Protein 3D3A (pdb70)

Secondary structure (DSSP, 8-state):
------EEE-SSSEEETTEEE--EEEEE-GGGS-GGGHHHHH--TTT--EEEEE--HHHH-SSTT----SGGG-HHHHHHHHHHT--EEEE--S---TTB-----GGGGGSTT--SSS--S---HHHHHHHHHHHHHGGGBGGGTSSB--B-SS-GGGT---HHHHHHHH--TTTT--SS--EEEE-TTTGGGT--TTSEEEEEEETT--HHHHHHHHHHH-TTS----EEE-S---BTTS------HHHHHH----TT---EEE--B--B--TT-B-EETTTTEEBPSB--TT-SB-TTS---HHHHHHHHHHTTSSPTT--PPPPPPPPPB--EEEE----BGGGG----EEESS----TTS--SSEEEEEEEE--BSS-EEEEEEEEESEEEEEETTEEEEEEETTTT--EEEE--B-TTEEEEEEEE-----GGGG----EEEEEEEEEETTEEEE---EEEEEE---HHHHHSS-------BEEEEEEEESS--BEEE----B--EETTEE----BTT-S---EEE-GGG--SEEEEEEEE----SSS-EEEESS---S---SS-SS-TT----SS--

InterPro domains:
  IPR000421 Coagulation factor 5/8, C-terminal domain [PF00754] (705-774)
  IPR000421 Coagulation factor 5/8, C-terminal domain [PS50022] (677-779)
  IPR001944 Glycoside hydrolase, family 35 [PR00742] (38-55)
  IPR001944 Glycoside hydrolase, family 35 [PR00742] (59-77)
  IPR001944 Glycoside hydrolase, family 35 [PR00742] (114-133)
  IPR001944 Glycoside hydrolase, family 35 [PR00742] (169-184)
  IPR001944 Glycoside hydrolase, family 35 [PR00742] (256-271)
  IPR001944 Glycoside hydrolase, family 35 [PR00742] (292-307)
  IPR001944 Glycoside hydrolase, family 35 [PR00742] (317-333)
  IPR001944 Glycoside hydrolase, family 35 [PR00742] (552-568)
  IPR001944 Glycoside hydrolase, family 35 [PTHR23421] (28-600)
  IPR008979 Galactose-binding-like domain superfamily [SSF49785] (464-601)
  IPR008979 Galactose-binding-like domain superfamily [SSF49785] (704-774)
  IPR017853 Glycoside hydrolase superfamily [SSF51445] (28-351)
  IPR031330 Glycoside hydrolase 35, catalytic domain [PF01301] (34-348)
  IPR048912 Beta-galactosidase 1-like , first all-beta domain [PF21317] (394-506)
  IPR048913 Beta-galactosidase, galactose-binding domain [PF21467] (528-586)

Solvent-accessible surface area: 24231 Å² total

CATH classification: 3.20.20.80 (+2 more: 2.60.120.260, 2.60.120.260)

Radius of gyration: 25.3 Å; Cα contacts (8 Å, |Δi|>4): 1389; chains: 1; bounding box: 61×78×50 Å

Nearest PDB structures (foldseek):
  3d3a-assembly1_A  TM=1.000E+00  e=0.000E+00  Bacteroides thetaiotaomicron VPI-5482
  6eon-assembly1_A  TM=9.841E-01  e=0.000E+00  Bacteroides thetaiotaomicron VPI-5482
  8fa5-assembly2_A  TM=9.475E-01  e=1.589E-64  Xanthomonas campestris pv. campestris
  4mad-assembly2_B  TM=9.339E-01  e=2.396E-62  Niallia circulans
  4e8c-assembly1_B  TM=9.218E-01  e=2.422E-57  Streptococcus pneumoniae TIGR4

Foldseek 3Di:
DDAFWAWAWFFQAIATSHHGDFAAEAEDELLQDQLVCLLQLLVSQLLFAEYEYEQQQCVQPVDQPRGDCPGSNVVLVSQVSNVVVHAYEYEDACACFLQWLSRHHPLQCLPVPQDPLFPRPVVVSLVVSLLVVLVRPLCQDSRNVHHYLYEQHAQCQQADADQVSSVVSVCNVVSRNDRHAYAYEHWLVGQVRRDDPRHAYAYAEEQPDDPCSGCVVVCVVPVGGHYHAEYEAFAFAWFQDFDDTDDLVSVLVVVCVVSSHHYYYVAAQAFQFFLTGAFDPDQTTTTARARLRNHCQGNQRDGDVSSVSSSVSSQVNDPPPDGRDDNDDGWAFDKFPKFFFKFFDVVFFDAWDKFFFDAFVNVVARAWKKKKKDWDAFFDAKKKKFQQDQAAKKWKDKQLATQDIDGSSAPDGMTIGGGGHGGTMIIIMGHHSQHDHPSVSGTHGRHHFMWMQDPVGIDTDTIITMTDDHSAVVSLVPHDMDRSHKDKDKGKDADQDFTKWWKAQFAWWKDKLRTRQYIAHQQFQWGTTIDGSVSPDHTIMMMMTTGNDGNHRIIITHRDTRHRDGDDDRPHDPVVDDDDPDD

B-factor: mean 24.73, std 12.75, range [2.81, 102.38]

Organism: Bacteroides thetaiotaomicron (strain ATCC 29148 / DSM 2079 / JCM 5827 / CCUG 10774 / NCTC 10582 / VPI-5482 / E50) (NCBI:txid226186)

Structure (mmCIF, N/CA/C/O backbone):
data_3D3A
#
_entry.id   3D3A
#
_cell.length_a   117.017
_cell.length_b   117.017
_cell.length_c   59.711
_cell.angle_alpha   90.00
_cell.angle_beta   90.00
_cell.angle_gamma   90.00
#
_symmetry.space_group_name_H-M   'P 43'
#
loop_
_entity.id
_entity.type
_entity.pdbx_description
1 polymer Beta-galactosidase
2 water water
#
loop_
_atom_site.group_PDB
_atom_site.id
_atom_site.type_symbol
_atom_site.label_atom_id
_atom_site.label_alt_id
_atom_site.label_comp_id
_atom_site.label_asym_id
_atom_site.label_entity_id
_atom_site.label_seq_id
_atom_site.pdbx_PDB_ins_code
_atom_site.Cartn_x
_atom_site.Cartn_y
_atom_site.Cartn_z
_atom_site.occupancy
_atom_site.B_iso_or_equiv
_atom_site.auth_seq_id
_atom_site.auth_comp_id
_atom_site.auth_asym_id
_atom_site.auth_atom_id
_atom_site.pdbx_PDB_model_num
ATOM 1 N N . SER A 1 2 ? 16.597 44.447 78.131 1.00 24.62 22 SER A N 1
ATOM 2 C CA . SER A 1 2 ? 17.542 43.892 77.121 1.00 26.41 22 SER A CA 1
ATOM 3 C C . SER A 1 2 ? 17.804 44.897 75.994 1.00 25.87 22 SER A C 1
ATOM 4 O O . SER A 1 2 ? 17.107 45.905 75.866 1.00 23.18 22 SER A O 1
ATOM 7 N N . LEU A 1 3 ? 18.820 44.615 75.185 1.00 25.56 23 LEU A N 1
ATOM 8 C CA . LEU A 1 3 ? 19.192 45.481 74.069 1.00 26.66 23 LEU A CA 1
ATOM 9 C C . LEU A 1 3 ? 18.186 45.367 72.940 1.00 26.97 23 LEU A C 1
ATOM 10 O O . LEU A 1 3 ? 17.480 44.373 72.841 1.00 27.88 23 LEU A O 1
ATOM 15 N N . SER A 1 4 ? 18.130 46.377 72.078 1.00 28.40 24 SER A N 1
ATOM 16 C CA . SER A 1 4 ? 17.193 46.351 70.962 1.00 31.02 24 SER A CA 1
ATOM 17 C C . SER A 1 4 ? 17.573 45.306 69.929 1.00 31.65 24 SER A C 1
ATOM 18 O O . SER A 1 4 ? 18.728 44.889 69.843 1.00 30.72 24 SER A O 1
ATOM 21 N N . GLU A 1 5 ? 16.592 44.903 69.133 1.00 31.41 25 GLU A N 1
ATOM 22 C CA . GLU A 1 5 ? 16.798 43.873 68.133 1.00 33.36 25 GLU A CA 1
ATOM 23 C C . GLU A 1 5 ? 17.002 44.373 66.709 1.00 32.88 25 GLU A C 1
ATOM 24 O O . GLU A 1 5 ? 16.091 44.938 66.097 1.00 34.34 25 GLU A O 1
ATOM 30 N N . GLY A 1 6 ? 18.213 44.169 66.197 1.00 29.78 26 GLY A N 1
ATOM 31 C CA . GLY A 1 6 ? 18.528 44.557 64.836 1.00 27.95 26 GLY A CA 1
ATOM 32 C C . GLY A 1 6 ? 18.212 43.358 63.957 1.00 27.61 26 GLY A C 1
ATOM 33 O O . GLY A 1 6 ? 17.892 42.284 64.465 1.00 28.52 26 GLY A O 1
ATOM 34 N N . THR A 1 7 ? 18.300 43.513 62.644 1.00 26.64 27 THR A N 1
ATOM 35 C CA . THR A 1 7 ? 17.989 42.392 61.769 1.00 24.17 27 THR A CA 1
ATOM 36 C C . THR A 1 7 ? 18.871 42.322 60.548 1.00 23.24 27 THR A C 1
ATOM 37 O O . THR A 1 7 ? 19.420 43.324 60.096 1.00 23.38 27 THR A O 1
ATOM 41 N N . PHE A 1 8 ? 18.995 41.111 60.023 1.00 22.64 28 PHE A N 1
ATOM 42 C CA . PHE A 1 8 ? 19.725 40.862 58.795 1.00 22.59 28 PHE A CA 1
ATOM 43 C C . PHE A 1 8 ? 18.816 39.871 58.094 1.00 22.06 28 PHE A C 1
ATOM 44 O O . PHE A 1 8 ? 18.478 38.830 58.657 1.00 22.18 28 PHE A O 1
ATOM 52 N N . GLU A 1 9 ? 18.406 40.195 56.876 1.00 24.17 29 GLU A N 1
ATOM 53 C CA . GLU A 1 9 ? 17.492 39.329 56.155 1.00 25.78 29 GLU A CA 1
ATOM 54 C C . GLU A 1 9 ? 17.907 39.034 54.735 1.00 26.11 29 GLU A C 1
ATOM 55 O O . GLU A 1 9 ? 18.630 39.808 54.104 1.00 26.36 29 GLU A O 1
ATOM 61 N N . VAL A 1 10 ? 17.425 37.901 54.241 1.00 26.46 30 VAL A N 1
ATOM 62 C CA . VAL A 1 10 ? 17.666 37.488 52.870 1.00 27.36 30 VAL A CA 1
ATOM 63 C C . VAL A 1 10 ? 16.515 38.108 52.083 1.00 27.38 30 VAL A C 1
ATOM 64 O O . VAL A 1 10 ? 15.384 37.620 52.128 1.00 27.14 30 VAL A O 1
ATOM 68 N N . GLY A 1 11 ? 16.804 39.201 51.385 1.00 28.50 31 GLY A N 1
ATOM 69 C CA . GLY A 1 11 ? 15.775 39.878 50.617 1.00 28.73 31 GLY A CA 1
ATOM 70 C C . GLY A 1 11 ? 15.670 39.401 49.183 1.00 30.97 31 GLY A C 1
ATOM 71 O O . GLY A 1 11 ? 16.139 38.315 48.838 1.00 30.50 31 GLY A O 1
ATOM 72 N N . LYS A 1 12 ? 15.044 40.217 48.345 1.00 32.34 32 LYS A N 1
ATOM 73 C CA . LYS A 1 12 ? 14.872 39.884 46.940 1.00 34.07 32 LYS A CA 1
ATOM 74 C C . LYS A 1 12 ? 16.067 40.410 46.161 1.00 34.22 32 LYS A C 1
ATOM 75 O O . LYS A 1 12 ? 16.172 41.608 45.899 1.00 34.26 32 LYS A O 1
ATOM 81 N N . ASN A 1 13 ? 16.969 39.503 45.800 1.00 33.95 33 ASN A N 1
ATOM 82 C CA . ASN A 1 13 ? 18.168 39.858 45.058 1.00 32.80 33 ASN A CA 1
ATOM 83 C C . ASN A 1 13 ? 19.058 40.817 45.838 1.00 31.17 33 ASN A C 1
ATOM 84 O O . ASN A 1 13 ? 19.833 41.565 45.247 1.00 33.35 33 ASN A O 1
ATOM 89 N N . THR A 1 14 ? 18.949 40.789 47.162 1.00 28.74 34 THR A N 1
ATOM 90 C CA . THR A 1 14 ? 19.758 41.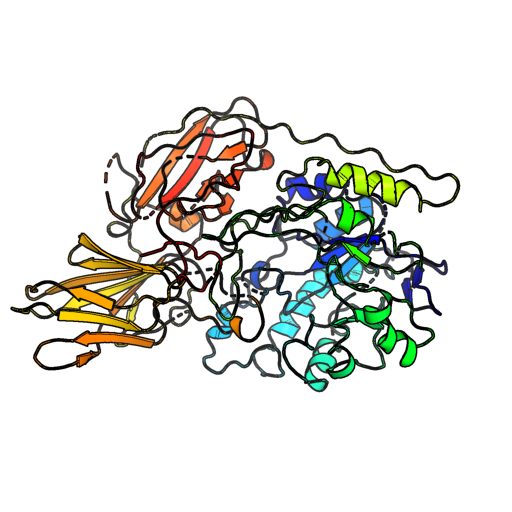656 48.020 1.00 27.35 34 THR A CA 1
ATOM 91 C C . THR A 1 14 ? 19.635 41.279 49.490 1.00 27.13 34 THR A C 1
ATOM 92 O O . THR A 1 14 ? 18.649 40.674 49.907 1.00 27.58 34 THR A O 1
ATOM 96 N N . PHE A 1 15 ? 20.651 41.638 50.267 1.00 26.19 35 PHE A N 1
ATOM 97 C CA . PHE A 1 15 ? 20.637 41.388 51.700 1.00 26.07 35 PHE A CA 1
ATOM 98 C C . PHE A 1 15 ? 20.114 42.667 52.329 1.00 25.55 35 PHE A C 1
ATOM 99 O O . PHE A 1 15 ? 20.303 43.749 51.784 1.00 26.02 35 PHE A O 1
ATOM 107 N N . LEU A 1 16 ? 19.455 42.550 53.472 1.00 26.81 36 LEU A N 1
ATOM 108 C CA . LEU A 1 16 ? 18.940 43.730 54.139 1.00 27.36 36 LEU A CA 1
ATOM 109 C C . LEU A 1 16 ? 19.424 43.810 55.575 1.00 27.11 36 LEU A C 1
ATOM 110 O O . LEU A 1 16 ? 19.138 42.935 56.391 1.00 26.39 36 LEU A O 1
ATOM 115 N N . LEU A 1 17 ? 20.181 44.863 55.862 1.00 26.58 37 LEU A N 1
ATOM 116 C CA . LEU A 1 17 ? 20.697 45.111 57.198 1.00 26.89 37 LEU A CA 1
ATOM 117 C C . LEU A 1 17 ? 19.778 46.165 57.799 1.00 27.33 37 LEU A C 1
ATOM 118 O O . LEU A 1 17 ? 19.801 47.327 57.387 1.00 26.61 37 LEU A O 1
ATOM 123 N N . ASN A 1 18 ? 18.968 45.760 58.769 1.00 27.12 38 ASN A N 1
ATOM 124 C CA . ASN A 1 18 ? 18.028 46.679 59.388 1.00 28.69 38 ASN A CA 1
ATOM 125 C C . ASN A 1 18 ? 17.154 47.302 58.309 1.00 28.88 38 ASN A C 1
ATOM 126 O O . ASN A 1 18 ? 16.953 48.512 58.289 1.00 30.09 38 ASN A O 1
ATOM 131 N N . GLY A 1 19 ? 16.664 46.462 57.401 1.00 29.89 39 GLY A N 1
ATOM 132 C CA . GLY A 1 19 ? 15.793 46.921 56.332 1.00 32.20 39 GLY A CA 1
ATOM 133 C C . GLY A 1 19 ? 16.423 47.577 55.115 1.00 34.11 39 GLY A C 1
ATOM 134 O O . GLY A 1 19 ? 15.727 47.832 54.133 1.00 34.94 39 GLY A O 1
ATOM 135 N N . GLU A 1 20 ? 17.722 47.852 55.156 1.00 35.02 40 GLU A N 1
ATOM 136 C CA . GLU A 1 20 ? 18.381 48.495 54.021 1.00 36.17 40 GLU A CA 1
ATOM 137 C C . GLU A 1 20 ? 19.232 47.526 53.226 1.00 35.84 40 GLU A C 1
ATOM 138 O O . GLU A 1 20 ? 19.833 46.617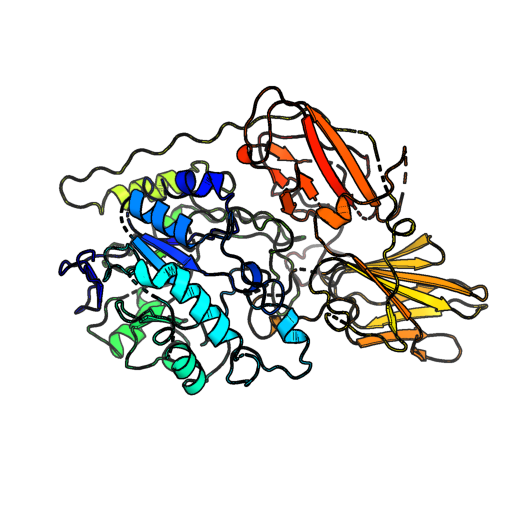 53.789 1.00 37.17 40 GLU A O 1
ATOM 144 N N . PRO A 1 21 ? 19.288 47.701 51.897 1.00 35.67 41 PRO A N 1
ATOM 145 C CA . PRO A 1 21 ? 20.109 46.788 51.101 1.00 34.68 41 PRO A CA 1
ATOM 146 C C . PRO A 1 21 ? 21.547 46.898 51.605 1.00 34.38 41 PRO A C 1
ATOM 147 O O . PRO A 1 21 ? 22.012 47.991 51.946 1.00 34.31 41 PRO A O 1
ATOM 151 N N . PHE A 1 22 ? 22.244 45.767 51.663 1.00 32.14 42 PHE A N 1
ATOM 152 C CA . PHE A 1 22 ? 23.613 45.746 52.163 1.00 28.75 42 PHE A CA 1
ATOM 153 C C . PHE A 1 22 ? 24.435 44.694 51.428 1.00 26.21 42 PHE A C 1
ATOM 154 O O . PHE A 1 22 ? 23.989 43.561 51.265 1.00 24.12 42 PHE A O 1
ATOM 162 N N . VAL A 1 23 ? 25.624 45.069 50.971 1.00 23.57 43 VAL A N 1
ATOM 163 C CA . VAL A 1 23 ? 26.487 44.111 50.292 1.00 22.88 43 VAL A CA 1
ATOM 164 C C . VAL A 1 23 ? 27.557 43.709 51.283 1.00 22.12 43 VAL A C 1
ATOM 165 O O . VAL A 1 23 ? 28.250 44.563 51.830 1.00 22.30 43 VAL A O 1
ATOM 169 N N . VAL A 1 24 ? 27.682 42.412 51.533 1.00 22.40 44 VAL A N 1
ATOM 170 C CA . VAL A 1 24 ? 28.691 41.950 52.471 1.00 21.66 44 VAL A CA 1
ATOM 171 C C . VAL A 1 24 ? 30.069 41.916 51.824 1.00 21.96 44 VAL A C 1
ATOM 172 O O . VAL A 1 24 ? 30.297 41.186 50.861 1.00 22.74 44 VAL A O 1
ATOM 176 N N . LYS A 1 25 ? 30.975 42.730 52.349 1.00 21.53 45 LYS A N 1
ATOM 177 C CA . LYS A 1 25 ? 32.354 42.780 51.868 1.00 22.68 45 LYS A CA 1
ATOM 178 C C . LYS A 1 25 ? 33.138 42.283 53.068 1.00 20.93 45 LYS A C 1
ATOM 179 O O . LYS A 1 25 ? 33.596 43.074 53.896 1.00 19.38 45 LYS A O 1
ATOM 185 N N . ALA A 1 26 ? 33.275 40.962 53.162 1.00 20.49 46 ALA A N 1
ATOM 186 C CA . ALA A 1 26 ? 33.932 40.343 54.312 1.00 19.37 46 ALA A CA 1
ATOM 187 C C . ALA A 1 26 ? 35.391 39.953 54.202 1.00 17.40 46 ALA A C 1
ATOM 188 O O . ALA A 1 26 ? 35.896 39.617 53.134 1.00 16.39 46 ALA A O 1
ATOM 190 N N . ALA A 1 27 ? 36.052 39.990 55.353 1.00 17.08 47 ALA A N 1
ATOM 191 C CA . ALA A 1 27 ? 37.452 39.617 55.474 1.00 16.94 47 ALA A CA 1
ATOM 192 C C . ALA A 1 27 ? 37.483 38.295 56.243 1.00 16.26 47 ALA A C 1
ATOM 193 O O . ALA A 1 27 ? 36.890 38.178 57.315 1.00 16.69 47 ALA A O 1
ATOM 195 N N . GLU A 1 28 ? 38.149 37.291 55.697 1.00 16.16 48 GLU A N 1
ATOM 196 C CA . GLU A 1 28 ? 38.213 36.016 56.391 1.00 16.13 48 GLU A CA 1
ATOM 197 C C . GLU A 1 28 ? 39.347 36.107 57.392 1.00 15.26 48 GLU A C 1
ATOM 198 O O . GLU A 1 28 ? 40.465 36.485 57.048 1.00 15.51 48 GLU A O 1
ATOM 204 N N . ILE A 1 29 ? 39.039 35.771 58.637 1.00 14.91 49 ILE A N 1
ATOM 205 C CA . ILE A 1 29 ? 39.999 35.834 59.723 1.00 15.19 49 ILE A CA 1
ATOM 206 C C . ILE A 1 29 ? 39.941 34.568 60.577 1.00 15.26 49 ILE A C 1
ATOM 207 O O . ILE A 1 29 ? 38.881 33.969 60.742 1.00 14.80 49 ILE A O 1
ATOM 212 N N . HIS A 1 30 ? 41.094 34.161 61.101 1.00 14.94 50 HIS A N 1
ATOM 213 C CA . HIS A 1 30 ? 41.202 32.974 61.949 1.00 12.02 50 HIS A CA 1
ATOM 214 C C . HIS A 1 30 ? 41.806 33.428 63.288 1.00 12.09 50 HIS A C 1
ATOM 215 O O . HIS A 1 30 ? 43.022 33.593 63.404 1.00 11.90 50 HIS A O 1
ATOM 222 N N . TYR A 1 31 ? 40.956 33.627 64.292 1.00 10.28 51 TYR A N 1
ATOM 223 C CA . TYR A 1 31 ? 41.409 34.090 65.598 1.00 10.52 51 TYR A CA 1
ATOM 224 C C . TYR A 1 31 ? 42.541 33.280 66.249 1.00 10.56 51 TYR A C 1
ATOM 225 O O . TYR A 1 31 ? 43.342 33.842 66.991 1.00 12.93 51 TYR A O 1
ATOM 234 N N . PRO A 1 32 ? 42.630 31.958 65.982 1.00 10.02 52 PRO A N 1
ATOM 235 C CA . PRO A 1 32 ? 43.710 31.159 66.582 1.00 9.36 52 PRO A CA 1
ATOM 236 C C . PRO A 1 32 ? 45.060 31.478 65.943 1.00 8.99 52 PRO A C 1
ATOM 237 O O . PRO A 1 32 ? 46.109 31.236 66.534 1.00 8.20 52 PRO A O 1
ATOM 241 N N . ARG A 1 33 ? 45.025 32.010 64.728 1.00 9.43 53 ARG A N 1
ATOM 242 C CA . ARG A 1 33 ? 46.252 32.340 64.008 1.00 11.07 53 ARG A CA 1
ATOM 243 C C . ARG A 1 33 ? 46.738 33.767 64.212 1.00 13.00 53 ARG A C 1
ATOM 244 O O . ARG A 1 33 ? 47.625 34.237 63.495 1.00 11.63 53 ARG A O 1
ATOM 252 N N . ILE A 1 34 ? 46.164 34.448 65.202 1.00 13.92 54 ILE A N 1
ATOM 253 C CA . ILE A 1 34 ? 46.550 35.822 65.510 1.00 12.43 54 ILE A CA 1
ATOM 254 C C . ILE A 1 34 ? 46.658 35.974 67.020 1.00 12.23 54 ILE A C 1
ATOM 255 O O . ILE A 1 34 ? 45.718 35.656 67.740 1.00 11.71 54 ILE A O 1
ATOM 260 N N . PRO A 1 35 ? 47.806 36.461 67.524 1.00 13.14 55 PRO A N 1
ATOM 261 C CA . PRO A 1 35 ? 47.957 36.635 68.977 1.00 12.99 55 PRO A CA 1
ATOM 262 C C . PRO A 1 35 ? 46.755 37.432 69.469 1.00 13.48 55 PRO A C 1
ATOM 263 O O . PRO A 1 35 ? 46.387 38.439 68.853 1.00 13.99 55 PRO A O 1
ATOM 267 N N . LYS A 1 36 ? 46.143 36.999 70.565 1.00 14.26 56 LYS A N 1
ATOM 268 C CA . LYS A 1 36 ? 44.970 37.696 71.067 1.00 16.34 56 LYS A CA 1
ATOM 269 C C . LYS A 1 36 ? 45.245 39.181 71.289 1.00 17.76 56 LYS A C 1
ATOM 270 O O . LYS A 1 36 ? 44.331 40.005 71.227 1.00 17.82 56 LYS A O 1
ATOM 276 N N . GLU A 1 37 ? 46.511 39.518 71.523 1.00 16.83 57 GLU A N 1
ATOM 277 C CA . GLU A 1 37 ? 46.905 40.907 71.748 1.00 18.09 57 GLU A CA 1
ATOM 278 C C . GLU A 1 37 ? 46.894 41.724 70.452 1.00 18.20 57 GLU A C 1
ATOM 279 O O . GLU A 1 37 ? 46.912 42.958 70.484 1.00 19.39 57 GLU A O 1
ATOM 285 N N . TYR A 1 38 ? 46.865 41.040 69.313 1.00 16.59 58 TYR A N 1
ATOM 286 C CA . TYR A 1 38 ? 46.845 41.737 68.034 1.00 14.46 58 TYR A CA 1
ATOM 287 C C . TYR A 1 38 ? 45.489 41.697 67.350 1.00 14.48 58 TYR A C 1
ATOM 288 O O . TYR A 1 38 ? 45.328 42.258 66.269 1.00 15.04 58 TYR A O 1
ATOM 297 N N . TRP A 1 39 ? 44.517 41.037 67.972 1.00 13.74 59 TRP A N 1
ATOM 298 C CA . TRP A 1 39 ? 43.178 40.946 67.386 1.00 14.97 59 TRP A CA 1
ATOM 299 C C . TRP A 1 39 ? 42.642 42.316 66.989 1.00 14.78 59 TRP A C 1
ATOM 300 O O . TRP A 1 39 ? 42.159 42.511 65.871 1.00 12.68 59 TRP A O 1
ATOM 311 N N . GLU A 1 40 ? 42.737 43.266 67.911 1.00 16.24 60 GLU A N 1
ATOM 312 C CA . GLU A 1 40 ? 42.258 44.621 67.656 1.00 18.95 60 GLU A CA 1
ATOM 313 C C . GLU A 1 40 ? 42.966 45.224 66.445 1.00 16.70 60 GLU A C 1
ATOM 314 O O . GLU A 1 40 ? 42.330 45.672 65.494 1.00 18.36 60 GLU A O 1
ATOM 320 N N . HIS A 1 41 ? 44.290 45.212 66.472 1.00 16.54 61 HIS A N 1
ATOM 321 C CA . HIS A 1 41 ? 45.064 45.759 65.371 1.00 17.05 61 HIS A CA 1
ATOM 322 C C . HIS A 1 41 ? 44.648 45.164 64.030 1.00 17.33 61 HIS A C 1
ATOM 323 O O . HIS A 1 41 ? 44.406 45.888 63.064 1.00 17.76 61 HIS A O 1
ATOM 330 N N . ARG A 1 42 ? 44.553 43.842 63.971 1.00 16.05 62 ARG A N 1
ATOM 331 C CA . ARG A 1 42 ? 44.178 43.183 62.733 1.00 16.74 62 ARG A CA 1
ATOM 332 C C . ARG A 1 42 ? 42.753 43.542 62.325 1.00 16.67 62 ARG A C 1
ATOM 333 O O . ARG A 1 42 ? 42.439 43.632 61.141 1.00 16.79 62 ARG A O 1
ATOM 341 N N . ILE A 1 43 ? 41.880 43.746 63.304 1.00 17.16 63 ILE A N 1
ATOM 342 C CA . ILE A 1 43 ? 40.505 44.116 62.981 1.00 15.28 63 ILE A CA 1
ATOM 343 C C . ILE A 1 43 ? 40.513 45.497 62.330 1.00 15.67 63 ILE A C 1
ATOM 344 O O . ILE A 1 43 ? 39.806 45.733 61.358 1.00 14.09 63 ILE A O 1
ATOM 349 N N . LYS A 1 44 ? 41.323 46.405 62.868 1.00 15.94 64 LYS A N 1
ATOM 350 C CA . LYS A 1 44 ? 41.404 47.752 62.315 1.00 18.07 64 LYS A CA 1
ATOM 351 C C . LYS A 1 44 ? 41.990 47.736 60.906 1.00 18.90 64 LYS A C 1
ATOM 352 O O . LYS A 1 44 ? 41.585 48.526 60.053 1.00 19.89 64 LYS A O 1
ATOM 366 N N . CYS A 1 46 ? 41.569 45.435 58.733 1.00 18.96 66 CYS A N 1
ATOM 367 C CA . CYS A 1 46 ? 40.501 44.967 57.861 1.00 18.35 66 CYS A CA 1
ATOM 368 C C . CYS A 1 46 ? 39.528 46.101 57.583 1.00 18.56 66 CYS A C 1
ATOM 369 O O . CYS A 1 46 ? 38.985 46.215 56.486 1.00 18.48 66 CYS A O 1
ATOM 372 N N . LYS A 1 47 ? 39.311 46.935 58.591 1.00 19.40 67 LYS A N 1
ATOM 373 C CA . LYS A 1 47 ? 38.399 48.060 58.479 1.00 22.35 67 LYS A CA 1
ATOM 374 C C . LYS A 1 47 ? 38.926 49.138 57.532 1.00 23.17 67 LYS A C 1
ATOM 375 O O . LYS A 1 47 ? 38.186 49.650 56.692 1.00 23.26 67 LYS A O 1
ATOM 381 N N . ALA A 1 48 ? 40.203 49.484 57.677 1.00 24.15 68 ALA A N 1
ATOM 382 C CA . ALA A 1 48 ? 40.814 50.503 56.827 1.00 23.40 68 ALA A CA 1
ATOM 383 C C . ALA A 1 48 ? 40.931 49.975 55.402 1.00 24.48 68 ALA A C 1
ATOM 384 O O . ALA A 1 48 ? 41.058 50.738 54.442 1.00 22.82 68 ALA A O 1
ATOM 386 N N . LEU A 1 49 ? 40.874 48.656 55.264 1.00 24.83 69 LEU A N 1
ATOM 387 C CA . LEU A 1 49 ? 40.980 48.040 53.951 1.00 24.77 69 LEU A CA 1
ATOM 388 C C . LEU A 1 49 ? 39.712 48.258 53.143 1.00 25.42 69 LEU A C 1
ATOM 389 O O . LEU A 1 49 ? 39.738 48.204 51.912 1.00 26.33 69 LEU A O 1
ATOM 394 N N . GLY A 1 50 ? 38.602 48.499 53.837 1.00 26.46 70 GLY A N 1
ATOM 395 C CA . GLY A 1 50 ? 37.336 48.720 53.155 1.00 26.13 70 GLY A CA 1
ATOM 396 C C . GLY A 1 50 ? 36.346 47.581 53.346 1.00 27.70 70 GLY A C 1
ATOM 397 O O . GLY A 1 50 ? 35.326 47.508 52.659 1.00 27.01 70 GLY A O 1
ATOM 406 N N . ASN A 1 52 ? 33.540 45.429 55.527 1.00 23.87 72 ASN A N 1
ATOM 407 C CA . ASN A 1 52 ? 32.482 45.796 56.457 1.00 23.34 72 ASN A CA 1
ATOM 408 C C . ASN A 1 52 ? 32.086 44.608 57.313 1.00 22.37 72 ASN A C 1
ATOM 409 O O . ASN A 1 52 ? 31.274 44.735 58.234 1.00 21.03 72 ASN A O 1
ATOM 414 N N . THR A 1 53 ? 32.674 43.454 57.020 1.00 19.88 73 THR A N 1
ATOM 415 C CA . THR A 1 53 ? 32.353 42.245 57.763 1.00 17.64 73 THR A CA 1
ATOM 416 C C . THR A 1 53 ? 33.542 41.302 57.895 1.00 17.57 73 THR A C 1
ATOM 417 O O . THR A 1 53 ? 34.431 41.280 57.043 1.00 18.96 73 THR A O 1
ATOM 421 N N . ILE A 1 54 ? 33.553 40.536 58.979 1.00 16.70 74 ILE A N 1
ATOM 422 C CA . ILE A 1 54 ? 34.601 39.555 59.229 1.00 18.08 74 ILE A CA 1
ATOM 423 C C . ILE A 1 54 ? 33.949 38.169 59.349 1.00 19.20 74 ILE A C 1
ATOM 424 O O . ILE A 1 54 ? 32.932 38.005 60.035 1.00 18.92 74 ILE A O 1
ATOM 429 N N . CYS A 1 55 ? 34.512 37.183 58.656 1.00 18.10 75 CYS A N 1
ATOM 430 C CA . CYS A 1 55 ? 33.982 35.824 58.705 1.00 17.88 75 CYS A CA 1
ATOM 431 C C . CYS A 1 55 ? 34.853 34.974 59.610 1.00 16.65 75 CYS A C 1
ATOM 432 O O . CYS A 1 55 ? 36.063 34.874 59.408 1.00 16.76 75 CYS A O 1
ATOM 435 N N . LEU A 1 56 ? 34.223 34.360 60.606 1.00 16.23 76 LEU A N 1
ATOM 436 C CA . LEU A 1 56 ? 34.934 33.558 61.586 1.00 15.33 76 LEU A CA 1
ATOM 437 C C . LEU A 1 56 ? 34.584 32.084 61.684 1.00 14.46 76 LEU A C 1
ATOM 438 O O . LEU A 1 56 ? 33.478 31.721 62.075 1.00 13.04 76 LEU A O 1
ATOM 443 N N . TYR A 1 57 ? 35.545 31.236 61.344 1.00 13.79 77 TYR A N 1
ATOM 444 C CA . TYR A 1 57 ? 35.368 29.802 61.478 1.00 12.05 77 TYR A CA 1
ATOM 445 C C . TYR A 1 57 ? 35.591 29.590 62.974 1.00 12.01 77 TYR A C 1
ATOM 446 O O . TYR A 1 57 ? 36.314 30.360 63.605 1.00 11.04 77 TYR A O 1
ATOM 455 N N . VAL A 1 58 ? 34.964 28.571 63.548 1.00 12.33 78 VAL A N 1
ATOM 456 C CA . VAL A 1 58 ? 35.169 28.264 64.955 1.00 11.69 78 VAL A CA 1
ATOM 457 C C . VAL A 1 58 ? 35.881 26.915 64.925 1.00 13.53 78 VAL A C 1
ATOM 458 O O . VAL A 1 58 ? 35.349 25.946 64.380 1.00 13.40 78 VAL A O 1
ATOM 462 N N . PHE A 1 59 ? 37.083 26.857 65.495 1.00 13.11 79 PHE A N 1
ATOM 463 C CA . PHE A 1 59 ? 37.871 25.628 65.487 1.00 13.19 79 PHE A CA 1
ATOM 464 C C . PHE A 1 59 ? 37.602 24.757 66.703 1.00 11.74 79 PHE A C 1
ATOM 465 O O . PHE A 1 59 ? 38.122 24.999 67.787 1.00 10.48 79 PHE A O 1
ATOM 473 N N . TRP A 1 60 ? 36.800 23.723 66.491 1.00 11.72 80 TRP A N 1
ATOM 474 C CA . TRP A 1 60 ? 36.410 22.796 67.541 1.00 10.63 80 TRP A CA 1
ATOM 475 C C . TRP A 1 60 ? 37.559 22.251 68.384 1.00 11.04 80 TRP A C 1
ATOM 476 O O . TRP A 1 60 ? 37.559 22.431 69.596 1.00 13.17 80 TRP A O 1
ATOM 487 N N . ASN A 1 61 ? 38.536 21.593 67.767 1.00 10.76 81 ASN A N 1
ATOM 488 C CA . ASN A 1 61 ? 39.640 21.029 68.541 1.00 11.27 81 ASN A CA 1
ATOM 489 C C . ASN A 1 61 ? 40.462 22.043 69.336 1.00 9.97 81 ASN A C 1
ATOM 490 O O . ASN A 1 61 ? 41.139 21.687 70.304 1.00 10.33 81 ASN A O 1
ATOM 495 N N . PHE A 1 62 ? 40.400 23.305 68.936 1.00 10.37 82 PHE A N 1
ATOM 496 C CA . PHE A 1 62 ? 41.126 24.367 69.625 1.00 9.60 82 PHE A CA 1
ATOM 497 C C . PHE A 1 62 ? 40.459 24.615 70.980 1.00 10.06 82 PHE A C 1
ATOM 498 O O . PHE A 1 62 ? 41.133 24.824 71.991 1.00 10.29 82 PHE A O 1
ATOM 506 N N . HIS A 1 63 ? 39.128 24.565 70.993 1.00 9.99 83 HIS A N 1
ATOM 507 C CA . HIS A 1 63 ? 38.343 24.797 72.206 1.00 10.95 83 HIS A CA 1
ATOM 508 C C . HIS A 1 63 ? 38.116 23.555 73.060 1.00 12.41 83 HIS A C 1
ATOM 509 O O . HIS A 1 63 ? 37.828 23.666 74.259 1.00 14.77 83 HIS A O 1
ATOM 516 N N . GLU A 1 64 ? 38.230 22.377 72.452 1.00 12.25 84 GLU A N 1
ATOM 517 C CA . GLU A 1 64 ? 38.034 21.134 73.188 1.00 10.54 84 GLU A CA 1
ATOM 518 C C . GLU A 1 64 ? 39.096 20.120 72.800 1.00 11.00 84 GLU A C 1
ATOM 519 O O . GLU A 1 64 ? 38.805 19.115 72.145 1.00 10.33 84 GLU A O 1
ATOM 525 N N . PRO A 1 65 ? 40.353 20.379 73.198 1.00 11.41 85 PRO A N 1
ATOM 526 C CA . PRO A 1 65 ? 41.515 19.525 72.924 1.00 11.83 85 PRO A CA 1
ATOM 527 C C . PRO A 1 65 ? 41.449 18.166 73.617 1.00 15.17 85 PRO A C 1
ATOM 528 O O . PRO A 1 65 ? 42.152 17.229 73.238 1.00 16.05 85 PRO A O 1
ATOM 532 N N . GLU A 1 66 ? 40.606 18.080 74.639 1.00 16.69 86 GLU A N 1
ATOM 533 C CA . GLU A 1 66 ? 40.390 16.853 75.401 1.00 21.54 86 GLU A CA 1
ATOM 534 C C . GLU A 1 66 ? 38.876 16.771 75.519 1.00 21.77 86 GLU A C 1
ATOM 535 O O . GLU A 1 66 ? 38.218 17.798 75.687 1.00 20.31 86 GLU A O 1
ATOM 541 N N . GLU A 1 67 ? 38.318 15.569 75.425 1.00 21.84 87 GLU A N 1
ATOM 542 C CA . GLU A 1 67 ? 36.873 15.437 75.523 1.00 23.25 87 GLU A CA 1
ATOM 543 C C . GLU A 1 67 ? 36.360 16.059 76.818 1.00 22.71 87 GLU A C 1
ATOM 544 O O . GLU A 1 67 ? 36.888 15.790 77.895 1.00 21.15 87 GLU A O 1
ATOM 550 N N . GLY A 1 68 ? 35.341 16.903 76.703 1.00 22.61 88 GLY A N 1
ATOM 551 C CA . GLY A 1 68 ? 34.770 17.527 77.884 1.00 22.75 88 GLY A CA 1
ATOM 552 C C . GLY A 1 68 ? 35.479 18.757 78.424 1.00 22.53 88 GLY A C 1
ATOM 553 O O . GLY A 1 68 ? 34.895 19.497 79.209 1.00 20.98 88 GLY A O 1
ATOM 554 N N . ARG A 1 69 ? 36.722 18.996 78.014 1.00 22.43 89 ARG A N 1
ATOM 555 C CA . ARG A 1 69 ? 37.453 20.157 78.515 1.00 23.31 89 ARG A CA 1
ATOM 556 C C . ARG A 1 69 ? 37.394 21.374 77.591 1.00 22.79 89 ARG A C 1
ATOM 557 O O . ARG A 1 69 ? 38.350 21.678 76.868 1.00 21.71 89 ARG A O 1
ATOM 565 N N . TYR A 1 70 ? 36.268 22.080 77.644 1.00 19.54 90 TYR A N 1
ATOM 566 C CA . TYR A 1 70 ? 36.050 23.261 76.819 1.00 20.06 90 TYR A CA 1
ATOM 567 C C . TYR A 1 70 ? 36.861 24.457 77.298 1.00 20.97 90 TYR A C 1
ATOM 568 O O . TYR A 1 70 ? 37.011 24.680 78.504 1.00 21.46 90 TYR A O 1
ATOM 577 N N . ASP A 1 71 ? 37.390 25.224 76.352 1.00 19.09 91 ASP A N 1
ATOM 578 C CA . ASP A 1 71 ? 38.177 26.397 76.694 1.00 20.02 91 ASP A CA 1
ATOM 579 C C . ASP A 1 71 ? 37.819 27.570 75.787 1.00 19.71 91 ASP A C 1
ATOM 580 O O . ASP A 1 71 ? 37.864 27.463 74.556 1.00 18.16 91 ASP A O 1
ATOM 585 N N . PHE A 1 72 ? 37.462 28.689 76.408 1.00 19.28 92 PHE A N 1
ATOM 586 C CA . PHE A 1 72 ? 37.093 29.899 75.676 1.00 19.41 92 PHE A CA 1
ATOM 587 C C . PHE A 1 72 ? 37.725 31.125 76.332 1.00 18.88 92 PHE A C 1
ATOM 588 O O . PHE A 1 72 ? 37.178 32.226 76.280 1.00 19.15 92 PHE A O 1
ATOM 596 N N . ALA A 1 73 ? 38.885 30.914 76.946 1.00 17.49 93 ALA A N 1
ATOM 597 C CA . ALA A 1 73 ? 39.617 31.980 77.616 1.00 16.90 93 ALA A CA 1
ATOM 598 C C . ALA A 1 73 ? 40.851 32.390 76.814 1.00 17.07 93 ALA A C 1
ATOM 599 O O . ALA A 1 73 ? 41.413 31.588 76.060 1.00 17.14 93 ALA A O 1
ATOM 601 N N . GLY A 1 74 ? 41.269 33.642 76.997 1.00 15.74 94 GLY A N 1
ATOM 602 C CA . GLY A 1 74 ? 42.435 34.163 76.304 1.00 15.74 94 GLY A CA 1
ATOM 603 C C . GLY A 1 74 ? 42.339 34.079 74.796 1.00 15.38 94 GLY A C 1
ATOM 604 O O . GLY A 1 74 ? 41.423 34.630 74.191 1.00 17.22 94 GLY A O 1
ATOM 605 N N . GLN A 1 75 ? 43.295 33.382 74.194 1.00 15.31 95 GLN A N 1
ATOM 606 C CA . GLN A 1 75 ? 43.349 33.196 72.753 1.00 15.93 95 GLN A CA 1
ATOM 607 C C . GLN A 1 75 ? 42.131 32.452 72.217 1.00 14.42 95 GLN A C 1
ATOM 608 O O . GLN A 1 75 ? 41.835 32.507 71.024 1.00 14.06 95 GLN A O 1
ATOM 614 N N . LYS A 1 76 ? 41.423 31.766 73.107 1.00 12.59 96 LYS A N 1
ATOM 615 C CA . LYS A 1 76 ? 40.258 30.984 72.726 1.00 14.70 96 LYS A CA 1
ATOM 616 C C . LYS A 1 76 ? 38.943 31.704 73.028 1.00 16.00 96 LYS A C 1
ATOM 617 O O . LYS A 1 76 ? 37.863 31.122 72.913 1.00 15.30 96 LYS A O 1
ATOM 623 N N . ASP A 1 77 ? 39.044 32.979 73.395 1.00 15.02 97 ASP A N 1
ATOM 624 C CA . ASP A 1 77 ? 37.871 33.789 73.732 1.00 16.36 97 ASP A CA 1
ATOM 625 C C . ASP A 1 77 ? 37.256 34.409 72.494 1.00 17.37 97 ASP A C 1
ATOM 626 O O . ASP A 1 77 ? 37.358 35.627 72.285 1.00 18.84 97 ASP A O 1
ATOM 631 N N . ILE A 1 78 ? 36.594 33.582 71.688 1.00 17.23 98 ILE A N 1
ATOM 632 C CA . ILE A 1 78 ? 35.993 34.062 70.442 1.00 16.45 98 ILE A CA 1
ATOM 633 C C . ILE A 1 78 ? 34.974 35.165 70.681 1.00 16.10 98 ILE A C 1
ATOM 634 O O . ILE A 1 78 ? 34.780 36.022 69.810 1.00 15.60 98 ILE A O 1
ATOM 639 N N . ALA A 1 79 ? 34.335 35.163 71.851 1.00 13.45 99 ALA A N 1
ATOM 640 C CA . ALA A 1 79 ? 33.360 36.208 72.184 1.00 14.84 99 ALA A CA 1
ATOM 641 C C . ALA A 1 79 ? 34.083 37.560 72.259 1.00 16.23 99 ALA A C 1
ATOM 642 O O . ALA A 1 79 ? 33.593 38.567 71.738 1.00 16.99 99 ALA A O 1
ATOM 644 N N . ALA A 1 80 ? 35.243 37.568 72.911 1.00 14.61 100 ALA A N 1
ATOM 645 C CA . ALA A 1 80 ? 36.032 38.783 73.050 1.00 14.98 100 ALA A CA 1
ATOM 646 C C . ALA A 1 80 ? 36.372 39.329 71.668 1.00 14.79 100 ALA A C 1
ATOM 647 O O . ALA A 1 80 ? 36.280 40.537 71.429 1.00 13.98 100 ALA A O 1
ATOM 649 N N . PHE A 1 81 ? 36.761 38.436 70.757 1.00 14.86 101 PHE A N 1
ATOM 650 C CA . PHE A 1 81 ? 37.109 38.850 69.400 1.00 14.18 101 PHE A CA 1
ATOM 651 C C . PHE A 1 81 ? 35.895 39.493 68.729 1.00 15.75 101 PHE A C 1
ATOM 652 O O . PHE A 1 81 ? 36.004 40.543 68.092 1.00 17.10 101 PHE A O 1
ATOM 660 N N . CYS A 1 82 ? 34.739 38.851 68.859 1.00 16.18 102 CYS A N 1
ATOM 661 C CA . CYS A 1 82 ? 33.516 39.378 68.264 1.00 16.93 102 CYS A CA 1
ATOM 662 C C . CYS A 1 82 ? 33.181 40.739 68.859 1.00 16.01 102 CYS A C 1
ATOM 663 O O . CYS A 1 82 ? 32.773 41.650 68.135 1.00 13.82 102 CYS A O 1
ATOM 666 N N . ARG A 1 83 ? 33.363 40.883 70.170 1.00 14.65 103 ARG A N 1
ATOM 667 C CA . ARG A 1 83 ? 33.086 42.164 70.807 1.00 15.60 103 ARG A CA 1
ATOM 668 C C . ARG A 1 83 ? 34.038 43.207 70.234 1.00 15.69 103 ARG A C 1
ATOM 669 O O . ARG A 1 83 ? 33.623 44.308 69.871 1.00 15.22 103 ARG A O 1
ATOM 677 N N . LEU A 1 84 ? 35.315 42.858 70.133 1.00 15.20 104 LEU A N 1
ATOM 678 C CA . LEU A 1 84 ? 36.280 43.782 69.559 1.00 16.03 104 LEU A CA 1
ATOM 679 C C . LEU A 1 84 ? 35.797 44.190 68.178 1.00 17.71 104 LEU A C 1
ATOM 680 O O . LEU A 1 84 ? 35.881 45.361 67.801 1.00 19.17 104 LEU A O 1
ATOM 685 N N . ALA A 1 85 ? 35.290 43.220 67.423 1.00 16.84 105 ALA A N 1
ATOM 686 C CA . ALA A 1 85 ? 34.789 43.494 66.085 1.00 18.00 105 ALA A CA 1
ATOM 687 C C . ALA A 1 85 ? 33.626 44.476 66.142 1.00 18.92 105 ALA A C 1
ATOM 688 O O . ALA A 1 85 ? 33.534 45.395 65.318 1.00 19.17 105 ALA A O 1
ATOM 690 N N . GLN A 1 86 ? 32.732 44.278 67.108 1.00 19.78 106 GLN A N 1
ATOM 691 C CA . GLN A 1 86 ? 31.581 45.161 67.256 1.00 19.75 106 GLN A CA 1
ATOM 692 C C . GLN A 1 86 ? 32.037 46.576 67.593 1.00 20.05 106 GLN A C 1
ATOM 693 O O . GLN A 1 86 ? 31.523 47.552 67.040 1.00 20.65 106 GLN A O 1
ATOM 699 N N . GLU A 1 87 ? 33.006 46.678 68.495 1.00 19.67 107 GLU A N 1
ATOM 700 C CA . GLU A 1 87 ? 33.543 47.965 68.925 1.00 20.72 107 GLU A CA 1
ATOM 701 C C . GLU A 1 87 ? 34.170 48.761 67.790 1.00 20.39 107 GLU A C 1
ATOM 702 O O . GLU A 1 87 ? 34.433 49.954 67.932 1.00 22.46 107 GLU A O 1
ATOM 708 N N . ASN A 1 88 ? 34.408 48.096 66.664 1.00 19.42 108 ASN A N 1
ATOM 709 C CA . ASN A 1 88 ? 34.993 48.736 65.497 1.00 18.47 108 ASN A CA 1
ATOM 710 C C . ASN A 1 88 ? 33.986 48.799 64.363 1.00 18.77 108 ASN A C 1
ATOM 711 O O . ASN A 1 88 ? 34.349 49.000 63.202 1.00 17.51 108 ASN A O 1
ATOM 716 N N . GLY A 1 89 ? 32.714 48.623 64.712 1.00 20.90 109 GLY A N 1
ATOM 717 C CA . GLY A 1 89 ? 31.650 48.678 63.724 1.00 19.73 109 GLY A CA 1
ATOM 718 C C . GLY A 1 89 ? 31.738 47.649 62.614 1.00 20.39 109 GLY A C 1
ATOM 719 O O . GLY A 1 89 ? 31.325 47.913 61.486 1.00 21.23 109 GLY A O 1
ATOM 728 N N . TYR A 1 91 ? 30.672 43.827 61.242 1.00 15.11 111 TYR A N 1
ATOM 729 C CA . TYR A 1 91 ? 29.742 42.729 61.449 1.00 14.60 111 TYR A CA 1
ATOM 730 C C . TYR A 1 91 ? 30.499 41.410 61.322 1.00 15.64 111 TYR A C 1
ATOM 731 O O . TYR A 1 91 ? 31.586 41.358 60.751 1.00 13.85 111 TYR A O 1
ATOM 740 N N . VAL A 1 92 ? 29.905 40.348 61.854 1.00 15.48 112 VAL A N 1
ATOM 741 C CA . VAL A 1 92 ? 30.514 39.032 61.843 1.00 15.17 112 VAL A CA 1
ATOM 742 C C . VAL A 1 92 ? 29.599 37.943 61.316 1.00 16.64 112 VAL A C 1
ATOM 743 O O . VAL A 1 92 ? 28.401 37.932 61.588 1.00 18.91 112 VAL A O 1
ATOM 747 N N . ILE A 1 93 ? 30.190 37.027 60.561 1.00 17.54 113 ILE A N 1
ATOM 748 C CA . ILE A 1 93 ? 29.490 35.869 60.027 1.00 15.29 113 ILE A CA 1
ATOM 749 C C . ILE A 1 93 ? 30.223 34.700 60.677 1.00 15.55 113 ILE A C 1
ATOM 750 O O . ILE A 1 93 ? 31.450 34.615 60.611 1.00 13.51 113 ILE A O 1
ATOM 755 N N . VAL A 1 94 ? 29.477 33.813 61.324 1.00 16.54 114 VAL A N 1
ATOM 756 C CA . VAL A 1 94 ? 30.081 32.677 62.005 1.00 15.98 114 VAL A CA 1
ATOM 757 C C . VAL A 1 94 ? 29.921 31.349 61.280 1.00 15.86 114 VAL A C 1
ATOM 758 O O . VAL A 1 94 ? 28.836 31.027 60.794 1.00 13.79 114 VAL A O 1
ATOM 762 N N . ARG A 1 95 ? 31.015 30.591 61.221 1.00 14.54 115 ARG A N 1
ATOM 763 C CA . ARG A 1 95 ? 31.044 29.263 60.605 1.00 14.81 115 ARG A CA 1
ATOM 764 C C . ARG A 1 95 ? 31.484 28.390 61.786 1.00 15.09 115 ARG A C 1
ATOM 765 O O . ARG A 1 95 ? 32.672 28.113 61.964 1.00 15.87 115 ARG A O 1
ATOM 773 N N . PRO A 1 96 ? 30.520 27.959 62.617 1.00 15.98 116 PRO A N 1
ATOM 774 C CA . PRO A 1 96 ? 30.714 27.134 63.819 1.00 16.78 116 PRO A CA 1
ATOM 775 C C . PRO A 1 96 ? 31.162 25.691 63.662 1.00 16.82 116 PRO A C 1
ATOM 776 O O . PRO A 1 96 ? 31.038 24.907 64.598 1.00 17.84 116 PRO A O 1
ATOM 780 N N . GLY A 1 97 ? 31.701 25.332 62.506 1.00 19.23 117 GLY A N 1
ATOM 781 C CA . GLY A 1 97 ? 32.111 23.953 62.321 1.00 19.32 117 GLY A CA 1
ATOM 782 C C . GLY A 1 97 ? 30.893 23.058 62.140 1.00 19.68 117 GLY A C 1
ATOM 783 O O . GLY A 1 97 ? 29.900 23.492 61.541 1.00 18.73 117 GLY A O 1
ATOM 784 N N . PRO A 1 98 ? 30.919 21.812 62.657 1.00 18.11 118 PRO A N 1
ATOM 785 C CA . PRO A 1 98 ? 32.026 21.203 63.405 1.00 17.25 118 PRO A CA 1
ATOM 786 C C . PRO A 1 98 ? 33.314 21.057 62.592 1.00 17.15 118 PRO A C 1
ATOM 787 O O . PRO A 1 98 ? 34.413 21.040 63.148 1.00 17.10 118 PRO A O 1
ATOM 791 N N . TYR A 1 99 ? 33.173 20.961 61.276 1.00 15.01 119 TYR A N 1
ATOM 792 C CA . TYR A 1 99 ? 34.326 20.817 60.386 1.00 14.06 119 TYR A CA 1
ATOM 793 C C . TYR A 1 99 ? 34.588 22.159 59.699 1.00 13.05 119 TYR A C 1
ATOM 794 O O . TYR A 1 99 ? 33.659 22.803 59.225 1.00 13.43 119 TYR A O 1
ATOM 803 N N . VAL A 1 100 ? 35.844 22.589 59.651 1.00 12.96 120 VAL A N 1
ATOM 804 C CA . VAL A 1 100 ? 36.161 23.871 59.023 1.00 13.46 120 VAL A CA 1
ATOM 805 C C . VAL A 1 100 ? 37.197 23.803 57.900 1.00 13.82 120 VAL A C 1
ATOM 806 O O . VAL A 1 100 ? 37.325 24.751 57.131 1.00 14.60 120 VAL A O 1
ATOM 810 N N . CYS A 1 101 ? 37.921 22.685 57.804 1.00 16.07 121 CYS A N 1
ATOM 811 C CA . CYS A 1 101 ? 38.965 22.491 56.786 1.00 14.82 121 CYS A CA 1
ATOM 812 C C . CYS A 1 101 ? 40.081 23.493 57.061 1.00 12.46 121 CYS A C 1
ATOM 813 O O . CYS A 1 101 ? 40.945 23.255 57.904 1.00 13.72 121 CYS A O 1
ATOM 816 N N . ALA A 1 102 ? 40.060 24.606 56.337 1.00 13.18 122 ALA A N 1
ATOM 817 C CA . ALA A 1 102 ? 41.023 25.694 56.511 1.00 11.65 122 ALA A CA 1
ATOM 818 C C . ALA A 1 102 ? 42.493 25.338 56.765 1.00 12.72 122 ALA A C 1
ATOM 819 O O . ALA A 1 102 ? 43.172 26.013 57.553 1.00 7.41 122 ALA A O 1
ATOM 821 N N . GLU A 1 103 ? 42.991 24.298 56.107 1.00 11.02 123 GLU A N 1
ATOM 822 C CA . GLU A 1 103 ? 44.387 23.919 56.277 1.00 12.47 123 GLU A CA 1
ATOM 823 C C . GLU A 1 103 ? 44.757 23.832 57.761 1.00 11.00 123 GLU A C 1
ATOM 824 O O . GLU A 1 103 ? 45.886 24.115 58.137 1.00 8.09 123 GLU A O 1
ATOM 830 N N . TRP A 1 104 ? 43.803 23.417 58.590 1.00 10.86 124 TRP A N 1
ATOM 831 C CA . TRP A 1 104 ? 44.002 23.315 60.036 1.00 8.53 124 TRP A CA 1
ATOM 832 C C . TRP A 1 104 ? 43.930 21.867 60.516 1.00 9.76 124 TRP A C 1
ATOM 833 O O . TRP A 1 104 ? 43.229 21.046 59.923 1.00 8.70 124 TRP A O 1
ATOM 844 N N . GLU A 1 105 ? 44.650 21.564 61.595 1.00 10.40 125 GLU A N 1
ATOM 845 C CA . GLU A 1 105 ? 44.667 20.224 62.191 1.00 11.17 125 GLU A CA 1
ATOM 846 C C . GLU A 1 105 ? 43.320 19.487 62.090 1.00 11.26 125 GLU A C 1
ATOM 847 O O . GLU A 1 105 ? 42.331 19.899 62.703 1.00 10.31 125 GLU A O 1
ATOM 861 N N . GLY A 1 107 ? 41.072 19.496 60.053 1.00 11.41 127 GLY A N 1
ATOM 862 C CA . GLY A 1 107 ? 39.948 20.328 59.659 1.00 11.36 127 GLY A CA 1
ATOM 863 C C . GLY A 1 107 ? 39.123 20.820 60.837 1.00 11.48 127 GLY A C 1
ATOM 864 O O . GLY A 1 107 ? 37.938 21.115 60.681 1.00 8.62 127 GLY A O 1
ATOM 865 N N . 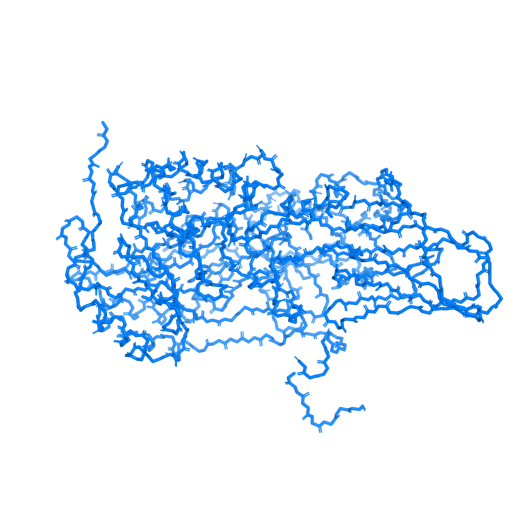GLY A 1 108 ? 39.746 20.896 62.015 1.00 11.07 128 GLY A N 1
ATOM 866 C CA . GLY A 1 108 ? 39.049 21.367 63.200 1.00 12.06 128 GLY A CA 1
ATOM 867 C C . GLY A 1 108 ? 38.463 20.275 64.083 1.00 14.17 128 GLY A C 1
ATOM 868 O O . GLY A 1 108 ? 38.155 20.515 65.252 1.00 14.29 128 GLY A O 1
ATOM 869 N N . LEU A 1 109 ? 38.285 19.081 63.527 1.00 12.26 129 LEU A N 1
ATOM 870 C CA . LEU A 1 109 ? 37.733 17.974 64.297 1.00 13.52 129 LEU A CA 1
ATOM 871 C C . LEU A 1 109 ? 38.759 17.461 65.308 1.00 13.87 129 LEU A C 1
ATOM 872 O O . LEU A 1 109 ? 39.949 17.339 65.002 1.00 16.20 129 LEU A O 1
ATOM 877 N N . PRO A 1 110 ? 38.310 17.167 66.539 1.00 15.15 130 PRO A N 1
ATOM 878 C CA . PRO A 1 110 ? 39.200 16.669 67.595 1.00 13.95 130 PRO A CA 1
ATOM 879 C C . PRO A 1 110 ? 39.695 15.235 67.412 1.00 13.82 130 PRO A C 1
ATOM 880 O O . PRO A 1 110 ? 38.923 14.330 67.091 1.00 13.52 130 PRO A O 1
ATOM 884 N N . TRP A 1 111 ? 40.992 15.046 67.627 1.00 12.75 131 TRP A N 1
ATOM 885 C CA . TRP A 1 111 ? 41.638 13.743 67.498 1.00 14.64 131 TRP A CA 1
ATOM 886 C C . TRP A 1 111 ? 41.011 12.647 68.359 1.00 15.13 131 TRP A C 1
ATOM 887 O O . TRP A 1 111 ? 40.975 11.475 67.959 1.00 12.19 131 TRP A O 1
ATOM 898 N N . TRP A 1 112 ? 40.526 13.018 69.544 1.00 14.85 132 TRP A N 1
ATOM 899 C CA . TRP A 1 112 ? 39.959 12.012 70.428 1.00 14.94 132 TRP A CA 1
ATOM 900 C C . TRP A 1 112 ? 38.718 11.321 69.872 1.00 15.03 132 TRP A C 1
ATOM 901 O O . TRP A 1 112 ? 38.252 10.343 70.441 1.00 16.99 132 TRP A O 1
ATOM 912 N N . LEU A 1 113 ? 38.187 11.810 68.757 1.00 15.70 133 LEU A N 1
ATOM 913 C CA . LEU A 1 113 ? 37.031 11.150 68.162 1.00 16.39 133 LEU A CA 1
ATOM 914 C C . LEU A 1 113 ? 37.550 9.847 67.566 1.00 17.77 133 LEU A C 1
ATOM 915 O O . LEU A 1 113 ? 36.840 8.847 67.533 1.00 16.98 133 LEU A O 1
ATOM 920 N N . LEU A 1 114 ? 38.803 9.870 67.112 1.00 18.27 134 LEU A N 1
ATOM 921 C CA . LEU A 1 114 ? 39.423 8.697 66.498 1.00 20.30 134 LEU A CA 1
ATOM 922 C C . LEU A 1 114 ? 39.672 7.555 67.478 1.00 21.78 134 LEU A C 1
ATOM 923 O O . LEU A 1 114 ? 40.091 6.468 67.077 1.00 22.05 134 LEU A O 1
ATOM 928 N N . LYS A 1 115 ? 39.425 7.798 68.761 1.00 23.60 135 LYS A N 1
ATOM 929 C CA . LYS A 1 115 ? 39.618 6.758 69.769 1.00 25.43 135 LYS A CA 1
ATOM 930 C C . LYS A 1 115 ? 38.584 5.675 69.526 1.00 26.51 135 LYS A C 1
ATOM 931 O O . LYS A 1 115 ? 38.742 4.537 69.969 1.00 27.35 135 LYS A O 1
ATOM 937 N N . LYS A 1 116 ? 37.510 6.046 68.839 1.00 26.46 136 LYS A N 1
ATOM 938 C CA . LYS A 1 116 ? 36.462 5.095 68.497 1.00 28.42 136 LYS A CA 1
ATOM 939 C C . LYS A 1 116 ? 36.860 4.581 67.117 1.00 29.10 136 LYS A C 1
ATOM 940 O O . LYS A 1 116 ? 36.583 5.222 66.099 1.00 28.61 136 LYS A O 1
ATOM 946 N N . LYS A 1 117 ? 37.543 3.438 67.105 1.00 30.49 137 LYS A N 1
ATOM 947 C CA . LYS A 1 117 ? 38.032 2.803 65.881 1.00 31.08 137 LYS A CA 1
ATOM 948 C C . LYS A 1 117 ? 37.122 2.925 64.666 1.00 30.54 137 LYS A C 1
ATOM 949 O O . LYS A 1 117 ? 37.560 3.328 63.588 1.00 30.13 137 LYS A O 1
ATOM 955 N N . ASP A 1 118 ? 35.856 2.570 64.848 1.00 28.76 138 ASP A N 1
ATOM 956 C CA . ASP A 1 118 ? 34.882 2.588 63.767 1.00 28.32 138 ASP A CA 1
ATOM 957 C C . ASP A 1 118 ? 34.054 3.864 63.679 1.00 26.32 138 ASP A C 1
ATOM 958 O O . ASP A 1 118 ? 32.994 3.875 63.051 1.00 25.13 138 ASP A O 1
ATOM 963 N N . ILE A 1 119 ? 34.519 4.934 64.310 1.00 24.25 139 ILE A N 1
ATOM 964 C CA . ILE A 1 119 ? 33.791 6.196 64.258 1.00 23.10 139 ILE A CA 1
ATOM 965 C C . ILE A 1 119 ? 33.589 6.583 62.797 1.00 21.14 139 ILE A C 1
ATOM 966 O O . ILE A 1 119 ? 34.454 6.337 61.961 1.00 19.80 139 ILE A O 1
ATOM 971 N N . LYS A 1 120 ? 32.433 7.150 62.483 1.00 20.86 140 LYS A N 1
ATOM 972 C CA . LYS A 1 120 ? 32.181 7.633 61.130 1.00 21.09 140 LYS A CA 1
ATOM 973 C C . LYS A 1 120 ? 32.077 9.144 61.287 1.00 20.73 140 LYS A C 1
ATOM 974 O O . LYS A 1 120 ? 31.254 9.636 62.060 1.00 20.66 140 LYS A O 1
ATOM 980 N N . LEU A 1 121 ? 32.927 9.877 60.574 1.00 19.46 141 LEU A N 1
ATOM 981 C CA . LEU A 1 121 ? 32.948 11.332 60.671 1.00 19.48 141 LEU A CA 1
ATOM 982 C C . LEU A 1 121 ? 32.055 12.028 59.655 1.00 20.13 141 LEU A C 1
ATOM 983 O O . LEU A 1 121 ? 31.853 11.542 58.537 1.00 21.34 141 LEU A O 1
ATOM 988 N N . ARG A 1 122 ? 31.531 13.177 60.066 1.00 19.16 142 ARG A N 1
ATOM 989 C CA . ARG A 1 122 ? 30.660 13.993 59.234 1.00 20.69 142 ARG A CA 1
ATOM 990 C C . ARG A 1 122 ? 29.422 13.260 58.725 1.00 21.27 142 ARG A C 1
ATOM 991 O O . ARG A 1 122 ? 29.074 13.317 57.544 1.00 22.31 142 ARG A O 1
ATOM 999 N N . GLU A 1 123 ? 28.774 12.560 59.647 1.00 21.14 143 GLU A N 1
ATOM 1000 C CA . GLU A 1 123 ? 27.534 11.848 59.391 1.00 23.18 143 GLU A CA 1
ATOM 1001 C C . GLU A 1 123 ? 26.903 11.537 60.734 1.00 23.39 143 GLU A C 1
ATOM 1002 O O . GLU A 1 123 ? 27.491 11.818 61.779 1.00 20.89 143 GLU A O 1
ATOM 1008 N N . GLN A 1 124 ? 25.713 10.951 60.709 1.00 23.87 144 GLN A N 1
ATOM 1009 C CA . GLN A 1 124 ? 24.993 10.688 61.939 1.00 24.06 144 GLN A CA 1
ATOM 1010 C C . GLN A 1 124 ? 25.467 9.564 62.847 1.00 23.55 144 GLN A C 1
ATOM 1011 O O . GLN A 1 124 ? 24.665 8.794 63.369 1.00 24.73 144 GLN A O 1
ATOM 1017 N N . ASP A 1 125 ? 26.778 9.492 63.050 1.00 22.58 145 ASP A N 1
ATOM 1018 C CA . ASP A 1 125 ? 27.352 8.508 63.958 1.00 22.15 145 ASP A CA 1
ATOM 1019 C C . ASP A 1 125 ? 26.938 9.007 65.347 1.00 22.48 145 ASP A C 1
ATOM 1020 O O . ASP A 1 125 ? 27.252 10.132 65.734 1.00 22.43 145 ASP A O 1
ATOM 1025 N N . PRO A 1 126 ? 26.231 8.173 66.117 1.00 23.76 146 PRO A N 1
ATOM 1026 C CA . PRO A 1 126 ? 25.781 8.573 67.456 1.00 23.41 146 PRO A CA 1
ATOM 1027 C C . PRO A 1 126 ? 26.797 9.281 68.352 1.00 23.06 146 PRO A C 1
ATOM 1028 O O . PRO A 1 126 ? 26.482 10.310 68.949 1.00 22.23 146 PRO A O 1
ATOM 1032 N N . TYR A 1 127 ? 28.008 8.746 68.456 1.00 23.72 147 TYR A N 1
ATOM 1033 C CA . TYR A 1 127 ? 29.011 9.378 69.307 1.00 24.23 147 TYR A CA 1
ATOM 1034 C C . TYR A 1 127 ? 29.466 10.719 68.740 1.00 24.69 147 TYR A C 1
ATOM 1035 O O . TYR A 1 127 ? 29.586 11.702 69.477 1.00 23.70 147 TYR A O 1
ATOM 1044 N N . TYR A 1 128 ? 29.719 10.752 67.434 1.00 23.15 148 TYR A N 1
ATOM 1045 C CA . TYR A 1 128 ? 30.134 11.981 66.761 1.00 22.96 148 TYR A CA 1
ATOM 1046 C C . TYR A 1 128 ? 29.076 13.077 66.946 1.00 23.68 148 TYR A C 1
ATOM 1047 O O . TYR A 1 128 ? 29.384 14.178 67.403 1.00 23.19 148 TYR A O 1
ATOM 1064 N N . GLU A 1 130 ? 26.745 13.384 69.077 1.00 25.48 150 GLU A N 1
ATOM 1065 C CA . GLU A 1 130 ? 26.588 13.773 70.467 1.00 25.18 150 GLU A CA 1
ATOM 1066 C C . GLU A 1 130 ? 27.629 14.811 70.876 1.00 23.70 150 GLU A C 1
ATOM 1067 O O . GLU A 1 130 ? 27.312 15.771 71.584 1.00 23.47 150 GLU A O 1
ATOM 1073 N N . ARG A 1 131 ? 28.869 14.622 70.435 1.00 20.51 151 ARG A N 1
ATOM 1074 C CA . ARG A 1 131 ? 29.930 15.556 70.785 1.00 19.24 151 ARG A CA 1
ATOM 1075 C C . ARG A 1 131 ? 29.756 16.864 70.028 1.00 18.36 151 ARG A C 1
ATOM 1076 O O . ARG A 1 131 ? 30.085 17.932 70.542 1.00 17.40 151 ARG A O 1
ATOM 1084 N N . VAL A 1 132 ? 29.230 16.772 68.810 1.00 17.07 152 VAL A N 1
ATOM 1085 C CA . VAL A 1 132 ? 28.989 17.948 67.988 1.00 18.18 152 VAL A CA 1
ATOM 1086 C C . VAL A 1 132 ? 27.934 18.827 68.648 1.00 19.82 152 VAL A C 1
ATOM 1087 O O . VAL A 1 132 ? 28.072 20.049 68.693 1.00 20.20 152 VAL A O 1
ATOM 1091 N N . LYS A 1 133 ? 26.875 18.199 69.147 1.00 20.67 153 LYS A N 1
ATOM 1092 C CA . LYS A 1 133 ? 25.797 18.923 69.804 1.00 20.41 153 LYS A CA 1
ATOM 1093 C C . LYS A 1 133 ? 26.331 19.630 71.040 1.00 19.45 153 LYS A C 1
ATOM 1094 O O . LYS A 1 133 ? 26.038 20.797 71.266 1.00 19.80 153 LYS A O 1
ATOM 1100 N N . LEU A 1 134 ? 27.127 18.924 71.838 1.00 18.82 154 LEU A N 1
ATOM 1101 C CA . LEU A 1 134 ? 27.689 19.523 73.041 1.00 19.49 154 LEU A CA 1
ATOM 1102 C C . LEU A 1 134 ? 28.627 20.690 72.708 1.00 18.80 154 LEU A C 1
ATOM 1103 O O . LEU A 1 134 ? 28.626 21.725 73.388 1.00 17.54 154 LEU A O 1
ATOM 1108 N N . PHE A 1 135 ? 29.422 20.532 71.656 1.00 16.58 155 PHE A N 1
ATOM 1109 C CA . PHE A 1 135 ? 30.333 21.598 71.265 1.00 17.47 155 PHE A CA 1
ATOM 1110 C C . PHE A 1 135 ? 29.535 22.808 70.788 1.00 16.21 155 PHE A C 1
ATOM 1111 O O . PHE A 1 135 ? 29.788 23.939 71.203 1.00 17.25 155 PHE A O 1
ATOM 1119 N N . LEU A 1 136 ? 28.565 22.568 69.916 1.00 13.41 156 LEU A N 1
ATOM 1120 C CA . LEU A 1 136 ? 27.754 23.658 69.410 1.00 13.79 156 LEU A CA 1
ATOM 1121 C C . LEU A 1 136 ? 27.044 24.392 70.545 1.00 14.67 156 LEU A C 1
ATOM 1122 O O . LEU A 1 136 ? 26.993 25.622 70.552 1.00 14.15 156 LEU A O 1
ATOM 1127 N N . ASN A 1 137 ? 26.500 23.648 71.507 1.00 15.76 157 ASN A N 1
ATOM 1128 C CA . ASN A 1 137 ? 25.818 24.288 72.623 1.00 16.76 157 ASN A CA 1
ATOM 1129 C C . ASN A 1 137 ? 26.757 25.234 73.362 1.00 17.54 157 ASN A C 1
ATOM 1130 O O . ASN A 1 137 ? 26.329 26.293 73.827 1.00 19.83 157 ASN A O 1
ATOM 1135 N N . GLU A 1 138 ? 28.031 24.859 73.471 1.00 16.93 158 GLU A N 1
ATOM 1136 C CA . GLU A 1 138 ? 29.005 25.713 74.151 1.00 18.48 158 GLU A CA 1
ATOM 1137 C C . GLU A 1 138 ? 29.266 26.969 73.325 1.00 17.86 158 GLU A C 1
ATOM 1138 O O . GLU A 1 138 ? 29.416 28.062 73.878 1.00 17.51 158 GLU A O 1
ATOM 1144 N N . VAL A 1 139 ? 29.330 26.809 72.005 1.00 16.58 159 VAL A N 1
ATOM 1145 C CA . VAL A 1 139 ? 29.557 27.944 71.120 1.00 16.91 159 VAL A CA 1
ATOM 1146 C C . VAL A 1 139 ? 28.351 28.877 71.238 1.00 17.91 159 VAL A C 1
ATOM 1147 O O . VAL A 1 139 ? 28.488 30.099 71.235 1.00 18.14 159 VAL A O 1
ATOM 1151 N N . GLY A 1 140 ? 27.166 28.286 71.346 1.00 17.94 160 GLY A N 1
ATOM 1152 C CA . GLY A 1 140 ? 25.960 29.084 71.486 1.00 17.71 160 GLY A CA 1
ATOM 1153 C C . GLY A 1 140 ? 25.991 29.909 72.765 1.00 17.51 160 GLY A C 1
ATOM 1154 O O . GLY A 1 140 ? 25.623 31.084 72.753 1.00 19.04 160 GLY A O 1
ATOM 1155 N N . LYS A 1 141 ? 26.427 29.310 73.871 1.00 16.74 161 LYS A N 1
ATOM 1156 C CA . LYS A 1 141 ? 26.496 30.042 75.133 1.00 19.38 161 LYS A CA 1
ATOM 1157 C C . LYS A 1 141 ? 27.464 31.215 75.001 1.00 20.34 161 LYS A C 1
ATOM 1158 O O . LYS A 1 141 ? 27.322 32.244 75.671 1.00 20.69 161 LYS A O 1
ATOM 1164 N N . GLN A 1 142 ? 28.445 31.058 74.123 1.00 19.13 162 GLN A N 1
ATOM 1165 C CA . GLN A 1 142 ? 29.435 32.096 73.912 1.00 17.33 162 GLN A CA 1
ATOM 1166 C C . GLN A 1 142 ? 29.026 33.197 72.940 1.00 17.04 162 GLN A C 1
ATOM 1167 O O . GLN A 1 142 ? 29.348 34.358 73.168 1.00 15.80 162 GLN A O 1
ATOM 1173 N N . LEU A 1 143 ? 28.309 32.847 71.872 1.00 16.34 163 LEU A N 1
ATOM 1174 C CA . LEU A 1 143 ? 27.964 33.840 70.850 1.00 14.93 163 LEU A CA 1
ATOM 1175 C C . LEU A 1 143 ? 26.507 34.170 70.530 1.00 15.76 163 LEU A C 1
ATOM 1176 O O . LEU A 1 143 ? 26.243 35.156 69.834 1.00 13.80 163 LEU A O 1
ATOM 1181 N N . ALA A 1 144 ? 25.568 33.360 71.002 1.00 15.72 164 ALA A N 1
ATOM 1182 C CA . ALA A 1 144 ? 24.158 33.608 70.703 1.00 18.24 164 ALA A CA 1
ATOM 1183 C C . ALA A 1 144 ? 23.697 35.010 71.096 1.00 18.85 164 ALA A C 1
ATOM 1184 O O . ALA A 1 144 ? 22.963 35.667 70.356 1.00 20.61 164 ALA A O 1
ATOM 1186 N N . ASP A 1 145 ? 24.123 35.474 72.260 1.00 20.35 165 ASP A N 1
ATOM 1187 C CA . ASP A 1 145 ? 23.729 36.803 72.703 1.00 22.81 165 ASP A CA 1
ATOM 1188 C C . ASP A 1 145 ? 24.419 37.909 71.921 1.00 21.14 165 ASP A C 1
ATOM 1189 O O . ASP A 1 145 ? 24.252 39.078 72.232 1.00 22.42 165 ASP A O 1
ATOM 1194 N N . LEU A 1 146 ? 25.196 37.537 70.907 1.00 19.65 166 LEU A N 1
ATOM 1195 C CA . LEU A 1 146 ? 25.879 38.523 70.077 1.00 17.03 166 LEU A CA 1
ATOM 1196 C C . LEU A 1 146 ? 25.265 38.597 68.679 1.00 16.04 166 LEU A C 1
ATOM 1197 O O . LEU A 1 146 ? 25.776 39.293 67.800 1.00 15.34 166 LEU A O 1
ATOM 1202 N N . GLN A 1 147 ? 24.166 37.875 68.478 1.00 12.99 167 GLN A N 1
ATOM 1203 C CA . GLN A 1 147 ? 23.463 37.923 67.201 1.00 15.06 167 GLN A CA 1
ATOM 1204 C C . GLN A 1 147 ? 23.007 39.370 67.016 1.00 15.77 167 GLN A C 1
ATOM 1205 O O . GLN A 1 147 ? 22.795 40.089 67.999 1.00 15.97 167 GLN A O 1
ATOM 1211 N N . ILE A 1 148 ? 22.851 39.808 65.774 1.00 16.32 168 ILE A N 1
ATOM 1212 C CA . ILE A 1 148 ? 22.423 41.182 65.551 1.00 16.97 168 ILE A CA 1
ATOM 1213 C C . ILE A 1 148 ? 21.033 41.377 66.149 1.00 19.44 168 ILE A C 1
ATOM 1214 O O . ILE A 1 148 ? 20.693 42.468 66.610 1.00 19.95 168 ILE A O 1
ATOM 1219 N N . SER A 1 149 ? 20.248 40.304 66.165 1.00 20.31 169 SER A N 1
ATOM 1220 C CA . SER A 1 149 ? 18.899 40.334 66.722 1.00 22.12 169 SER A CA 1
ATOM 1221 C C . SER A 1 149 ? 18.910 40.521 68.241 1.00 21.89 169 SER A C 1
ATOM 1222 O O . SER A 1 149 ? 17.858 40.549 68.877 1.00 25.30 169 SER A O 1
ATOM 1225 N N . LYS A 1 150 ? 20.092 40.643 68.828 1.00 21.36 170 LYS A N 1
ATOM 1226 C CA . LYS A 1 150 ? 20.189 40.857 70.271 1.00 20.52 170 LYS A CA 1
ATOM 1227 C C . LYS A 1 150 ? 21.129 42.000 70.603 1.00 19.45 170 LYS A C 1
ATOM 1228 O O . LYS A 1 150 ? 21.719 42.044 71.688 1.00 20.00 170 LYS A O 1
ATOM 1234 N N . GLY A 1 151 ? 21.259 42.924 69.657 1.00 19.18 171 GLY A N 1
ATOM 1235 C CA . GLY A 1 151 ? 22.126 44.072 69.849 1.00 18.59 171 GLY A CA 1
ATOM 1236 C C . GLY A 1 151 ? 23.581 43.790 69.523 1.00 18.15 171 GLY A C 1
ATOM 1237 O O . GLY A 1 151 ? 24.433 44.658 69.721 1.00 17.22 171 GLY A O 1
ATOM 1238 N N . GLY A 1 152 ? 23.865 42.583 69.031 1.00 16.50 172 GLY A N 1
ATOM 1239 C CA . GLY A 1 152 ? 25.230 42.218 68.680 1.00 16.22 172 GLY A CA 1
ATOM 1240 C C . GLY A 1 152 ? 25.597 42.492 67.228 1.00 15.26 172 GLY A C 1
ATOM 1241 O O . GLY A 1 152 ? 24.881 43.195 66.516 1.00 14.53 172 GLY A O 1
ATOM 1242 N N . ASN A 1 153 ? 26.707 41.918 66.771 1.00 14.98 173 ASN A N 1
ATOM 1243 C CA . ASN A 1 153 ? 27.159 42.141 65.399 1.00 15.40 173 ASN A CA 1
ATOM 1244 C C . ASN A 1 153 ? 27.121 40.918 64.474 1.00 15.32 173 ASN A C 1
ATOM 1245 O O . ASN A 1 153 ? 27.504 41.015 63.304 1.00 16.18 173 ASN A O 1
ATOM 1250 N N . ILE A 1 154 ? 26.660 39.775 64.975 1.00 13.30 174 ILE A N 1
ATOM 1251 C CA . ILE A 1 154 ? 26.603 38.567 64.148 1.00 14.42 174 ILE A CA 1
ATOM 1252 C C . ILE A 1 154 ? 25.378 38.582 63.238 1.00 16.10 174 ILE A C 1
ATOM 1253 O O . ILE A 1 154 ? 24.242 38.620 63.714 1.00 16.61 174 ILE A O 1
ATOM 1258 N N . ILE A 1 155 ? 25.620 38.540 61.930 1.00 17.16 175 ILE A N 1
ATOM 1259 C CA . ILE A 1 155 ? 24.541 38.589 60.945 1.00 19.35 175 ILE A CA 1
ATOM 1260 C C . ILE A 1 155 ? 24.122 37.266 60.284 1.00 19.04 175 ILE A C 1
ATOM 1261 O O . ILE A 1 155 ? 23.023 37.171 59.750 1.00 20.74 175 ILE A O 1
ATOM 1274 N N . VAL A 1 157 ? 24.961 32.640 60.317 1.00 16.79 177 VAL A N 1
ATOM 1275 C CA . VAL A 1 157 ? 25.651 31.480 60.867 1.00 15.70 177 VAL A CA 1
ATOM 1276 C C . VAL A 1 157 ? 25.591 30.352 59.835 1.00 16.90 177 VAL A C 1
ATOM 1277 O O . VAL A 1 157 ? 24.551 30.115 59.210 1.00 17.27 177 VAL A O 1
ATOM 1281 N N . GLN A 1 158 ? 26.714 29.662 59.659 1.00 17.17 178 GLN A N 1
ATOM 1282 C CA . GLN A 1 158 ? 26.827 28.582 58.679 1.00 16.81 178 GLN A CA 1
ATOM 1283 C C . GLN A 1 158 ? 26.441 27.189 59.187 1.00 16.99 178 GLN A C 1
ATOM 1284 O O . GLN A 1 158 ? 26.586 26.876 60.371 1.00 16.58 178 GLN A O 1
ATOM 1290 N N . VAL A 1 159 ? 25.945 26.360 58.269 1.00 17.88 179 VAL A N 1
ATOM 1291 C CA . VAL A 1 159 ? 25.539 24.981 58.573 1.00 17.27 179 VAL A CA 1
ATOM 1292 C C . VAL A 1 159 ? 26.543 24.065 57.876 1.00 16.25 179 VAL A C 1
ATOM 1293 O O . VAL A 1 159 ? 26.541 23.963 56.653 1.00 14.90 179 VAL A O 1
ATOM 1297 N N . GLU A 1 160 ? 27.399 23.410 58.659 1.00 17.30 180 GLU A N 1
ATOM 1298 C CA . GLU A 1 160 ? 28.440 22.532 58.121 1.00 17.36 180 GLU A CA 1
ATOM 1299 C C . GLU A 1 160 ? 29.368 23.341 57.220 1.00 18.98 180 GLU A C 1
ATOM 1300 O O . GLU A 1 160 ? 29.339 24.577 57.246 1.00 18.64 180 GLU A O 1
ATOM 1306 N N . ASN A 1 161 ? 30.177 22.653 56.418 1.00 19.20 181 ASN A N 1
ATOM 1307 C CA . ASN A 1 161 ? 31.135 23.326 55.551 1.00 19.87 181 ASN A CA 1
ATOM 1308 C C . ASN A 1 161 ? 31.481 22.531 54.294 1.00 21.10 181 ASN A C 1
ATOM 1309 O O . ASN A 1 161 ? 32.153 21.503 54.369 1.00 21.16 181 ASN A O 1
ATOM 1314 N N . GLU A 1 162 ? 31.035 23.030 53.143 1.00 20.60 182 GLU A N 1
ATOM 1315 C CA . GLU A 1 162 ? 31.293 22.385 51.856 1.00 20.47 182 GLU A CA 1
ATOM 1316 C C . GLU A 1 162 ? 31.046 20.881 51.869 1.00 20.22 182 GLU A C 1
ATOM 1317 O O . GLU A 1 162 ? 31.876 20.113 51.382 1.00 21.36 182 GLU A O 1
ATOM 1323 N N . TYR A 1 163 ? 29.909 20.457 52.410 1.00 20.16 183 TYR A N 1
ATOM 1324 C CA . TYR A 1 163 ? 29.608 19.035 52.472 1.00 21.51 183 TYR A CA 1
ATOM 1325 C C . TYR A 1 163 ? 29.542 18.392 51.087 1.00 22.52 183 TYR A C 1
ATOM 1326 O O . TYR A 1 163 ? 29.753 17.183 50.944 1.00 21.81 183 TYR A O 1
ATOM 1335 N N . GLY A 1 164 ? 29.252 19.197 50.069 1.00 22.09 184 GLY A N 1
ATOM 1336 C CA . GLY A 1 164 ? 29.167 18.672 48.717 1.00 22.97 184 GLY A CA 1
ATOM 1337 C C . GLY A 1 164 ? 30.455 18.015 48.244 1.00 24.90 184 GLY A C 1
ATOM 1338 O O . GLY A 1 164 ? 30.441 17.141 47.371 1.00 25.20 184 GLY A O 1
ATOM 1339 N N . ALA A 1 165 ? 31.574 18.434 48.825 1.00 24.47 185 ALA A N 1
ATOM 1340 C CA . ALA A 1 165 ? 32.874 17.890 48.460 1.00 23.23 185 ALA A CA 1
ATOM 1341 C C . ALA A 1 165 ? 33.235 16.705 49.346 1.00 23.59 185 ALA A C 1
ATOM 1342 O O . ALA A 1 165 ? 34.370 16.227 49.325 1.00 24.80 185 ALA A O 1
ATOM 1344 N N . PHE A 1 166 ? 32.269 16.239 50.131 1.00 23.00 186 PHE A N 1
ATOM 1345 C CA . PHE A 1 166 ? 32.488 15.109 51.029 1.00 21.40 186 PHE A CA 1
ATOM 1346 C C . PHE A 1 166 ? 31.532 13.972 50.712 1.00 22.34 186 PHE A C 1
ATOM 1347 O O . PHE A 1 166 ? 31.939 12.819 50.657 1.00 21.67 186 PHE A O 1
ATOM 1355 N N . GLY A 1 167 ? 30.257 14.306 50.528 1.00 23.21 187 GLY A N 1
ATOM 1356 C CA . GLY A 1 167 ? 29.264 13.292 50.226 1.00 24.30 187 GLY A CA 1
ATOM 1357 C C . GLY A 1 167 ? 27.879 13.865 50.002 1.00 23.30 187 GLY A C 1
ATOM 1358 O O . GLY A 1 167 ? 27.735 15.036 49.664 1.00 22.31 187 GLY A O 1
ATOM 1359 N N . ILE A 1 168 ? 26.861 13.029 50.176 1.00 24.29 188 ILE A N 1
ATOM 1360 C CA . ILE A 1 168 ? 25.473 13.451 50.009 1.00 24.53 188 ILE A CA 1
ATOM 1361 C C . ILE A 1 168 ? 24.673 12.863 51.162 1.00 25.01 188 ILE A C 1
ATOM 1362 O O . ILE A 1 168 ? 24.419 11.660 51.202 1.00 26.11 188 ILE A O 1
ATOM 1367 N N . ASP A 1 169 ? 24.277 13.714 52.100 1.00 24.06 189 ASP A N 1
ATOM 1368 C CA . ASP A 1 169 ? 23.534 13.265 53.267 1.00 23.80 189 ASP A CA 1
ATOM 1369 C C . ASP A 1 169 ? 22.708 14.424 53.848 1.00 24.94 189 ASP A C 1
ATOM 1370 O O . ASP A 1 169 ? 23.116 15.077 54.8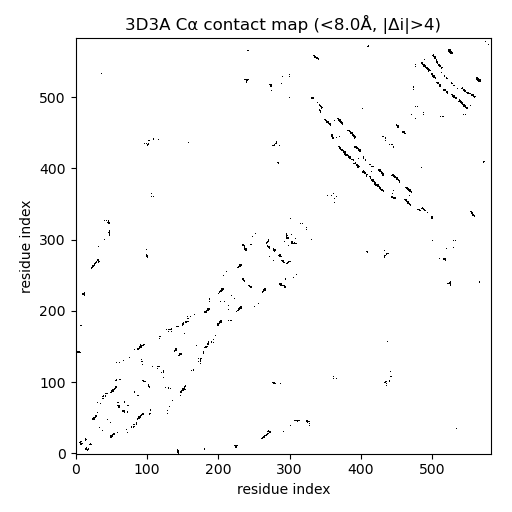14 1.00 25.40 189 ASP A O 1
ATOM 1375 N N . LYS A 1 170 ? 21.549 14.683 53.249 1.00 23.84 190 LYS A N 1
ATOM 1376 C CA . LYS A 1 170 ? 20.688 15.763 53.720 1.00 24.59 190 LYS A CA 1
ATOM 1377 C C . LYS A 1 170 ? 20.185 15.587 55.152 1.00 23.95 190 LYS A C 1
ATOM 1378 O O . LYS A 1 170 ? 20.022 16.568 55.872 1.00 24.61 190 LYS A O 1
ATOM 1384 N N . PRO A 1 171 ? 19.923 14.343 55.586 1.00 25.35 191 PRO A N 1
ATOM 1385 C CA . PRO A 1 171 ? 19.447 14.168 56.963 1.00 24.21 191 PRO A CA 1
ATOM 1386 C C . PRO A 1 171 ? 20.485 14.682 57.964 1.00 25.50 191 PRO A C 1
ATOM 1387 O O . PRO A 1 171 ? 20.145 15.282 58.987 1.00 25.60 191 PRO A O 1
ATOM 1391 N N . TYR A 1 172 ? 21.754 14.438 57.656 1.00 23.62 192 TYR A N 1
ATOM 1392 C CA . TYR A 1 172 ? 22.851 14.876 58.509 1.00 22.94 192 TYR A CA 1
ATOM 1393 C C . TYR A 1 172 ? 22.884 16.401 58.562 1.00 22.15 192 TYR A C 1
ATOM 1394 O O . TYR A 1 172 ? 22.897 16.991 59.637 1.00 21.28 192 TYR A O 1
ATOM 1403 N N . ILE A 1 173 ? 22.898 17.027 57.390 1.00 22.31 193 ILE A N 1
ATOM 1404 C CA . ILE A 1 173 ? 22.922 18.480 57.304 1.00 22.97 193 ILE A CA 1
ATOM 1405 C C . ILE A 1 173 ? 21.729 19.068 58.055 1.00 23.85 193 ILE A C 1
ATOM 1406 O O . ILE A 1 173 ? 21.855 20.078 58.752 1.00 23.97 193 ILE A O 1
ATOM 1411 N N . SER A 1 174 ? 20.577 18.415 57.920 1.00 23.35 194 SER A N 1
ATOM 1412 C CA . SER A 1 174 ? 19.356 18.865 58.573 1.00 22.93 194 SER A CA 1
ATOM 1413 C C . SER A 1 174 ? 19.496 18.824 60.086 1.00 23.26 194 SER A C 1
ATOM 1414 O O . SER A 1 174 ? 19.020 19.723 60.784 1.00 23.62 194 SER A O 1
ATOM 1417 N N . GLU A 1 175 ? 20.139 17.778 60.599 1.00 22.88 195 GLU A N 1
ATOM 1418 C CA . GLU A 1 175 ? 20.316 17.656 62.038 1.00 22.38 195 GLU A CA 1
ATOM 1419 C C . GLU A 1 175 ? 21.318 18.706 62.499 1.00 22.01 195 GLU A C 1
ATOM 1420 O O . GLU A 1 175 ? 21.151 19.303 63.558 1.00 23.05 195 GLU A O 1
ATOM 1426 N N . ILE A 1 176 ? 22.364 18.924 61.704 1.00 21.28 196 ILE A N 1
ATOM 1427 C CA . ILE A 1 176 ? 23.372 19.924 62.047 1.00 19.50 196 ILE A CA 1
ATOM 1428 C C . ILE A 1 176 ? 22.684 21.276 62.153 1.00 18.66 196 ILE A C 1
ATOM 1429 O O . ILE A 1 176 ? 22.933 22.040 63.076 1.00 19.68 196 ILE A O 1
ATOM 1434 N N . ARG A 1 177 ? 21.810 21.556 61.195 1.00 19.30 197 ARG A N 1
ATOM 1435 C CA . ARG A 1 177 ? 21.074 22.806 61.172 1.00 19.57 197 ARG A CA 1
ATOM 1436 C C . ARG A 1 177 ? 20.237 22.930 62.436 1.00 20.17 197 ARG A C 1
ATOM 1437 O O . ARG A 1 177 ? 20.210 23.987 63.075 1.00 21.56 197 ARG A O 1
ATOM 1445 N N . ASP A 1 178 ? 19.564 21.845 62.805 1.00 20.20 198 ASP A N 1
ATOM 1446 C CA . ASP A 1 178 ? 18.731 21.837 64.003 1.00 21.10 198 ASP A CA 1
ATOM 1447 C C . ASP A 1 178 ? 19.537 22.093 65.269 1.00 21.21 198 ASP A C 1
ATOM 1448 O O . ASP A 1 178 ? 19.062 22.754 66.194 1.00 20.43 198 ASP A O 1
ATOM 1461 N N . VAL A 1 180 ? 22.299 23.806 65.435 1.00 18.06 200 VAL A N 1
ATOM 1462 C CA . VAL A 1 180 ? 22.723 25.195 65.409 1.00 19.04 200 VAL A CA 1
ATOM 1463 C C . VAL A 1 180 ? 21.582 26.029 65.985 1.00 21.07 200 VAL A C 1
ATOM 1464 O O . VAL A 1 180 ? 21.801 26.904 66.833 1.00 21.31 200 VAL A O 1
ATOM 1468 N N . LYS A 1 181 ? 20.362 25.741 65.535 1.00 22.02 201 LYS A N 1
ATOM 1469 C CA . LYS A 1 181 ? 19.186 26.460 66.018 1.00 23.41 201 LYS A CA 1
ATOM 1470 C C . LYS A 1 181 ? 18.980 26.186 67.503 1.00 23.09 201 LYS A C 1
ATOM 1471 O O . LYS A 1 181 ? 18.748 27.104 68.288 1.00 23.25 201 LYS A O 1
ATOM 1477 N N . GLN A 1 182 ? 19.085 24.922 67.890 1.00 22.84 202 GLN A N 1
ATOM 1478 C CA . GLN A 1 182 ? 18.903 24.547 69.283 1.00 23.75 202 GLN A CA 1
ATOM 1479 C C . GLN A 1 182 ? 20.033 25.061 70.169 1.00 23.49 202 GLN A C 1
ATOM 1480 O O . GLN A 1 182 ? 19.892 25.148 71.397 1.00 22.21 202 GLN A O 1
ATOM 1486 N N . ALA A 1 183 ? 21.154 25.409 69.547 1.00 23.15 203 ALA A N 1
ATOM 1487 C CA . ALA A 1 183 ? 22.296 25.936 70.285 1.00 21.76 203 ALA A CA 1
ATOM 1488 C C . ALA A 1 183 ? 21.982 27.362 70.728 1.00 20.89 203 ALA A C 1
ATOM 1489 O O . ALA A 1 183 ? 22.533 27.850 71.714 1.00 22.50 203 ALA A O 1
ATOM 1491 N N . GLY A 1 184 ? 21.103 28.026 69.984 1.00 19.15 204 GLY A N 1
ATOM 1492 C CA . GLY A 1 184 ? 20.715 29.381 70.324 1.00 18.38 204 GLY A CA 1
ATOM 1493 C C . GLY A 1 184 ? 20.719 30.370 69.175 1.00 19.27 204 GLY A C 1
ATOM 1494 O O . GLY A 1 184 ? 20.277 31.508 69.334 1.00 18.27 204 GLY A O 1
ATOM 1495 N N . PHE A 1 185 ? 21.206 29.940 68.016 1.00 18.62 205 PHE A N 1
ATOM 1496 C CA . PHE A 1 185 ? 21.283 30.804 66.842 1.00 19.43 205 PHE A CA 1
ATOM 1497 C C . PHE A 1 185 ? 19.997 30.788 66.020 1.00 21.95 205 PHE A C 1
ATOM 1498 O O . PHE A 1 185 ? 19.945 30.210 64.933 1.00 20.61 205 PHE A O 1
ATOM 1506 N N . THR A 1 186 ? 18.964 31.446 66.536 1.00 23.34 206 THR A N 1
ATOM 1507 C CA . THR A 1 186 ? 17.672 31.479 65.857 1.00 24.62 206 THR A CA 1
ATOM 1508 C C . THR A 1 186 ? 17.268 32.861 65.363 1.00 26.26 206 THR A C 1
ATOM 1509 O O . THR A 1 186 ? 16.240 33.001 64.703 1.00 27.59 206 THR A O 1
ATOM 1513 N N . GLY A 1 187 ? 18.071 33.876 65.669 1.00 26.47 207 GLY A N 1
ATOM 1514 C CA . GLY A 1 187 ? 17.720 35.229 65.266 1.00 24.28 207 GLY A CA 1
ATOM 1515 C C . GLY A 1 187 ? 18.287 35.727 63.958 1.00 24.18 207 GLY A C 1
ATOM 1516 O O . GLY A 1 187 ? 17.942 36.816 63.501 1.00 24.52 207 GLY A O 1
ATOM 1517 N N . VAL A 1 188 ? 19.157 34.940 63.342 1.00 22.58 208 VAL A N 1
ATOM 1518 C CA . VAL A 1 188 ? 19.761 35.354 62.088 1.00 19.86 208 VAL A CA 1
ATOM 1519 C C . VAL A 1 188 ? 19.683 34.254 61.049 1.00 20.06 208 VAL A C 1
ATOM 1520 O O . VAL A 1 188 ? 19.517 33.085 61.386 1.00 19.36 208 VAL A O 1
ATOM 1524 N N . PRO A 1 189 ? 19.787 34.617 59.763 1.00 19.97 209 PRO A N 1
ATOM 1525 C CA . PRO A 1 189 ? 19.721 33.584 58.729 1.00 19.80 209 PRO A CA 1
ATOM 1526 C C . PRO A 1 189 ? 20.852 32.555 58.799 1.00 20.26 209 PRO A C 1
ATOM 1527 O O . PRO A 1 189 ? 21.989 32.872 59.153 1.00 18.69 209 PRO A O 1
ATOM 1531 N N . LEU A 1 190 ? 20.509 31.311 58.480 1.00 19.86 210 LEU A N 1
ATOM 1532 C CA . LEU A 1 190 ? 21.471 30.221 58.461 1.00 19.57 210 LEU A CA 1
ATOM 1533 C C . LEU A 1 190 ? 21.726 29.971 56.980 1.00 20.70 210 LEU A C 1
ATOM 1534 O O . LEU A 1 190 ? 20.810 30.089 56.161 1.00 19.48 210 LEU A O 1
ATOM 1539 N N . PHE A 1 191 ? 22.965 29.640 56.629 1.00 20.81 211 PHE A N 1
ATOM 1540 C CA . PHE A 1 191 ? 23.294 29.419 55.231 1.00 20.77 211 PHE A CA 1
ATOM 1541 C C . PHE A 1 191 ? 24.223 28.246 54.991 1.00 21.31 211 PHE A C 1
ATOM 1542 O O . PHE A 1 191 ? 24.908 27.774 55.899 1.00 21.33 211 PHE A O 1
ATOM 1550 N N . GLN A 1 192 ? 24.236 27.790 53.744 1.00 21.98 212 GLN A N 1
ATOM 1551 C CA . GLN A 1 192 ? 25.085 26.693 53.319 1.00 21.35 212 GLN A CA 1
ATOM 1552 C C . GLN A 1 192 ? 26.052 27.237 52.280 1.00 21.92 212 GLN A C 1
ATOM 1553 O O . GLN A 1 192 ? 25.766 28.238 51.619 1.00 23.17 212 GLN A O 1
ATOM 1559 N N . CYS A 1 193 ? 27.197 26.582 52.140 1.00 20.15 213 CYS A N 1
ATOM 1560 C CA . CYS A 1 193 ? 28.179 26.990 51.149 1.00 21.80 213 CYS A CA 1
ATOM 1561 C C . CYS A 1 193 ? 28.736 25.737 50.473 1.00 21.30 213 CYS A C 1
ATOM 1562 O O . CYS A 1 193 ? 29.028 24.737 51.135 1.00 21.31 213 CYS A O 1
ATOM 1565 N N . ASP A 1 194 ? 28.852 25.785 49.150 1.00 19.80 214 ASP A N 1
ATOM 1566 C CA . ASP A 1 194 ? 29.367 24.656 48.383 1.00 20.71 214 ASP A CA 1
ATOM 1567 C C . ASP A 1 194 ? 29.893 25.149 47.045 1.00 21.54 214 ASP A C 1
ATOM 1568 O O . ASP A 1 194 ? 30.026 26.354 46.826 1.00 21.56 214 ASP A O 1
ATOM 1573 N N . TRP A 1 195 ? 30.197 24.217 46.151 1.00 23.95 215 TRP A N 1
ATOM 1574 C CA . TRP A 1 195 ? 30.714 24.571 44.835 1.00 26.81 215 TRP A CA 1
ATOM 1575 C C . TRP A 1 195 ? 29.610 24.585 43.778 1.00 28.21 215 TRP A C 1
ATOM 1576 O O . TRP A 1 195 ? 28.592 23.902 43.918 1.00 28.53 215 TRP A O 1
ATOM 1587 N N . ASN A 1 196 ? 29.809 25.373 42.726 1.00 30.28 216 ASN A N 1
ATOM 1588 C CA . ASN A 1 196 ? 28.823 25.461 41.651 1.00 31.87 216 ASN A CA 1
ATOM 1589 C C . ASN A 1 196 ? 28.477 24.075 41.119 1.00 31.31 216 ASN A C 1
ATOM 1590 O O . ASN A 1 196 ? 27.360 23.827 40.669 1.00 31.06 216 ASN A O 1
ATOM 1595 N N . SER A 1 197 ? 29.442 23.166 41.200 1.00 30.78 217 SER A N 1
ATOM 1596 C CA . SER A 1 197 ? 29.261 21.813 40.697 1.00 31.18 217 SER A CA 1
ATOM 1597 C C . SER A 1 197 ? 28.702 20.779 41.672 1.00 30.07 217 SER A C 1
ATOM 1598 O O . SER A 1 197 ? 28.578 19.609 41.310 1.00 29.70 217 SER A O 1
ATOM 1601 N N . ASN A 1 198 ? 28.350 21.183 42.890 1.00 28.81 218 ASN A N 1
ATOM 1602 C CA . ASN A 1 198 ? 27.827 20.211 43.852 1.00 27.79 218 ASN A CA 1
ATOM 1603 C C . ASN A 1 198 ? 26.862 20.768 44.900 1.00 27.94 218 ASN A C 1
ATOM 1604 O O . ASN A 1 198 ? 26.342 20.018 45.729 1.00 25.68 218 ASN A O 1
ATOM 1609 N N . PHE A 1 199 ? 26.613 22.072 44.869 1.00 28.35 219 PHE A N 1
ATOM 1610 C CA . PHE A 1 199 ? 25.737 22.675 45.866 1.00 29.80 219 PHE A CA 1
ATOM 1611 C C . PHE A 1 199 ? 24.315 22.117 45.898 1.00 29.97 219 PHE A C 1
ATOM 1612 O O . PHE A 1 199 ? 23.647 22.178 46.931 1.00 31.29 219 PHE A O 1
ATOM 1620 N N . GLU A 1 200 ? 23.851 21.562 44.782 1.00 29.78 220 GLU A N 1
ATOM 1621 C CA . GLU A 1 200 ? 22.497 21.014 44.727 1.00 29.84 220 GLU A CA 1
ATOM 1622 C C . GLU A 1 200 ? 22.355 19.695 45.473 1.00 29.91 220 GLU A C 1
ATOM 1623 O O . GLU A 1 200 ? 21.251 19.304 45.855 1.00 31.57 220 GLU A O 1
ATOM 1629 N N . ASN A 1 201 ? 23.472 19.011 45.682 1.00 28.97 221 ASN A N 1
ATOM 1630 C CA . ASN A 1 201 ? 23.455 17.721 46.355 1.00 29.26 221 ASN A CA 1
ATOM 1631 C C . ASN A 1 201 ? 22.958 17.723 47.801 1.00 28.96 221 ASN A C 1
ATOM 1632 O O . ASN A 1 201 ? 22.316 16.763 48.234 1.00 29.75 221 ASN A O 1
ATOM 1637 N N . ASN A 1 202 ? 23.238 18.788 48.549 1.00 26.66 222 ASN A N 1
ATOM 1638 C CA . ASN A 1 202 ? 22.807 18.845 49.944 1.00 26.01 222 ASN A CA 1
ATOM 1639 C C . ASN A 1 202 ? 22.010 20.098 50.284 1.00 25.38 222 ASN A C 1
ATOM 1640 O O . ASN A 1 202 ? 21.662 20.327 51.442 1.00 24.19 222 ASN A O 1
ATOM 1645 N N . ALA A 1 203 ? 21.721 20.901 49.267 1.00 26.75 223 ALA A N 1
ATOM 1646 C CA . ALA A 1 203 ? 20.978 22.139 49.448 1.00 28.04 223 ALA A CA 1
ATOM 1647 C C . ALA A 1 203 ? 19.614 21.952 50.110 1.00 28.16 223 ALA A C 1
ATOM 1648 O O . ALA A 1 203 ? 18.771 21.222 49.603 1.00 29.70 223 ALA A O 1
ATOM 1650 N N . LEU A 1 204 ? 19.405 22.611 51.246 1.00 28.53 224 LEU A N 1
ATOM 1651 C CA . LEU A 1 204 ? 18.123 22.536 51.934 1.00 29.19 224 LEU A CA 1
ATOM 1652 C C . LEU A 1 204 ? 17.307 23.769 51.522 1.00 30.54 224 LEU A C 1
ATOM 1653 O O . LEU A 1 204 ? 17.849 24.872 51.413 1.00 29.54 224 LEU A O 1
ATOM 1658 N N . ASP A 1 205 ? 16.010 23.571 51.287 1.00 31.63 225 ASP A N 1
ATOM 1659 C CA . ASP A 1 205 ? 15.108 24.647 50.860 1.00 31.81 225 ASP A CA 1
ATOM 1660 C C . ASP A 1 205 ? 14.957 25.801 51.841 1.00 30.23 225 ASP A C 1
ATOM 1661 O O . ASP A 1 205 ? 14.814 26.948 51.430 1.00 30.54 225 ASP A O 1
ATOM 1666 N N . ASP A 1 206 ? 14.982 25.504 53.134 1.00 29.80 226 ASP A N 1
ATOM 1667 C CA . ASP A 1 206 ? 14.819 26.552 54.132 1.00 30.18 226 ASP A CA 1
ATOM 1668 C C . ASP A 1 206 ? 16.102 27.315 54.448 1.00 29.31 226 ASP A C 1
ATOM 1669 O O . ASP A 1 206 ? 16.136 28.105 55.386 1.00 30.76 226 ASP A O 1
ATOM 1674 N N . LEU A 1 207 ? 17.151 27.098 53.664 1.00 27.75 227 LEU A N 1
ATOM 1675 C CA . LEU A 1 207 ? 18.416 27.780 53.911 1.00 25.43 227 LEU A CA 1
ATOM 1676 C C . LEU A 1 207 ? 18.958 28.522 52.704 1.00 24.14 227 LEU A C 1
ATOM 1677 O O . LEU A 1 207 ? 18.651 28.186 51.560 1.00 23.45 227 LEU A O 1
ATOM 1682 N N . LEU A 1 208 ? 19.772 29.535 52.976 1.00 22.37 228 LEU A N 1
ATOM 1683 C CA . LEU A 1 208 ? 20.415 30.308 51.926 1.00 20.68 228 LEU A CA 1
ATOM 1684 C C . LEU A 1 208 ? 21.541 29.442 51.368 1.00 20.61 228 LEU A C 1
ATOM 1685 O O . LEU A 1 208 ? 22.229 28.746 52.122 1.00 21.01 228 LEU A O 1
ATOM 1690 N N . TRP A 1 209 ? 21.724 29.475 50.053 1.00 19.55 229 TRP A N 1
ATOM 1691 C CA . TRP A 1 209 ? 22.791 28.715 49.419 1.00 21.15 229 TRP A CA 1
ATOM 1692 C C . TRP A 1 209 ? 23.817 29.701 48.872 1.00 22.25 229 TRP A C 1
ATOM 1693 O O . TRP A 1 209 ? 23.448 30.723 48.289 1.00 23.30 229 TRP A O 1
ATOM 1704 N N . THR A 1 210 ? 25.098 29.401 49.065 1.00 22.12 230 THR A N 1
ATOM 1705 C CA . THR A 1 210 ? 26.172 30.264 48.581 1.00 23.34 230 THR A CA 1
ATOM 1706 C C . THR A 1 210 ? 27.256 29.441 47.897 1.00 23.06 230 THR A C 1
ATOM 1707 O O . THR A 1 210 ? 27.323 28.231 48.070 1.00 22.62 230 THR A O 1
ATOM 1711 N N . ILE A 1 211 ? 28.119 30.110 47.140 1.00 24.74 231 ILE A N 1
ATOM 1712 C CA . ILE A 1 211 ? 29.176 29.428 46.402 1.00 25.31 231 ILE A CA 1
ATOM 1713 C C . ILE A 1 211 ? 30.588 29.888 46.759 1.00 25.39 231 ILE A C 1
ATOM 1714 O O . ILE A 1 211 ? 30.811 31.063 47.059 1.00 25.47 231 ILE A O 1
ATOM 1719 N N . ASN A 1 212 ? 31.529 28.945 46.723 1.00 24.41 232 ASN A N 1
ATOM 1720 C CA . ASN A 1 212 ? 32.937 29.224 46.987 1.00 24.00 232 ASN A CA 1
ATOM 1721 C C . ASN A 1 212 ? 33.726 28.938 45.709 1.00 23.04 232 ASN A C 1
ATOM 1722 O O . ASN A 1 212 ? 33.415 27.996 44.987 1.00 22.96 232 ASN A O 1
ATOM 1727 N N . PHE A 1 213 ? 34.741 29.750 45.436 1.00 22.68 233 PHE A N 1
ATOM 1728 C CA . PHE A 1 213 ? 35.595 29.566 44.263 1.00 24.76 233 PHE A CA 1
ATOM 1729 C C . PHE A 1 213 ? 36.787 30.502 44.378 1.00 25.41 233 PHE A C 1
ATOM 1730 O O . PHE A 1 213 ? 36.782 31.410 45.202 1.00 25.67 233 PHE A O 1
ATOM 1738 N N . GLY A 1 214 ? 37.813 30.278 43.566 1.00 28.35 234 GLY A N 1
ATOM 1739 C CA . GLY A 1 214 ? 38.997 31.112 43.657 1.00 32.07 234 GLY A CA 1
ATOM 1740 C C . GLY A 1 214 ? 39.329 31.978 42.460 1.00 34.53 234 GLY A C 1
ATOM 1741 O O . GLY A 1 214 ? 38.731 31.843 41.391 1.00 34.09 234 GLY A O 1
ATOM 1742 N N . THR A 1 215 ? 40.295 32.876 42.650 1.00 36.59 235 THR A N 1
ATOM 1743 C CA . THR A 1 215 ? 40.726 33.780 41.593 1.00 39.17 235 THR A CA 1
ATOM 1744 C C . THR A 1 215 ? 40.815 33.048 40.263 1.00 40.64 235 THR A C 1
ATOM 1745 O O . THR A 1 215 ? 41.277 31.908 40.202 1.00 40.54 235 THR A O 1
ATOM 1749 N N . GLY A 1 216 ? 40.356 33.707 39.204 1.00 42.30 236 GLY A N 1
ATOM 1750 C CA . GLY A 1 216 ? 40.393 33.106 37.884 1.00 42.91 236 GLY A CA 1
ATOM 1751 C C . GLY A 1 216 ? 39.111 32.383 37.521 1.00 44.02 236 GLY A C 1
ATOM 1752 O O . GLY A 1 216 ? 38.979 31.859 36.415 1.00 44.95 236 GLY A O 1
ATOM 1753 N N . ALA A 1 217 ? 38.162 32.345 38.448 1.00 43.92 237 ALA A N 1
ATOM 1754 C CA . ALA A 1 217 ? 36.891 31.681 38.190 1.00 44.54 237 ALA A CA 1
ATOM 1755 C C . ALA A 1 217 ? 36.029 32.573 37.310 1.00 45.04 237 ALA A C 1
ATOM 1756 O O . ALA A 1 217 ? 36.323 33.755 37.136 1.00 44.69 237 ALA A O 1
ATOM 1758 N N . ASN A 1 218 ? 34.971 32.001 36.747 1.00 46.00 238 ASN A N 1
ATOM 1759 C CA . ASN A 1 218 ? 34.065 32.771 35.906 1.00 46.76 238 ASN A CA 1
ATOM 1760 C C . ASN A 1 218 ? 32.775 33.030 36.679 1.00 46.83 238 ASN A C 1
ATOM 1761 O O . ASN A 1 218 ? 31.936 32.142 36.827 1.00 46.31 238 ASN A O 1
ATOM 1766 N N . ILE A 1 219 ? 32.639 34.258 37.169 1.00 47.51 239 ILE A N 1
ATOM 1767 C CA . ILE A 1 219 ? 31.486 34.688 37.953 1.00 48.51 239 ILE A CA 1
ATOM 1768 C C . ILE A 1 219 ? 30.143 34.169 37.445 1.00 49.14 239 ILE A C 1
ATOM 1769 O O . ILE A 1 219 ? 29.381 33.556 38.195 1.00 49.07 239 ILE A O 1
ATOM 1774 N N . ASP A 1 220 ? 29.855 34.426 36.174 1.00 49.97 240 ASP A N 1
ATOM 1775 C CA . ASP A 1 220 ? 28.601 33.995 35.565 1.00 50.11 240 ASP A CA 1
ATOM 1776 C C . ASP A 1 220 ? 28.458 32.484 35.583 1.00 49.53 240 ASP A C 1
ATOM 1777 O O . ASP A 1 220 ? 27.385 31.956 35.874 1.00 49.77 240 ASP A O 1
ATOM 1782 N N . GLU A 1 221 ? 29.545 31.791 35.267 1.00 48.67 241 GLU A N 1
ATOM 1783 C CA . GLU A 1 221 ? 29.538 30.338 35.247 1.00 48.27 241 GLU A CA 1
ATOM 1784 C C . GLU A 1 221 ? 29.367 29.785 36.662 1.00 46.84 241 GLU A C 1
ATOM 1785 O O . GLU A 1 221 ? 28.857 28.678 36.853 1.00 47.21 241 GLU A O 1
ATOM 1791 N N . GLN A 1 222 ? 29.788 30.566 37.652 1.00 44.16 242 GLN A N 1
ATOM 1792 C CA . GLN A 1 222 ? 29.693 30.162 39.052 1.00 42.73 242 GLN A CA 1
ATOM 1793 C C . GLN A 1 222 ? 28.286 30.267 39.647 1.00 42.42 242 GLN A C 1
ATOM 1794 O O . GLN A 1 222 ? 27.866 29.398 40.410 1.00 42.41 242 GLN A O 1
ATOM 1800 N N . PHE A 1 223 ? 27.562 31.329 39.304 1.00 41.72 243 PHE A N 1
ATOM 1801 C CA . PHE A 1 223 ? 26.217 31.538 39.836 1.00 40.97 243 PHE A CA 1
ATOM 1802 C C . PHE A 1 223 ? 25.096 31.202 38.859 1.00 42.39 243 PHE A C 1
ATOM 1803 O O . PHE A 1 223 ? 23.924 31.193 39.238 1.00 42.95 243 PHE A O 1
ATOM 1811 N N . LYS A 1 224 ? 25.452 30.920 37.610 1.00 42.88 244 LYS A N 1
ATOM 1812 C CA . LYS A 1 224 ? 24.461 30.619 36.582 1.00 43.57 244 LYS A CA 1
ATOM 1813 C C . LYS A 1 224 ? 23.349 29.668 37.020 1.00 42.44 244 LYS A C 1
ATOM 1814 O O . LYS A 1 224 ? 22.164 29.967 36.851 1.00 42.77 244 LYS A O 1
ATOM 1820 N N . ARG A 1 225 ? 23.726 28.528 37.583 1.00 40.87 245 ARG A N 1
ATOM 1821 C CA . ARG A 1 225 ? 22.748 27.544 38.030 1.00 39.79 245 ARG A CA 1
ATOM 1822 C C . ARG A 1 225 ? 21.918 28.055 39.201 1.00 39.21 245 ARG A C 1
ATOM 1823 O O . ARG A 1 225 ? 20.699 27.905 39.223 1.00 38.91 245 ARG A O 1
ATOM 1831 N N . LEU A 1 226 ? 22.587 28.662 40.174 1.00 38.97 246 LEU A N 1
ATOM 1832 C CA . LEU A 1 226 ? 21.921 29.184 41.357 1.00 38.63 246 LEU A CA 1
ATOM 1833 C C . LEU A 1 226 ? 20.811 30.175 41.012 1.00 39.75 246 LEU A C 1
ATOM 1834 O O . LEU A 1 226 ? 19.729 30.130 41.597 1.00 38.44 246 LEU A O 1
ATOM 1839 N N . LYS A 1 227 ? 21.082 31.075 40.072 1.00 41.64 247 LYS A N 1
ATOM 1840 C CA . LYS A 1 227 ? 20.087 32.056 39.660 1.00 43.94 247 LYS A CA 1
ATOM 1841 C C . LYS A 1 227 ? 18.864 31.347 39.080 1.00 44.22 247 LYS A C 1
ATOM 1842 O O . LYS A 1 227 ? 17.731 31.783 39.278 1.00 44.62 247 LYS A O 1
ATOM 1848 N N . GLU A 1 228 ? 19.100 30.247 38.374 1.00 44.06 248 GLU A N 1
ATOM 1849 C CA . GLU A 1 228 ? 18.009 29.479 37.789 1.00 44.80 248 GLU A CA 1
ATOM 1850 C C . GLU A 1 228 ? 17.092 28.958 38.885 1.00 43.89 248 GLU A C 1
ATOM 1851 O O . GLU A 1 228 ? 15.901 29.263 38.906 1.00 45.92 248 GLU A O 1
ATOM 1857 N N . LEU A 1 229 ? 17.651 28.167 39.794 1.00 42.23 249 LEU A N 1
ATOM 1858 C CA . LEU A 1 229 ? 16.875 27.594 40.887 1.00 40.89 249 LEU A CA 1
ATOM 1859 C C . LEU A 1 229 ? 16.210 28.666 41.752 1.00 39.43 249 LEU A C 1
ATOM 1860 O O . LEU A 1 229 ? 15.066 28.509 42.171 1.00 39.73 249 LEU A O 1
ATOM 1865 N N . ARG A 1 230 ? 16.934 29.750 42.017 1.00 37.35 250 ARG A N 1
ATOM 1866 C CA . ARG A 1 230 ? 16.427 30.848 42.840 1.00 36.03 250 ARG A CA 1
ATOM 1867 C C . ARG A 1 230 ? 16.712 32.182 42.167 1.00 35.48 250 ARG A C 1
ATOM 1868 O O . ARG A 1 230 ? 17.789 32.749 42.329 1.00 36.83 250 ARG A O 1
ATOM 1876 N N . PRO A 1 231 ? 15.747 32.702 41.399 1.00 35.51 251 PRO A N 1
ATOM 1877 C CA . PRO A 1 231 ? 15.935 33.981 40.708 1.00 34.11 251 PRO A CA 1
ATOM 1878 C C . PRO A 1 231 ? 15.979 35.181 41.646 1.00 33.68 251 PRO A C 1
ATOM 1879 O O . PRO A 1 231 ? 16.597 36.197 41.334 1.00 33.55 251 PRO A O 1
ATOM 1883 N N . ASP A 1 232 ? 15.334 35.059 42.800 1.00 32.90 252 ASP A N 1
ATOM 1884 C CA . ASP A 1 232 ? 15.284 36.165 43.745 1.00 32.44 252 ASP A CA 1
ATOM 1885 C C . ASP A 1 232 ? 16.267 36.096 44.904 1.00 31.92 252 ASP A C 1
ATOM 1886 O O . ASP A 1 232 ? 16.248 36.949 45.787 1.00 31.90 252 ASP A O 1
ATOM 1891 N N . THR A 1 233 ? 17.133 35.094 44.910 1.00 31.85 253 THR A N 1
ATOM 1892 C CA . THR A 1 233 ? 18.084 34.979 46.005 1.00 31.20 253 THR A CA 1
ATOM 1893 C C . THR A 1 233 ? 19.292 35.879 45.821 1.00 29.89 253 THR A C 1
ATOM 1894 O O . THR A 1 233 ? 19.816 36.017 44.715 1.00 30.31 253 THR A O 1
ATOM 1898 N N . PRO A 1 234 ? 19.740 36.528 46.904 1.00 28.84 254 PRO A N 1
ATOM 1899 C CA . PRO A 1 234 ? 20.913 37.384 46.744 1.00 28.56 254 PRO A CA 1
ATOM 1900 C C . PRO A 1 234 ? 22.079 36.436 46.464 1.00 27.82 254 PRO A C 1
ATOM 1901 O O . PRO A 1 234 ? 22.042 35.274 46.868 1.00 27.05 254 PRO A O 1
ATOM 1905 N N . LEU A 1 235 ? 23.095 36.916 45.760 1.00 27.58 255 LEU A N 1
ATOM 1906 C CA . LEU A 1 235 ? 24.241 36.080 45.448 1.00 28.11 255 LEU A CA 1
ATOM 1907 C C . LEU A 1 235 ? 25.413 36.406 46.355 1.00 27.39 255 LEU A C 1
ATOM 1908 O O . LEU A 1 235 ? 25.700 37.569 46.623 1.00 27.92 255 LEU A O 1
ATOM 1921 N N . CYS A 1 237 ? 29.524 34.951 47.253 1.00 25.07 257 CYS A N 1
ATOM 1922 C CA . CYS A 1 237 ? 30.647 34.045 47.139 1.00 24.25 257 CYS A CA 1
ATOM 1923 C C . CYS A 1 237 ? 31.083 33.946 48.597 1.00 23.46 257 CYS A C 1
ATOM 1924 O O . CYS A 1 237 ? 31.795 34.813 49.105 1.00 21.36 257 CYS A O 1
ATOM 1927 N N . SER A 1 238 ? 30.602 32.912 49.280 1.00 23.05 258 SER A N 1
ATOM 1928 C CA . SER A 1 238 ? 30.923 32.702 50.688 1.00 22.81 258 SER A CA 1
ATOM 1929 C C . SER A 1 238 ? 32.426 32.795 50.959 1.00 22.20 258 SER A C 1
ATOM 1930 O O . SER A 1 238 ? 32.858 33.386 51.954 1.00 20.85 258 SER A O 1
ATOM 1933 N N . GLU A 1 239 ? 33.218 32.210 50.069 1.00 20.07 259 GLU A N 1
ATOM 1934 C CA . GLU A 1 239 ? 34.668 32.234 50.208 1.00 20.90 259 GLU A CA 1
ATOM 1935 C C . GLU A 1 239 ? 35.358 32.386 48.864 1.00 20.78 259 GLU A C 1
ATOM 1936 O O . GLU A 1 239 ? 35.312 31.485 48.032 1.00 22.91 259 GLU A O 1
ATOM 1942 N N . PHE A 1 240 ? 35.989 33.533 48.658 1.00 19.87 260 PHE A N 1
ATOM 1943 C CA . PHE A 1 240 ? 36.717 33.807 47.429 1.00 18.86 260 PHE A CA 1
ATOM 1944 C C . PHE A 1 240 ? 38.180 33.497 47.752 1.00 19.22 260 PHE A C 1
ATOM 1945 O O . PHE A 1 240 ? 38.883 34.303 48.370 1.00 16.31 260 PHE A O 1
ATOM 1953 N N . TRP A 1 241 ? 38.629 32.316 47.346 1.00 19.17 261 TRP A N 1
ATOM 1954 C CA . TRP A 1 241 ? 39.992 31.887 47.623 1.00 20.83 261 TRP A CA 1
ATOM 1955 C C . TRP A 1 241 ? 41.021 32.614 46.764 1.00 22.13 261 TRP A C 1
ATOM 1956 O O . TRP A 1 241 ? 41.047 32.471 45.543 1.00 23.27 261 TRP A O 1
ATOM 1967 N N . SER A 1 242 ? 41.872 33.396 47.411 1.00 22.45 262 SER A N 1
ATOM 1968 C CA . SER A 1 242 ? 42.906 34.132 46.706 1.00 25.55 262 SER A CA 1
ATOM 1969 C C . SER A 1 242 ? 44.186 34.153 47.531 1.00 26.12 262 SER A C 1
ATOM 1970 O O . SER A 1 242 ? 44.158 34.438 48.728 1.00 26.37 262 SER A O 1
ATOM 1973 N N . GLY A 1 243 ? 45.306 33.852 46.885 1.00 26.35 263 GLY A N 1
ATOM 1974 C CA . GLY A 1 243 ? 46.575 33.849 47.583 1.00 26.27 263 GLY A CA 1
ATOM 1975 C C . GLY A 1 243 ? 47.223 32.488 47.474 1.00 27.56 263 GLY A C 1
ATOM 1976 O O . GLY A 1 243 ? 46.837 31.677 46.635 1.00 28.57 263 GLY A O 1
ATOM 1977 N N . TRP A 1 244 ? 48.197 32.226 48.336 1.00 26.99 264 TRP A N 1
ATOM 1978 C CA . TRP A 1 244 ? 48.900 30.955 48.298 1.00 26.01 264 TRP A CA 1
ATOM 1979 C C . TRP A 1 244 ? 49.526 30.597 49.641 1.00 23.72 264 TRP A C 1
ATOM 1980 O O . TRP A 1 244 ? 50.267 31.388 50.221 1.00 24.01 264 TRP A O 1
ATOM 1991 N N . PHE A 1 245 ? 49.208 29.410 50.148 1.00 22.09 265 PHE A N 1
ATOM 1992 C CA . PHE A 1 245 ? 49.795 28.960 51.405 1.00 20.50 265 PHE A CA 1
ATOM 1993 C C . PHE A 1 245 ? 50.828 27.883 51.077 1.00 18.65 265 PHE A C 1
ATOM 1994 O O . PHE A 1 245 ? 50.598 27.029 50.222 1.00 17.88 265 PHE A O 1
ATOM 2002 N N . ASP A 1 246 ? 51.969 27.932 51.755 1.00 17.11 266 ASP A N 1
ATOM 2003 C CA . ASP A 1 246 ? 53.047 26.986 51.505 1.00 16.28 266 ASP A CA 1
ATOM 2004 C C . ASP A 1 246 ? 52.930 25.641 52.210 1.00 16.38 266 ASP A C 1
ATOM 2005 O O . ASP A 1 246 ? 52.161 25.476 53.160 1.00 17.38 266 ASP A O 1
ATOM 2010 N N . HIS A 1 247 ? 53.708 24.683 51.715 1.00 14.99 267 HIS A N 1
ATOM 2011 C CA . HIS A 1 247 ? 53.786 23.340 52.280 1.00 14.51 267 HIS A CA 1
ATOM 2012 C C . HIS A 1 247 ? 55.270 23.062 52.449 1.00 14.14 267 HIS A C 1
ATOM 2013 O O . HIS A 1 247 ? 56.090 23.529 51.653 1.00 13.45 267 HIS A O 1
ATOM 2020 N N . TRP A 1 248 ? 55.624 22.310 53.482 1.00 13.20 268 TRP A N 1
ATOM 2021 C CA . TRP A 1 248 ? 57.024 21.986 53.689 1.00 13.90 268 TRP A CA 1
ATOM 2022 C C . TRP A 1 248 ? 57.514 21.191 52.489 1.00 15.20 268 TRP A C 1
ATOM 2023 O O . TRP A 1 248 ? 56.822 20.279 52.016 1.00 16.39 268 TRP A O 1
ATOM 2034 N N . GLY A 1 249 ? 58.693 21.553 51.990 1.00 15.14 269 GLY A N 1
ATOM 2035 C CA . GLY A 1 249 ? 59.274 20.854 50.855 1.00 16.56 269 GLY A CA 1
ATOM 2036 C C . GLY A 1 249 ? 58.793 21.271 49.477 1.00 17.06 269 GLY A C 1
ATOM 2037 O O . GLY A 1 249 ? 59.200 20.674 48.481 1.00 18.75 269 GLY A O 1
ATOM 2038 N N . ALA A 1 250 ? 57.938 22.288 49.411 1.00 17.34 270 ALA A N 1
ATOM 2039 C CA . ALA A 1 250 ? 57.396 22.760 48.134 1.00 19.39 270 ALA A CA 1
ATOM 2040 C C . ALA A 1 250 ? 57.741 24.228 47.904 1.00 19.83 270 ALA A C 1
ATOM 2041 O O . ALA A 1 250 ? 57.691 25.043 48.827 1.00 19.19 270 ALA A O 1
ATOM 2043 N N . LYS A 1 251 ? 58.072 24.565 46.666 1.00 20.56 271 LYS A N 1
ATOM 2044 C CA . LYS A 1 251 ? 58.457 25.927 46.340 1.00 23.89 271 LYS A CA 1
ATOM 2045 C C . LYS A 1 251 ? 57.431 26.978 46.732 1.00 23.18 271 LYS A C 1
ATOM 2046 O O . LYS A 1 251 ? 56.237 26.831 46.480 1.00 23.61 271 LYS A O 1
ATOM 2052 N N . HIS A 1 252 ? 57.918 28.041 47.355 1.00 23.26 272 HIS A N 1
ATOM 2053 C CA . HIS A 1 252 ? 57.079 29.149 47.778 1.00 24.61 272 HIS A CA 1
ATOM 2054 C C . HIS A 1 252 ? 56.527 29.863 46.546 1.00 26.12 272 HIS A C 1
ATOM 2055 O O . HIS A 1 252 ? 57.206 29.964 45.526 1.00 24.37 272 HIS A O 1
ATOM 2062 N N . GLU A 1 253 ? 55.298 30.355 46.643 1.00 27.64 273 GLU A N 1
ATOM 2063 C CA . GLU A 1 253 ? 54.684 31.069 45.532 1.00 32.86 273 GLU A CA 1
ATOM 2064 C C . GLU A 1 253 ? 53.833 32.239 46.011 1.00 34.28 273 GLU A C 1
ATOM 2065 O O . GLU A 1 253 ? 53.509 32.348 47.198 1.00 34.82 273 GLU A O 1
ATOM 2071 N N . THR A 1 254 ? 53.492 33.122 45.077 1.00 35.87 274 THR A N 1
ATOM 2072 C CA . THR A 1 254 ? 52.652 34.279 45.363 1.00 37.14 274 THR A CA 1
ATOM 2073 C C . THR A 1 254 ? 51.679 34.446 44.205 1.00 38.07 274 THR A C 1
ATOM 2074 O O . THR A 1 254 ? 51.884 33.884 43.129 1.00 38.84 274 THR A O 1
ATOM 2078 N N . ARG A 1 255 ? 50.613 35.201 44.441 1.00 38.92 275 ARG A N 1
ATOM 2079 C CA . ARG A 1 255 ? 49.601 35.459 43.425 1.00 40.15 275 ARG A CA 1
ATOM 2080 C C . ARG A 1 255 ? 49.518 36.963 43.206 1.00 41.28 275 ARG A C 1
ATOM 2081 O O . ARG A 1 255 ? 49.593 37.744 44.156 1.00 40.55 275 ARG A O 1
ATOM 2089 N N . SER A 1 256 ? 49.367 37.365 41.949 1.00 43.09 276 SER A N 1
ATOM 2090 C CA . SER A 1 256 ? 49.320 38.781 41.597 1.00 44.65 276 SER A CA 1
ATOM 2091 C C . SER A 1 256 ? 48.105 39.550 42.091 1.00 43.81 276 SER A C 1
ATOM 2092 O O . SER A 1 256 ? 46.982 39.052 42.077 1.00 43.30 276 SER A O 1
ATOM 2095 N N . ALA A 1 257 ? 48.351 40.782 42.521 1.00 44.59 277 ALA A N 1
ATOM 2096 C CA . ALA A 1 257 ? 47.298 41.654 43.011 1.00 45.48 277 ALA A CA 1
ATOM 2097 C C . ALA A 1 257 ? 46.308 41.938 41.888 1.00 46.63 277 ALA A C 1
ATOM 2098 O O . ALA A 1 257 ? 45.117 42.134 42.131 1.00 45.97 277 ALA A O 1
ATOM 2100 N N . GLU A 1 258 ? 46.810 41.952 40.656 1.00 47.91 278 GLU A N 1
ATOM 2101 C CA . GLU A 1 258 ? 45.988 42.212 39.477 1.00 48.80 278 GLU A CA 1
ATOM 2102 C C . GLU A 1 258 ? 44.755 41.334 39.408 1.00 47.24 278 GLU A C 1
ATOM 2103 O O . GLU A 1 258 ? 43.627 41.817 39.498 1.00 47.14 278 GLU A O 1
ATOM 2109 N N . GLU A 1 259 ? 44.985 40.039 39.227 1.00 45.35 279 GLU A N 1
ATOM 2110 C CA . GLU A 1 259 ? 43.906 39.069 39.115 1.00 44.09 279 GLU A CA 1
ATOM 2111 C C . GLU A 1 259 ? 42.915 39.176 40.265 1.00 41.54 279 GLU A C 1
ATOM 2112 O O . GLU A 1 259 ? 41.715 38.975 40.076 1.00 41.76 279 GLU A O 1
ATOM 2118 N N . LEU A 1 260 ? 43.418 39.493 41.455 1.00 38.21 280 LEU A N 1
ATOM 2119 C CA . LEU A 1 260 ? 42.561 39.628 42.627 1.00 35.91 280 LEU A CA 1
ATOM 2120 C C . LEU A 1 260 ? 41.633 40.824 42.481 1.00 34.77 280 LEU A C 1
ATOM 2121 O O . LEU A 1 260 ? 40.411 40.676 42.492 1.00 34.46 280 LEU A O 1
ATOM 2126 N N . VAL A 1 261 ? 42.227 42.006 42.344 1.00 35.07 281 VAL A N 1
ATOM 2127 C CA . VAL A 1 261 ? 41.473 43.241 42.199 1.00 35.77 281 VAL A CA 1
ATOM 2128 C C . VAL A 1 261 ? 40.399 43.109 41.137 1.00 36.17 281 VAL A C 1
ATOM 2129 O O . VAL A 1 261 ? 39.280 43.591 41.312 1.00 35.82 281 VAL A O 1
ATOM 2133 N N . LYS A 1 262 ? 40.742 42.448 40.039 1.00 36.87 282 LYS A N 1
ATOM 2134 C CA . LYS A 1 262 ? 39.802 42.248 38.951 1.00 38.50 282 LYS A CA 1
ATOM 2135 C C . LYS A 1 262 ? 38.643 41.378 39.408 1.00 39.42 282 LYS A C 1
ATOM 2136 O O . LYS A 1 262 ? 37.478 41.727 39.213 1.00 39.24 282 LYS A O 1
ATOM 2142 N N . GLY A 1 263 ? 38.963 40.240 40.019 1.00 39.51 283 GLY A N 1
ATOM 2143 C CA . GLY A 1 263 ? 37.920 39.352 40.495 1.00 38.71 283 GLY A CA 1
ATOM 2144 C C . GLY A 1 263 ? 36.998 40.049 41.479 1.00 38.82 283 GLY A C 1
ATOM 2145 O O . GLY A 1 263 ? 35.777 39.896 41.414 1.00 38.97 283 GLY A O 1
ATOM 2154 N N . LYS A 1 265 ? 36.379 43.184 41.671 1.00 41.60 285 LYS A N 1
ATOM 2155 C CA . LYS A 1 265 ? 35.622 44.244 41.023 1.00 42.41 285 LYS A CA 1
ATOM 2156 C C . LYS A 1 265 ? 34.407 43.698 40.286 1.00 41.73 285 LYS A C 1
ATOM 2157 O O . LYS A 1 265 ? 33.347 44.324 40.288 1.00 40.41 285 LYS A O 1
ATOM 2163 N N . GLU A 1 266 ? 34.559 42.533 39.660 1.00 41.32 286 GLU A N 1
ATOM 2164 C CA . GLU A 1 266 ? 33.457 41.917 38.929 1.00 41.64 286 GLU A CA 1
ATOM 2165 C C . GLU A 1 266 ? 32.292 41.656 39.873 1.00 41.51 286 GLU A C 1
ATOM 2166 O O . GLU A 1 266 ? 31.133 41.896 39.529 1.00 40.77 286 GLU A O 1
ATOM 2180 N N . LEU A 1 268 ? 31.875 43.131 42.886 1.00 38.85 288 LEU A N 1
ATOM 2181 C CA . LEU A 1 268 ? 31.436 44.417 43.404 1.00 40.04 288 LEU A CA 1
ATOM 2182 C C . LEU A 1 268 ? 30.524 45.101 42.391 1.00 40.85 288 LEU A C 1
ATOM 2183 O O . LEU A 1 268 ? 29.489 45.661 42.753 1.00 40.73 288 LEU A O 1
ATOM 2188 N N . ASP A 1 269 ? 30.908 45.046 41.119 1.00 41.61 289 ASP A N 1
ATOM 2189 C CA . ASP A 1 269 ? 30.123 45.674 40.063 1.00 43.05 289 ASP A CA 1
ATOM 2190 C C . ASP A 1 269 ? 28.773 45.009 39.816 1.00 42.88 289 ASP A C 1
ATOM 2191 O O . ASP A 1 269 ? 27.984 45.482 39.000 1.00 44.14 289 ASP A O 1
ATOM 2196 N N . ARG A 1 270 ? 28.509 43.912 40.516 1.00 41.38 290 ARG A N 1
ATOM 2197 C CA . ARG A 1 270 ? 27.239 43.217 40.372 1.00 39.67 290 ARG A CA 1
ATOM 2198 C C . ARG A 1 270 ? 26.594 43.160 41.743 1.00 38.40 290 ARG A C 1
ATOM 2199 O O . ARG A 1 270 ? 25.584 42.487 41.942 1.00 38.59 290 ARG A O 1
ATOM 2207 N N . ASN A 1 271 ? 27.196 43.879 42.687 1.00 36.64 291 ASN A N 1
ATOM 2208 C CA . ASN A 1 271 ? 26.707 43.924 44.055 1.00 35.60 291 ASN A CA 1
ATOM 2209 C C . ASN A 1 271 ? 26.660 42.525 44.670 1.00 33.87 291 ASN A C 1
ATOM 2210 O O . ASN A 1 271 ? 25.814 42.224 45.510 1.00 31.65 291 ASN A O 1
ATOM 2215 N N . ILE A 1 272 ? 27.591 41.679 44.239 1.00 31.41 292 ILE A N 1
ATOM 2216 C CA . ILE A 1 272 ? 27.691 40.314 44.732 1.00 30.28 292 ILE A CA 1
ATOM 2217 C C . ILE A 1 272 ? 28.508 40.298 46.019 1.00 28.50 292 ILE A C 1
ATOM 2218 O O . ILE A 1 272 ? 29.631 40.799 46.055 1.00 26.35 292 ILE A O 1
ATOM 2223 N N . SER A 1 273 ? 27.931 39.728 47.073 1.00 26.15 293 SER A N 1
ATOM 2224 C CA . SER A 1 273 ? 28.606 39.643 48.358 1.00 24.37 293 SER A CA 1
ATOM 2225 C C . SER A 1 273 ? 29.766 38.652 48.322 1.00 23.43 293 SER A C 1
ATOM 2226 O O . SER A 1 273 ? 29.743 37.681 47.561 1.00 22.46 293 SER A O 1
ATOM 2229 N N . PHE A 1 274 ? 30.774 38.899 49.155 1.00 22.02 294 PHE A N 1
ATOM 2230 C CA . PHE A 1 274 ? 31.945 38.027 49.198 1.00 22.47 294 PHE A CA 1
ATOM 2231 C C . PHE A 1 274 ? 32.757 38.124 50.484 1.00 22.18 294 PHE A C 1
ATOM 2232 O O . PHE A 1 274 ? 32.592 39.041 51.287 1.00 21.73 294 PHE A O 1
ATOM 2240 N N . SER A 1 275 ? 33.653 37.156 50.643 1.00 22.09 295 SER A N 1
ATOM 2241 C CA . SER A 1 275 ? 34.567 37.105 51.770 1.00 21.33 295 SER A CA 1
ATOM 2242 C C . SER A 1 275 ? 35.921 36.732 51.175 1.00 21.01 295 SER A C 1
ATOM 2243 O O . SER A 1 275 ? 36.110 35.624 50.663 1.00 23.17 295 SER A O 1
ATOM 2246 N N . LEU A 1 276 ? 36.853 37.674 51.206 1.00 18.99 296 LEU A N 1
ATOM 2247 C CA . LEU A 1 276 ? 38.179 37.436 50.662 1.00 18.63 296 LEU A CA 1
ATOM 2248 C C . LEU A 1 276 ? 38.846 36.345 51.488 1.00 19.73 296 LEU A C 1
ATOM 2249 O O . LEU A 1 276 ? 39.283 36.609 52.614 1.00 17.24 296 LEU A O 1
ATOM 2254 N N . TYR A 1 277 ? 38.910 35.127 50.947 1.00 20.36 297 TYR A N 1
ATOM 2255 C CA . TYR A 1 277 ? 39.510 34.038 51.699 1.00 23.15 297 TYR A CA 1
ATOM 2256 C C . TYR A 1 277 ? 40.983 34.310 51.971 1.00 24.27 297 TYR A C 1
ATOM 2257 O O . TYR A 1 277 ? 41.914 34.015 51.190 1.00 20.68 297 TYR A O 1
ATOM 2274 N N . THR A 1 279 ? 42.252 37.640 54.210 1.00 19.51 299 THR A N 1
ATOM 2275 C CA . THR A 1 279 ? 42.533 39.056 54.122 1.00 19.31 299 THR A CA 1
ATOM 2276 C C . THR A 1 279 ? 43.769 39.231 54.990 1.00 16.99 299 THR A C 1
ATOM 2277 O O . THR A 1 279 ? 44.580 40.140 54.794 1.00 19.17 299 THR A O 1
ATOM 2281 N N . HIS A 1 280 ? 43.881 38.321 55.951 1.00 15.98 300 HIS A N 1
ATOM 2282 C CA . HIS A 1 280 ? 45.009 38.219 56.857 1.00 14.09 300 HIS A CA 1
ATOM 2283 C C . HIS A 1 280 ? 45.026 36.774 57.306 1.00 15.84 300 HIS A C 1
ATOM 2284 O O . HIS A 1 280 ? 44.075 36.299 57.944 1.00 13.86 300 HIS A O 1
ATOM 2291 N N . GLY A 1 281 ? 46.099 36.069 56.963 1.00 14.70 301 GLY A N 1
ATOM 2292 C CA . GLY A 1 281 ? 46.210 34.677 57.348 1.00 15.31 301 GLY A CA 1
ATOM 2293 C C . GLY A 1 281 ? 46.757 34.484 58.752 1.00 14.67 301 GLY A C 1
ATOM 2294 O O . GLY A 1 281 ? 46.178 33.757 59.563 1.00 15.65 301 GLY A O 1
ATOM 2295 N N . GLY A 1 282 ? 47.871 35.137 59.052 1.00 14.31 302 GLY A N 1
ATOM 2296 C CA . GLY A 1 282 ? 48.460 34.989 60.369 1.00 14.48 302 GLY A CA 1
ATOM 2297 C C . GLY A 1 282 ? 49.403 33.799 60.422 1.00 14.45 302 GLY A C 1
ATOM 2298 O O . GLY A 1 282 ? 50.104 33.510 59.449 1.00 13.67 302 GLY A O 1
ATOM 2299 N N . THR A 1 283 ? 49.393 33.081 61.541 1.00 13.05 303 THR A N 1
ATOM 2300 C CA . THR A 1 283 ? 50.297 31.948 61.721 1.00 12.17 303 THR A CA 1
ATOM 2301 C C . THR A 1 283 ? 49.641 30.704 62.309 1.00 12.31 303 THR A C 1
ATOM 2302 O O . THR A 1 283 ? 48.815 30.803 63.211 1.00 12.08 303 THR A O 1
ATOM 2306 N 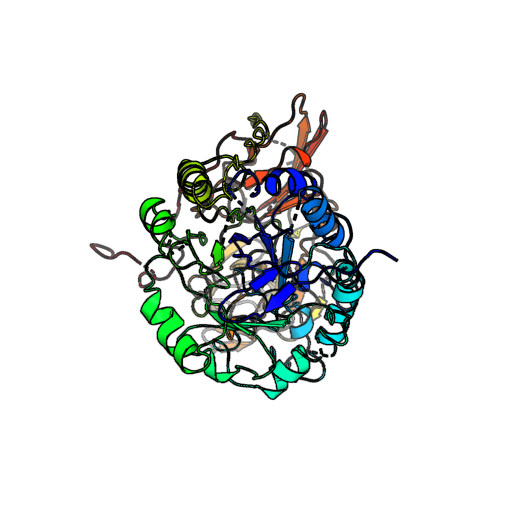N . SER A 1 284 ? 50.008 29.531 61.801 1.00 11.45 304 SER A N 1
ATOM 2307 C CA . SER A 1 284 ? 49.483 28.297 62.371 1.00 11.48 304 SER A CA 1
ATOM 2308 C C . SER A 1 284 ? 50.403 28.016 63.570 1.00 11.60 304 SER A C 1
ATOM 2309 O O . SER A 1 284 ? 51.311 27.191 63.503 1.00 12.01 304 SER A O 1
ATOM 2312 N N . PHE A 1 285 ? 50.175 28.728 64.666 1.00 12.50 305 PHE A N 1
ATOM 2313 C CA . PHE A 1 285 ? 51.009 28.549 65.843 1.00 12.39 305 PHE A CA 1
ATOM 2314 C C . PHE A 1 285 ? 50.980 27.123 66.356 1.00 13.61 305 PHE A C 1
ATOM 2315 O O . PHE A 1 285 ? 50.067 26.357 66.046 1.00 11.77 305 PHE A O 1
ATOM 2323 N N . GLY A 1 286 ? 51.997 26.773 67.138 1.00 13.32 306 GLY A N 1
ATOM 2324 C CA . GLY A 1 286 ? 52.065 25.444 67.716 1.00 13.97 306 GLY A CA 1
ATOM 2325 C C . GLY A 1 286 ? 51.976 24.264 66.767 1.00 12.50 306 GLY A C 1
ATOM 2326 O O . GLY A 1 286 ? 52.700 24.192 65.780 1.00 16.38 306 GLY A O 1
ATOM 2327 N N . HIS A 1 287 ? 51.079 23.335 67.081 1.00 12.55 307 HIS A N 1
ATOM 2328 C CA . HIS A 1 287 ? 50.885 22.103 66.307 1.00 12.74 307 HIS A CA 1
ATOM 2329 C C . HIS A 1 287 ? 49.593 22.131 65.505 1.00 12.21 307 HIS A C 1
ATOM 2330 O O . HIS A 1 287 ? 49.154 21.095 65.005 1.00 11.96 307 HIS A O 1
ATOM 2337 N N . TRP A 1 288 ? 48.991 23.304 65.367 1.00 12.03 308 TRP A N 1
ATOM 2338 C CA . TRP A 1 288 ? 47.707 23.397 64.701 1.00 13.17 308 TRP A CA 1
ATOM 2339 C C . TRP A 1 288 ? 47.620 23.346 63.187 1.00 11.14 308 TRP A C 1
ATOM 2340 O O . TRP A 1 288 ? 46.525 23.196 62.655 1.00 12.69 308 TRP A O 1
ATOM 2351 N N . GLY A 1 289 ? 48.747 23.453 62.492 1.00 9.98 309 GLY A N 1
ATOM 2352 C CA . GLY A 1 289 ? 48.705 23.405 61.041 1.00 9.31 309 GLY A CA 1
ATOM 2353 C C . GLY A 1 289 ? 48.179 22.074 60.531 1.00 9.54 309 GLY A C 1
ATOM 2354 O O . GLY A 1 289 ? 48.340 21.045 61.184 1.00 10.24 309 GLY A O 1
ATOM 2355 N N . GLY A 1 290 ? 47.538 22.091 59.367 1.00 10.10 310 GLY A N 1
ATOM 2356 C CA . GLY A 1 290 ? 46.988 20.869 58.808 1.00 6.86 310 GLY A CA 1
ATOM 2357 C C . GLY A 1 290 ? 47.882 20.227 57.762 1.00 8.42 310 GLY A C 1
ATOM 2358 O O . GLY A 1 290 ? 49.095 20.434 57.758 1.00 6.62 310 GLY A O 1
ATOM 2359 N N . ALA A 1 291 ? 47.280 19.444 56.873 1.00 7.00 311 ALA A N 1
ATOM 2360 C CA . ALA A 1 291 ? 48.035 18.763 55.830 1.00 10.52 311 ALA A CA 1
ATOM 2361 C C . ALA A 1 291 ? 47.127 18.384 54.670 1.00 11.98 311 ALA A C 1
ATOM 2362 O O . ALA A 1 291 ? 45.924 18.157 54.850 1.00 13.01 311 ALA A O 1
ATOM 2364 N N . ASN A 1 292 ? 47.717 18.296 53.486 1.00 11.66 312 ASN A N 1
ATOM 2365 C CA . ASN A 1 292 ? 46.966 17.941 52.290 1.00 15.81 312 ASN A CA 1
ATOM 2366 C C . ASN A 1 292 ? 46.618 16.460 52.184 1.00 14.71 312 ASN A C 1
ATOM 2367 O O . ASN A 1 292 ? 47.291 15.596 52.755 1.00 12.61 312 ASN A O 1
ATOM 2372 N N . PHE A 1 293 ? 45.553 16.186 51.434 1.00 16.16 313 PHE A N 1
ATOM 2373 C CA . PHE A 1 293 ? 45.053 14.834 51.180 1.00 16.39 313 PHE A CA 1
ATOM 2374 C C . PHE A 1 293 ? 44.753 14.802 49.679 1.00 17.51 313 PHE A C 1
ATOM 2375 O O . PHE A 1 293 ? 44.356 15.817 49.119 1.00 18.03 313 PHE A O 1
ATOM 2383 N N . PRO A 1 294 ? 44.922 13.645 49.008 1.00 16.93 314 PRO A N 1
ATOM 2384 C CA . PRO A 1 294 ? 45.370 12.338 49.498 1.00 17.27 314 PRO A CA 1
ATOM 2385 C C . PRO A 1 294 ? 46.883 12.220 49.641 1.00 17.87 314 PRO A C 1
ATOM 2386 O O . PRO A 1 294 ? 47.380 11.366 50.376 1.00 18.39 314 PRO A O 1
ATOM 2390 N N . ASN A 1 295 ? 47.623 13.054 48.923 1.00 17.38 315 ASN A N 1
ATOM 2391 C CA . ASN A 1 295 ? 49.075 12.999 49.025 1.00 18.17 315 ASN A CA 1
ATOM 2392 C C . ASN A 1 295 ? 49.500 13.832 50.229 1.00 16.33 315 ASN A C 1
ATOM 2393 O O . ASN A 1 295 ? 49.502 15.065 50.184 1.00 14.40 315 ASN A O 1
ATOM 2398 N N . PHE A 1 296 ? 49.858 13.142 51.309 1.00 12.98 316 PHE A N 1
ATOM 2399 C CA . PHE A 1 296 ? 50.251 13.816 52.533 1.00 11.78 316 PHE A CA 1
ATOM 2400 C C . PHE A 1 296 ? 51.271 14.919 52.332 1.00 11.49 316 PHE A C 1
ATOM 2401 O O . PHE A 1 296 ? 52.403 14.673 51.913 1.00 10.97 316 PHE A O 1
ATOM 2409 N N . SER A 1 297 ? 50.871 16.139 52.656 1.00 10.74 317 SER A N 1
ATOM 2410 C CA . SER A 1 297 ? 51.758 17.279 52.519 1.00 12.84 317 SER A CA 1
ATOM 2411 C C . SER A 1 297 ? 51.424 18.283 53.613 1.00 12.56 317 SER A C 1
ATOM 2412 O O . SER A 1 297 ? 50.407 18.963 53.549 1.00 13.89 317 SER A O 1
ATOM 2415 N N . PRO A 1 298 ? 52.289 18.394 54.630 1.00 13.47 318 PRO A N 1
ATOM 2416 C CA . PRO A 1 298 ? 52.062 19.324 55.740 1.00 11.78 318 PRO A CA 1
ATOM 2417 C C . PRO A 1 298 ? 52.236 20.789 55.352 1.00 11.52 318 PRO A C 1
ATOM 2418 O O . PRO A 1 298 ? 53.197 21.155 54.662 1.00 10.64 318 PRO A O 1
ATOM 2422 N N . THR A 1 299 ? 51.304 21.625 55.791 1.00 9.93 319 THR A N 1
ATOM 2423 C CA . THR A 1 299 ? 51.381 23.055 55.506 1.00 14.20 319 THR A CA 1
ATOM 2424 C C . THR A 1 299 ? 52.483 23.658 56.370 1.00 13.69 319 THR A C 1
ATOM 2425 O O . THR A 1 299 ? 52.808 23.125 57.433 1.00 13.78 319 THR A O 1
ATOM 2429 N N . CYS A 1 300 ? 53.070 24.758 55.914 1.00 13.98 320 CYS A N 1
ATOM 2430 C CA . CYS A 1 300 ? 54.116 25.415 56.686 1.00 13.93 320 CYS A CA 1
ATOM 2431 C C . CYS A 1 300 ? 53.471 26.107 57.892 1.00 14.02 320 CYS A C 1
ATOM 2432 O O . CYS A 1 300 ? 52.260 26.338 57.907 1.00 14.24 320 CYS A O 1
ATOM 2435 N N . THR A 1 301 ? 54.275 26.434 58.899 1.00 13.37 321 THR A N 1
ATOM 2436 C CA . THR A 1 301 ? 53.759 27.104 60.087 1.00 11.46 321 THR A CA 1
ATOM 2437 C C . THR A 1 301 ? 53.148 28.445 59.692 1.00 12.50 321 THR A C 1
ATOM 2438 O O . THR A 1 301 ? 52.033 28.793 60.109 1.00 11.83 321 THR A O 1
ATOM 2442 N N . SER A 1 302 ? 53.887 29.197 58.886 1.00 13.42 322 SER A N 1
ATOM 2443 C CA . SER A 1 302 ? 53.420 30.494 58.418 1.00 13.41 322 SER A CA 1
ATOM 2444 C C . SER A 1 302 ? 52.134 30.347 57.615 1.00 12.80 322 SER A C 1
ATOM 2445 O O . SER A 1 302 ? 52.039 29.476 56.751 1.00 13.27 322 SER A O 1
ATOM 2448 N N . TYR A 1 303 ? 51.143 31.185 57.905 1.00 12.01 323 TYR A N 1
ATOM 2449 C CA . TYR A 1 303 ? 49.893 31.160 57.147 1.00 13.60 323 TYR A CA 1
ATOM 2450 C C . TYR A 1 303 ? 49.719 32.533 56.490 1.00 14.28 323 TYR A C 1
ATOM 2451 O O . TYR A 1 303 ? 48.604 33.050 56.373 1.00 15.39 323 TYR A O 1
ATOM 2460 N N . ASP A 1 304 ? 50.837 33.124 56.074 1.00 16.07 324 ASP A N 1
ATOM 2461 C CA . ASP A 1 304 ? 50.823 34.438 55.432 1.00 16.83 324 ASP A CA 1
ATOM 2462 C C . ASP A 1 304 ? 49.789 34.451 54.308 1.00 16.85 324 ASP A C 1
ATOM 2463 O O . ASP A 1 304 ? 49.053 35.428 54.139 1.00 16.56 324 ASP A O 1
ATOM 2468 N N . TYR A 1 305 ? 49.758 33.359 53.542 1.00 15.95 325 TYR A N 1
ATOM 2469 C CA . TYR A 1 305 ? 48.815 33.185 52.439 1.00 16.67 325 TYR A CA 1
ATOM 2470 C C . TYR A 1 305 ? 49.034 34.183 51.308 1.00 17.94 325 TYR A C 1
ATOM 2471 O O . TYR A 1 305 ? 48.343 34.129 50.288 1.00 17.85 325 TYR A O 1
ATOM 2480 N N . ASP A 1 306 ? 50.005 35.076 51.484 1.00 19.55 326 ASP A N 1
ATOM 2481 C CA . ASP A 1 306 ? 50.263 36.136 50.512 1.00 20.81 326 ASP A CA 1
ATOM 2482 C C . ASP A 1 306 ? 48.998 36.990 50.505 1.00 21.65 326 ASP A C 1
ATOM 2483 O O . ASP A 1 306 ? 48.551 37.470 49.462 1.00 21.76 326 ASP A O 1
ATOM 2488 N N . ALA A 1 307 ? 48.413 37.152 51.688 1.00 20.68 327 ALA A N 1
ATOM 2489 C CA . ALA A 1 307 ? 47.200 37.945 51.841 1.00 20.65 327 ALA A CA 1
ATOM 2490 C C . ALA A 1 307 ? 47.543 39.431 51.868 1.00 20.65 327 ALA A C 1
ATOM 2491 O O . ALA A 1 307 ? 48.699 39.805 52.070 1.00 19.44 327 ALA A O 1
ATOM 2493 N N . PRO A 1 308 ? 46.534 40.296 51.659 1.00 19.65 328 PRO A N 1
ATOM 2494 C CA . PRO A 1 308 ? 46.705 41.753 51.661 1.00 19.52 328 PRO A CA 1
ATOM 2495 C C . PRO A 1 308 ? 47.430 42.191 52.927 1.00 20.07 328 PRO A C 1
ATOM 2496 O O . PRO A 1 308 ? 48.312 43.055 52.894 1.00 19.45 328 PRO A O 1
ATOM 2500 N N . ILE A 1 309 ? 47.040 41.590 54.048 1.00 17.83 329 ILE A N 1
ATOM 2501 C CA . ILE A 1 309 ? 47.652 41.882 55.337 1.00 17.48 329 ILE A CA 1
ATOM 2502 C C . ILE A 1 309 ? 48.590 40.712 55.605 1.00 19.25 329 ILE A C 1
ATOM 2503 O O . ILE A 1 309 ? 48.138 39.580 55.840 1.00 17.88 329 ILE A O 1
ATOM 2508 N N . ASN A 1 310 ? 49.893 40.969 55.571 1.00 18.41 330 ASN A N 1
ATOM 2509 C CA . ASN A 1 310 ? 50.838 39.878 55.763 1.00 19.80 330 ASN A CA 1
ATOM 2510 C C . ASN A 1 310 ? 50.864 39.306 57.172 1.00 19.14 330 ASN A C 1
ATOM 2511 O O . ASN A 1 310 ? 50.240 39.847 58.096 1.00 17.32 330 ASN A O 1
ATOM 2516 N N . GLU A 1 311 ? 51.582 38.196 57.315 1.00 18.44 331 GLU A N 1
ATOM 2517 C CA . GLU A 1 311 ? 51.693 37.481 58.581 1.00 18.94 331 GLU A CA 1
ATOM 2518 C C . GLU A 1 311 ? 51.875 38.352 59.817 1.00 18.65 331 GLU A C 1
ATOM 2519 O O . GLU A 1 311 ? 51.258 38.082 60.854 1.00 20.24 331 GLU A O 1
ATOM 2525 N N . SER A 1 312 ? 52.702 39.393 59.724 1.00 18.51 332 SER A N 1
ATOM 2526 C CA . SER A 1 312 ? 52.927 40.272 60.878 1.00 19.76 332 SER A CA 1
ATOM 2527 C C . SER A 1 312 ? 51.974 41.471 60.918 1.00 20.27 332 SER A C 1
ATOM 2528 O O . SER A 1 312 ? 52.155 42.393 61.714 1.00 19.20 332 SER A O 1
ATOM 2531 N N . GLY A 1 313 ? 50.966 41.448 60.050 1.00 21.93 333 GLY A N 1
ATOM 2532 C CA . GLY A 1 313 ? 49.972 42.512 60.013 1.00 25.51 333 GLY A CA 1
ATOM 2533 C C . GLY A 1 313 ? 50.390 43.808 59.345 1.00 26.53 333 GLY A C 1
ATOM 2534 O O . GLY A 1 313 ? 49.853 44.873 59.659 1.00 28.31 333 GLY A O 1
ATOM 2535 N N . LYS A 1 314 ? 51.337 43.722 58.418 1.00 25.12 334 LYS A N 1
ATOM 2536 C CA . LYS A 1 314 ? 51.829 44.901 57.717 1.00 24.88 334 LYS A CA 1
ATOM 2537 C C . LYS A 1 314 ? 51.126 45.136 56.387 1.00 23.80 334 LYS A C 1
ATOM 2538 O O . LYS A 1 314 ? 50.573 44.218 55.784 1.00 23.70 334 LYS A O 1
ATOM 2544 N N . VAL A 1 315 ? 51.153 46.387 55.943 1.00 23.76 335 VAL A N 1
ATOM 2545 C CA . VAL A 1 315 ? 50.561 46.767 54.675 1.00 22.75 335 VAL A CA 1
ATOM 2546 C C . VAL A 1 315 ? 51.443 46.176 53.582 1.00 22.07 335 VAL A C 1
ATOM 2547 O O . VAL A 1 315 ? 52.660 46.104 53.730 1.00 20.80 335 VAL A O 1
ATOM 2551 N N . THR A 1 316 ? 50.824 45.751 52.489 1.00 22.00 336 THR A N 1
ATOM 2552 C CA . THR A 1 316 ? 51.554 45.186 51.367 1.00 23.57 336 THR A CA 1
ATOM 2553 C C . THR A 1 316 ? 51.042 45.880 50.114 1.00 25.35 336 THR A C 1
ATOM 2554 O O . THR A 1 316 ? 49.980 46.506 50.136 1.00 26.94 336 THR A O 1
ATOM 2558 N N . PRO A 1 317 ? 51.787 45.790 49.004 1.00 25.95 337 PRO A N 1
ATOM 2559 C CA . PRO A 1 317 ? 51.299 46.450 47.791 1.00 26.86 337 PRO A CA 1
ATOM 2560 C C . PRO A 1 317 ? 49.879 45.991 47.485 1.00 25.93 337 PRO A C 1
ATOM 2561 O O . PRO A 1 317 ? 49.051 46.775 47.021 1.00 26.84 337 PRO A O 1
ATOM 2565 N N . LYS A 1 318 ? 49.607 44.717 47.758 1.00 25.09 338 LYS A N 1
ATOM 2566 C CA . LYS A 1 318 ? 48.288 44.130 47.524 1.00 24.61 338 LYS A CA 1
ATOM 2567 C C . LYS A 1 318 ? 47.231 44.799 48.411 1.00 24.71 338 LYS A C 1
ATOM 2568 O O . LYS A 1 318 ? 46.110 45.062 47.971 1.00 25.44 338 LYS A O 1
ATOM 2574 N N . TYR A 1 319 ? 47.591 45.078 49.657 1.00 24.89 339 TYR A N 1
ATOM 2575 C CA . TYR A 1 319 ? 46.675 45.732 50.580 1.00 28.61 339 TYR A CA 1
ATOM 2576 C C . TYR A 1 319 ? 46.230 47.053 49.941 1.00 31.16 339 TYR A C 1
ATOM 2577 O O . TYR A 1 319 ? 45.036 47.302 49.760 1.00 32.27 339 TYR A O 1
ATOM 2586 N N . LEU A 1 320 ? 47.206 47.881 49.578 1.00 31.83 340 LEU A N 1
ATOM 2587 C CA . LEU A 1 320 ? 46.947 49.185 48.968 1.00 32.73 340 LEU A CA 1
ATOM 2588 C C . LEU A 1 320 ? 46.047 49.114 47.746 1.00 34.04 340 LEU A C 1
ATOM 2589 O O . LEU A 1 320 ? 45.125 49.915 47.596 1.00 34.50 340 LEU A O 1
ATOM 2594 N N . GLU A 1 321 ? 46.329 48.163 46.867 1.00 35.53 341 GLU A N 1
ATOM 2595 C CA . GLU A 1 321 ? 45.543 48.007 45.660 1.00 37.48 341 GLU A CA 1
ATOM 2596 C C . GLU A 1 321 ? 44.090 47.629 45.972 1.00 38.40 341 GLU A C 1
ATOM 2597 O O . GLU A 1 321 ? 43.171 48.086 45.303 1.00 38.23 341 GLU A O 1
ATOM 2603 N N . VAL A 1 322 ? 43.874 46.801 46.991 1.00 38.55 342 VAL A N 1
ATOM 2604 C CA . VAL A 1 322 ? 42.512 46.391 47.332 1.00 37.81 342 VAL A CA 1
ATOM 2605 C C . VAL A 1 322 ? 41.848 47.522 48.122 1.00 37.76 342 VAL A C 1
ATOM 2606 O O . VAL A 1 322 ? 40.664 47.804 47.937 1.00 35.98 342 VAL A O 1
ATOM 2610 N N . ARG A 1 323 ? 42.606 48.169 49.004 1.00 38.79 343 ARG A N 1
ATOM 2611 C CA . ARG A 1 323 ? 42.067 49.271 49.803 1.00 40.87 343 ARG A CA 1
ATOM 2612 C C . ARG A 1 323 ? 41.582 50.407 48.915 1.00 43.36 343 ARG A C 1
ATOM 2613 O O . ARG A 1 323 ? 40.567 51.040 49.198 1.00 43.72 343 ARG A O 1
ATOM 2621 N N . ASN A 1 324 ? 42.318 50.657 47.840 1.00 45.52 344 ASN A N 1
ATOM 2622 C CA . ASN A 1 324 ? 41.968 51.725 46.931 1.00 47.17 344 ASN A CA 1
ATOM 2623 C C . ASN A 1 324 ? 40.778 51.308 46.098 1.00 47.12 344 ASN A C 1
ATOM 2624 O O . ASN A 1 324 ? 39.910 52.125 45.803 1.00 48.13 344 ASN A O 1
ATOM 2629 N N . LEU A 1 325 ? 40.711 50.030 45.741 1.00 46.47 345 LEU A N 1
ATOM 2630 C CA . LEU A 1 325 ? 39.579 49.540 44.957 1.00 46.44 345 LEU A CA 1
ATOM 2631 C C . LEU A 1 325 ? 38.292 49.706 45.760 1.00 46.81 345 LEU A C 1
ATOM 2632 O O . LEU A 1 325 ? 37.353 50.383 45.336 1.00 46.91 345 LEU A O 1
ATOM 2637 N N . LEU A 1 326 ? 38.261 49.067 46.922 1.00 46.37 346 LEU A N 1
ATOM 2638 C CA . LEU A 1 326 ? 37.110 49.127 47.809 1.00 45.81 346 LEU A CA 1
ATOM 2639 C C . LEU A 1 326 ? 36.720 50.564 48.137 1.00 46.23 346 LEU A C 1
ATOM 2640 O O . LEU A 1 326 ? 35.540 50.870 48.287 1.00 46.06 346 LEU A O 1
ATOM 2645 N N . GLY A 1 327 ? 37.715 51.439 48.247 1.00 46.01 347 GLY A N 1
ATOM 2646 C CA . GLY A 1 327 ? 37.451 52.830 48.565 1.00 46.25 347 GLY A CA 1
ATOM 2647 C C . GLY A 1 327 ? 36.500 53.544 47.619 1.00 47.26 347 GLY A C 1
ATOM 2648 O O . GLY A 1 327 ? 36.017 54.632 47.934 1.00 47.77 347 GLY A O 1
ATOM 2649 N N . ASN A 1 328 ? 36.220 52.948 46.464 1.00 47.39 348 ASN A N 1
ATOM 2650 C CA . ASN A 1 328 ? 35.319 53.574 45.503 1.00 49.10 348 ASN A CA 1
ATOM 2651 C C . ASN A 1 328 ? 33.865 53.188 45.700 1.00 49.78 348 ASN A C 1
ATOM 2652 O O . ASN A 1 328 ? 32.971 54.007 45.503 1.00 50.93 348 ASN A O 1
ATOM 2657 N N . TYR A 1 329 ? 33.628 51.941 46.084 1.00 50.15 349 TYR A N 1
ATOM 2658 C CA . TYR A 1 329 ? 32.266 51.467 46.284 1.00 49.72 349 TYR A CA 1
ATOM 2659 C C . TYR A 1 329 ? 31.685 51.891 47.628 1.00 50.57 349 TYR A C 1
ATOM 2660 O O . TYR A 1 329 ? 30.720 51.299 48.109 1.00 49.63 349 TYR A O 1
ATOM 2669 N N . LEU A 1 330 ? 32.279 52.922 48.225 1.00 52.41 350 LEU A N 1
ATOM 2670 C CA . LEU A 1 330 ? 31.814 53.456 49.501 1.00 54.41 350 LEU A CA 1
ATOM 2671 C C . LEU A 1 330 ? 30.568 54.303 49.277 1.00 56.66 350 LEU A C 1
ATOM 2672 O O . LEU A 1 330 ? 30.369 54.856 48.195 1.00 56.35 350 LEU A O 1
ATOM 2677 N N . PRO A 1 331 ? 29.710 54.419 50.303 1.00 58.30 351 PRO A N 1
ATOM 2678 C CA . PRO A 1 331 ? 28.490 55.218 50.166 1.00 60.19 351 PRO A CA 1
ATOM 2679 C C . PRO A 1 331 ? 28.823 56.639 49.728 1.00 62.31 351 PRO A C 1
ATOM 2680 O O . PRO A 1 331 ? 29.962 57.087 49.858 1.00 62.72 351 PRO A O 1
ATOM 2684 N N . GLU A 1 332 ? 27.828 57.345 49.202 1.00 64.23 352 GLU A N 1
ATOM 2685 C CA . GLU A 1 332 ? 28.029 58.714 48.750 1.00 65.88 352 GLU A CA 1
ATOM 2686 C C . GLU A 1 332 ? 28.567 59.580 49.885 1.00 65.52 352 GLU A C 1
ATOM 2687 O O . GLU A 1 332 ? 27.994 59.621 50.975 1.00 65.30 352 GLU A O 1
ATOM 2693 N N . GLY A 1 333 ? 29.680 60.260 49.622 1.00 64.94 353 GLY A N 1
ATOM 2694 C CA . GLY A 1 333 ? 30.281 61.117 50.629 1.00 64.23 353 GLY A CA 1
ATOM 2695 C C . GLY A 1 333 ? 30.929 60.343 51.760 1.00 63.74 353 GLY A C 1
ATOM 2696 O O . GLY A 1 333 ? 30.858 60.746 52.922 1.00 64.03 353 GLY A O 1
ATOM 2697 N N . GLU A 1 334 ? 31.574 59.231 51.418 1.00 63.20 354 GLU A N 1
ATOM 2698 C CA . GLU A 1 334 ? 32.233 58.388 52.410 1.00 61.53 354 GLU A CA 1
ATOM 2699 C C . GLU A 1 334 ? 33.744 58.338 52.241 1.00 59.60 354 GLU A C 1
ATOM 2700 O O . GLU A 1 334 ? 34.258 58.375 51.125 1.00 59.66 354 GLU A O 1
ATOM 2706 N N . THR A 1 335 ? 34.446 58.243 53.365 1.00 57.93 355 THR A N 1
ATOM 2707 C CA . THR A 1 335 ? 35.904 58.187 53.378 1.00 55.85 355 THR A CA 1
ATOM 2708 C C . THR A 1 335 ? 36.396 56.942 54.114 1.00 54.13 355 THR A C 1
ATOM 2709 O O . THR A 1 335 ? 35.923 56.632 55.208 1.00 54.26 355 THR A O 1
ATOM 2713 N N . LEU A 1 336 ? 37.348 56.233 53.516 1.00 51.40 356 LEU A N 1
ATOM 2714 C CA . LEU A 1 336 ? 37.890 55.034 54.140 1.00 48.03 356 LEU A CA 1
ATOM 2715 C C . LEU A 1 336 ? 38.618 55.360 55.430 1.00 45.64 356 LEU A C 1
ATOM 2716 O O . LEU A 1 336 ? 39.287 56.384 55.535 1.00 44.92 356 LEU A O 1
ATOM 2721 N N . PRO A 1 337 ? 38.480 54.495 56.442 1.00 44.39 357 PRO A N 1
ATOM 2722 C CA . PRO A 1 337 ? 39.157 54.739 57.715 1.00 43.41 357 PRO A CA 1
ATOM 2723 C C . PRO A 1 337 ? 40.664 54.759 57.497 1.00 42.77 357 PRO A C 1
ATOM 2724 O O . PRO A 1 337 ? 41.158 54.289 56.474 1.00 41.81 357 PRO A O 1
ATOM 2728 N N . GLU A 1 338 ? 41.394 55.307 58.457 1.00 42.66 358 GLU A N 1
ATOM 2729 C CA . GLU A 1 338 ? 42.840 55.374 58.348 1.00 42.51 358 GLU A CA 1
ATOM 2730 C C . GLU A 1 338 ? 43.496 54.021 58.615 1.00 40.77 358 GLU A C 1
ATOM 2731 O O . GLU A 1 338 ? 42.950 53.172 59.323 1.00 39.56 358 GLU A O 1
ATOM 2737 N N . ILE A 1 339 ? 44.669 53.823 58.025 1.00 38.12 359 ILE A N 1
ATOM 2738 C CA . ILE A 1 339 ? 45.408 52.588 58.209 1.00 35.35 359 ILE A CA 1
ATOM 2739 C C . ILE A 1 339 ? 46.171 52.688 59.520 1.00 33.70 359 ILE A C 1
ATOM 2740 O O . ILE A 1 339 ? 46.924 53.634 59.738 1.00 34.36 359 ILE A O 1
ATOM 2745 N N . PRO A 1 340 ? 45.970 51.717 60.422 1.00 31.31 360 PRO A N 1
ATOM 2746 C CA . PRO A 1 340 ? 46.654 51.713 61.718 1.00 29.98 360 PRO A CA 1
ATOM 2747 C C . PRO A 1 340 ? 48.159 51.604 61.524 1.00 29.13 360 PRO A C 1
ATOM 2748 O O . PRO A 1 340 ? 48.619 51.121 60.494 1.00 29.35 360 PRO A O 1
ATOM 2752 N N . ASP A 1 341 ? 48.925 52.055 62.509 1.00 30.26 361 ASP A N 1
ATOM 2753 C CA . ASP A 1 341 ? 50.371 51.969 62.407 1.00 31.48 361 ASP A CA 1
ATOM 2754 C C . ASP A 1 341 ? 50.794 50.527 62.628 1.00 32.19 361 ASP A C 1
ATOM 2755 O O . ASP A 1 341 ? 50.177 49.798 63.408 1.00 30.67 361 ASP A O 1
ATOM 2760 N N . SER A 1 342 ? 51.843 50.121 61.925 1.00 31.46 362 SER A N 1
ATOM 2761 C CA . SER A 1 342 ? 52.359 48.772 62.051 1.00 31.31 362 SER A CA 1
ATOM 2762 C C . SER A 1 342 ? 53.019 48.618 63.413 1.00 29.59 362 SER A C 1
ATOM 2763 O O . SER A 1 342 ? 53.299 49.604 64.093 1.00 28.18 362 SER A O 1
ATOM 2766 N N . ILE A 1 343 ? 53.233 47.372 63.818 1.00 29.43 363 ILE A N 1
ATOM 2767 C CA . ILE A 1 343 ? 53.892 47.074 65.080 1.00 28.18 363 ILE A CA 1
ATOM 2768 C C . ILE A 1 343 ? 55.381 47.092 64.736 1.00 27.74 363 ILE A C 1
ATOM 2769 O O . ILE A 1 343 ? 55.792 46.536 63.721 1.00 27.04 363 ILE A O 1
ATOM 2774 N N . PRO A 1 344 ? 56.210 47.743 65.564 1.00 28.34 364 PRO A N 1
ATOM 2775 C CA . PRO A 1 344 ? 57.643 47.775 65.254 1.00 28.25 364 PRO A CA 1
ATOM 2776 C C . PRO A 1 344 ? 58.310 46.402 65.304 1.00 29.21 364 PRO A C 1
ATOM 2777 O O . PRO A 1 344 ? 57.889 45.521 66.056 1.00 29.25 364 PRO A O 1
ATOM 2781 N N . THR A 1 345 ? 59.354 46.230 64.497 1.00 28.79 365 THR A N 1
ATOM 2782 C CA . THR A 1 345 ? 60.097 44.980 64.452 1.00 27.80 365 THR A CA 1
ATOM 2783 C C . THR A 1 345 ? 61.490 45.221 64.997 1.00 29.25 365 THR A C 1
ATOM 2784 O O . THR A 1 345 ? 62.090 46.265 64.739 1.00 30.33 365 THR A O 1
ATOM 2788 N N . ILE A 1 346 ? 62.003 44.252 65.747 1.00 28.87 366 ILE A N 1
ATOM 2789 C CA . ILE A 1 346 ? 63.346 44.336 66.297 1.00 28.34 366 ILE A CA 1
ATOM 2790 C C . ILE A 1 346 ? 64.174 43.171 65.784 1.00 29.33 366 ILE A C 1
ATOM 2791 O O . ILE A 1 346 ? 63.642 42.160 65.320 1.00 28.51 366 ILE A O 1
ATOM 2796 N N . ALA A 1 347 ? 65.486 43.332 65.875 1.00 29.08 367 ALA A N 1
ATOM 2797 C CA . ALA A 1 347 ? 66.424 42.305 65.476 1.00 28.76 367 ALA A CA 1
ATOM 2798 C C . ALA A 1 347 ? 67.064 41.896 66.795 1.00 29.29 367 ALA A C 1
ATOM 2799 O O . ALA A 1 347 ? 67.507 42.751 67.563 1.00 30.21 367 ALA A O 1
ATOM 2801 N N . ILE A 1 348 ? 67.081 40.599 67.079 1.00 29.04 368 ILE A N 1
ATOM 2802 C CA . ILE A 1 348 ? 67.675 40.117 68.317 1.00 27.76 368 ILE A CA 1
ATOM 2803 C C . ILE A 1 348 ? 69.015 39.474 67.995 1.00 28.74 368 ILE A C 1
ATOM 2804 O O . ILE A 1 348 ? 69.101 38.619 67.116 1.00 28.70 368 ILE A O 1
ATOM 2809 N N . PRO A 1 349 ? 70.081 39.888 68.699 1.00 28.77 369 PRO A N 1
ATOM 2810 C CA . PRO A 1 349 ? 71.429 39.355 68.487 1.00 28.57 369 PRO A CA 1
ATOM 2811 C C . PRO A 1 349 ? 71.536 37.879 68.857 1.00 27.62 369 PRO A C 1
ATOM 2812 O O . PRO A 1 349 ? 70.830 37.408 69.744 1.00 26.80 369 PRO A O 1
ATOM 2816 N N . THR A 1 350 ? 72.430 37.170 68.171 1.00 27.37 370 THR A N 1
ATOM 2817 C CA . THR A 1 350 ? 72.650 35.738 68.374 1.00 28.07 370 THR A CA 1
ATOM 2818 C C . THR A 1 350 ? 72.391 35.239 69.794 1.00 27.96 370 THR A C 1
ATOM 2819 O O . THR A 1 350 ? 72.961 35.739 70.761 1.00 25.79 370 THR A O 1
ATOM 2823 N N . ILE A 1 351 ? 71.513 34.245 69.898 1.00 29.20 371 ILE A N 1
ATOM 2824 C CA . ILE A 1 351 ? 71.152 33.634 71.175 1.00 30.86 371 ILE A CA 1
ATOM 2825 C C . ILE A 1 351 ? 71.755 32.231 71.217 1.00 33.18 371 ILE A C 1
ATOM 2826 O O . ILE A 1 351 ? 71.407 31.369 70.399 1.00 32.50 371 ILE A O 1
ATOM 2831 N N . LYS A 1 352 ? 72.662 32.006 72.159 1.00 35.20 372 LYS A N 1
ATOM 2832 C CA . LYS A 1 352 ? 73.301 30.706 72.295 1.00 37.45 372 LYS A CA 1
ATOM 2833 C C . LYS A 1 352 ? 72.558 29.840 73.299 1.00 37.66 372 LYS A C 1
ATOM 2834 O O . LYS A 1 352 ? 72.296 30.261 74.422 1.00 36.89 372 LYS A O 1
ATOM 2848 N N . THR A 1 354 ? 72.296 27.606 76.041 1.00 42.63 374 THR A N 1
ATOM 2849 C CA . THR A 1 354 ? 73.185 27.193 77.117 1.00 44.91 374 THR A CA 1
ATOM 2850 C C . THR A 1 354 ? 72.887 25.785 77.632 1.00 44.96 374 THR A C 1
ATOM 2851 O O . THR A 1 354 ? 73.797 24.974 77.805 1.00 46.14 374 THR A O 1
ATOM 2855 N N . GLU A 1 355 ? 71.611 25.499 77.862 1.00 44.00 375 GLU A N 1
ATOM 2856 C CA . GLU A 1 355 ? 71.187 24.203 78.381 1.00 42.36 375 GLU A CA 1
ATOM 2857 C C . GLU A 1 355 ? 70.678 23.231 77.317 1.00 40.58 375 GLU A C 1
ATOM 2858 O O . GLU A 1 355 ? 70.121 23.639 76.299 1.00 39.16 375 GLU A O 1
ATOM 2872 N N . ALA A 1 357 ? 68.841 19.074 76.993 1.00 30.00 377 ALA A N 1
ATOM 2873 C CA . ALA A 1 357 ? 68.291 17.880 77.631 1.00 28.16 377 ALA A CA 1
ATOM 2874 C C . ALA A 1 357 ? 67.946 16.827 76.574 1.00 26.77 377 ALA A C 1
ATOM 2875 O O . ALA A 1 357 ? 67.021 17.007 75.781 1.00 26.74 377 ALA A O 1
ATOM 2877 N N . VAL A 1 358 ? 68.703 15.733 76.566 1.00 25.52 378 VAL A N 1
ATOM 2878 C CA . VAL A 1 358 ? 68.497 14.652 75.606 1.00 23.10 378 VAL A CA 1
ATOM 2879 C C . VAL A 1 358 ? 67.179 13.940 75.866 1.00 21.15 378 VAL A C 1
ATOM 2880 O O . VAL A 1 358 ? 66.913 13.491 76.980 1.00 21.53 378 VAL A O 1
ATOM 2884 N N . LEU A 1 359 ? 66.359 13.840 74.824 1.00 20.08 379 LEU A N 1
ATOM 2885 C CA . LEU A 1 359 ? 65.049 13.209 74.929 1.00 18.89 379 LEU A CA 1
ATOM 2886 C C . LEU A 1 359 ? 65.063 11.799 75.485 1.00 18.50 379 LEU A C 1
ATOM 2887 O O . LEU A 1 359 ? 64.262 11.472 76.359 1.00 16.98 379 LEU A O 1
ATOM 2892 N N . PHE A 1 360 ? 65.955 10.956 74.973 1.00 20.20 380 PHE A N 1
ATOM 2893 C CA . PHE A 1 360 ? 66.021 9.578 75.444 1.00 23.41 380 PHE A CA 1
ATOM 2894 C C . PHE A 1 360 ? 66.373 9.486 76.931 1.00 24.88 380 PHE A C 1
ATOM 2895 O O . PHE A 1 360 ? 66.014 8.513 77.597 1.00 25.60 380 PHE A O 1
ATOM 2903 N N . ASP A 1 361 ? 67.063 10.494 77.454 1.00 24.54 381 ASP A N 1
ATOM 2904 C CA . ASP A 1 361 ? 67.432 10.484 78.863 1.00 25.48 381 ASP A CA 1
ATOM 2905 C C . ASP A 1 361 ? 66.394 11.192 79.712 1.00 26.01 381 ASP A C 1
ATOM 2906 O O . ASP A 1 361 ? 66.576 11.358 80.916 1.00 26.41 381 ASP A O 1
ATOM 2911 N N . ASN A 1 362 ? 65.295 11.599 79.084 1.00 25.10 382 ASN A N 1
ATOM 2912 C CA . ASN A 1 362 ? 64.234 12.303 79.789 1.00 24.14 382 ASN A CA 1
ATOM 2913 C C . ASN A 1 362 ? 62.854 11.783 79.426 1.00 24.75 382 ASN A C 1
ATOM 2914 O O . ASN A 1 362 ? 61.902 12.556 79.325 1.00 24.95 382 ASN A O 1
ATOM 2919 N N . LEU A 1 363 ? 62.745 10.470 79.253 1.00 22.88 383 LEU A N 1
ATOM 2920 C CA . LEU A 1 363 ? 61.477 9.856 78.893 1.00 20.22 383 LEU A CA 1
ATOM 2921 C C . LEU A 1 363 ? 60.468 9.758 80.025 1.00 19.92 383 LEU A C 1
ATOM 2922 O O . LEU A 1 363 ? 60.831 9.613 81.192 1.00 20.98 383 LEU A O 1
ATOM 2927 N N . PRO A 1 364 ? 59.175 9.851 79.687 1.00 18.68 384 PRO A N 1
ATOM 2928 C CA . PRO A 1 364 ? 58.126 9.750 80.698 1.00 17.22 384 PRO A CA 1
ATOM 2929 C C . PRO A 1 364 ? 58.009 8.257 80.985 1.00 16.71 384 PRO A C 1
ATOM 2930 O O . PRO A 1 364 ? 58.838 7.470 80.525 1.00 16.43 384 PRO A O 1
ATOM 2934 N N . HIS A 1 365 ? 56.983 7.873 81.734 1.00 16.65 385 HIS A N 1
ATOM 2935 C CA . HIS A 1 365 ? 56.759 6.477 82.058 1.00 18.42 385 HIS A CA 1
ATOM 2936 C C . HIS A 1 365 ? 56.245 5.741 80.829 1.00 21.39 385 HIS A C 1
ATOM 2937 O O . HIS A 1 365 ? 55.372 6.234 80.110 1.00 18.65 385 HIS A O 1
ATOM 2944 N N . PRO A 1 366 ? 56.776 4.538 80.578 1.00 23.54 386 PRO A N 1
ATOM 2945 C CA . PRO A 1 366 ? 56.343 3.757 79.418 1.00 24.04 386 PRO A CA 1
ATOM 2946 C C . PRO A 1 366 ? 54.959 3.148 79.548 1.00 25.09 386 PRO A C 1
ATOM 2947 O O . PRO A 1 366 ? 54.481 2.858 80.646 1.00 24.60 386 PRO A O 1
ATOM 2951 N N . LYS A 1 367 ? 54.309 2.989 78.405 1.00 25.05 387 LYS A N 1
ATOM 2952 C CA . LYS A 1 367 ? 53.012 2.351 78.336 1.00 27.27 387 LYS A CA 1
ATOM 2953 C C . LYS A 1 367 ? 53.421 1.054 77.658 1.00 29.14 387 LYS A C 1
ATOM 2954 O O . LYS A 1 367 ? 54.090 1.081 76.619 1.00 27.65 387 LYS A O 1
ATOM 2960 N N . GLU A 1 368 ? 53.057 -0.077 78.250 1.00 29.67 388 GLU A N 1
ATOM 2961 C CA . GLU A 1 368 ? 53.429 -1.368 77.683 1.00 29.40 388 GLU A CA 1
ATOM 2962 C C . GLU A 1 368 ? 52.346 -1.895 76.749 1.00 29.09 388 GLU A C 1
ATOM 2963 O O . GLU A 1 368 ? 51.158 -1.857 77.074 1.00 28.90 388 GLU A O 1
ATOM 2969 N N . SER A 1 369 ? 52.755 -2.358 75.570 1.00 26.29 389 SER A N 1
ATOM 2970 C CA . SER A 1 369 ? 51.795 -2.888 74.608 1.00 23.86 389 SER A CA 1
ATOM 2971 C C . SER A 1 369 ? 52.380 -4.032 73.801 1.00 23.44 389 SER A C 1
ATOM 2972 O O . SER A 1 369 ? 53.451 -3.921 73.202 1.00 22.78 389 SER A O 1
ATOM 2975 N N . GLU A 1 370 ? 51.650 -5.135 73.788 1.00 21.02 390 GLU A N 1
ATOM 2976 C CA . GLU A 1 370 ? 52.069 -6.322 73.075 1.00 21.67 390 GLU A CA 1
ATOM 2977 C C . GLU A 1 370 ? 52.190 -6.038 71.578 1.00 20.72 390 GLU A C 1
ATOM 2978 O O . GLU A 1 370 ? 53.244 -6.265 70.982 1.00 18.49 390 GLU A O 1
ATOM 2984 N N . ASP A 1 371 ? 51.109 -5.535 70.984 1.00 19.56 391 ASP A N 1
ATOM 2985 C CA . ASP A 1 371 ? 51.079 -5.218 69.560 1.00 19.45 391 ASP A CA 1
ATOM 2986 C C . ASP A 1 371 ? 51.206 -3.717 69.319 1.00 18.63 391 ASP A C 1
ATOM 2987 O O . ASP A 1 371 ? 51.134 -2.917 70.249 1.00 17.65 391 ASP A O 1
ATOM 2992 N N . ILE A 1 372 ? 51.389 -3.347 68.055 1.00 17.75 392 ILE A N 1
ATOM 2993 C CA . ILE A 1 372 ? 51.490 -1.948 67.658 1.00 16.26 392 ILE A CA 1
ATOM 2994 C C . ILE A 1 372 ? 50.106 -1.311 67.743 1.00 15.69 392 ILE A C 1
ATOM 2995 O O . ILE A 1 372 ? 49.115 -1.937 67.389 1.00 16.69 392 ILE A O 1
ATOM 3000 N N . ARG A 1 373 ? 50.043 -0.072 68.219 1.00 15.84 393 ARG A N 1
ATOM 3001 C CA . ARG A 1 373 ? 48.779 0.656 68.316 1.00 16.77 393 ARG A CA 1
ATOM 3002 C C . ARG A 1 373 ? 49.070 2.096 67.916 1.00 14.92 393 ARG A C 1
ATOM 3003 O O . ARG A 1 373 ? 50.202 2.553 68.039 1.00 13.91 393 ARG A O 1
ATOM 3011 N N . THR A 1 374 ? 48.061 2.811 67.433 1.00 14.77 394 THR A N 1
ATOM 3012 C CA . THR A 1 374 ? 48.274 4.190 67.018 1.00 15.80 394 THR A CA 1
ATOM 3013 C C . THR A 1 374 ? 48.432 5.088 68.228 1.00 17.96 394 THR A C 1
ATOM 3014 O O . THR A 1 374 ? 48.108 4.705 69.350 1.00 17.83 394 THR A O 1
ATOM 3026 N N . GLU A 1 376 ? 46.736 7.647 69.118 1.00 15.15 396 GLU A N 1
ATOM 3027 C CA . GLU A 1 376 ? 45.459 7.911 69.768 1.00 15.25 396 GLU A CA 1
ATOM 3028 C C . GLU A 1 376 ? 45.034 6.799 70.714 1.00 16.74 396 GLU A C 1
ATOM 3029 O O . GLU A 1 376 ? 44.368 7.062 71.711 1.00 17.56 396 GLU A O 1
ATOM 3035 N N . ALA A 1 377 ? 45.415 5.561 70.402 1.00 15.78 397 ALA A N 1
ATOM 3036 C CA . ALA A 1 377 ? 45.068 4.422 71.245 1.00 17.44 397 ALA A CA 1
ATOM 3037 C C . ALA A 1 377 ? 45.782 4.535 72.596 1.00 18.67 397 ALA A C 1
ATOM 3038 O O . ALA A 1 377 ? 45.430 3.846 73.559 1.00 17.10 397 ALA A O 1
ATOM 3040 N N . PHE A 1 378 ? 46.788 5.404 72.658 1.00 17.65 398 PHE A N 1
ATOM 3041 C CA . PHE A 1 378 ? 47.527 5.621 73.893 1.00 18.81 398 PHE A CA 1
ATOM 3042 C C . PHE A 1 378 ? 47.113 6.945 74.517 1.00 18.47 398 PHE A C 1
ATOM 3043 O O . PHE A 1 378 ? 47.863 7.546 75.282 1.00 18.08 398 PHE A O 1
ATOM 3051 N N . ASP A 1 379 ? 45.910 7.392 74.166 1.00 18.84 399 ASP A N 1
ATOM 3052 C CA . ASP A 1 379 ? 45.340 8.631 74.684 1.00 19.55 399 ASP A CA 1
ATOM 3053 C C . ASP A 1 379 ? 46.158 9.895 74.406 1.00 19.83 399 ASP A C 1
ATOM 3054 O O . ASP A 1 379 ? 46.163 10.837 75.206 1.00 19.31 399 ASP A O 1
ATOM 3059 N N . GLN A 1 380 ? 46.854 9.917 73.274 1.00 17.87 400 GLN A N 1
ATOM 3060 C CA . GLN A 1 380 ? 47.639 11.084 72.891 1.00 17.18 400 GLN A CA 1
ATOM 3061 C C . GLN A 1 380 ? 47.206 11.514 71.497 1.00 16.18 400 GLN A C 1
ATOM 3062 O O . GLN A 1 380 ? 47.009 10.683 70.614 1.00 15.76 400 GLN A O 1
ATOM 3068 N N . GLY A 1 381 ? 47.061 12.817 71.298 1.00 15.08 401 GLY A N 1
ATOM 3069 C CA . GLY A 1 381 ? 46.656 13.291 69.994 1.00 14.66 401 GLY A CA 1
ATOM 3070 C C . GLY A 1 381 ? 47.735 14.070 69.276 1.00 12.81 401 GLY A C 1
ATOM 3071 O O . GLY A 1 381 ? 47.783 14.069 68.049 1.00 13.70 401 GLY A O 1
ATOM 3072 N N . TRP A 1 382 ? 48.619 14.709 70.037 1.00 11.88 402 TRP A N 1
ATOM 3073 C CA . TRP A 1 382 ? 49.668 15.533 69.450 1.00 11.41 402 TRP A CA 1
ATOM 3074 C C . TRP A 1 382 ? 51.062 15.329 70.027 1.00 11.17 402 TRP A C 1
ATOM 3075 O O . TRP A 1 382 ? 51.225 15.010 71.205 1.00 11.02 402 TRP A O 1
ATOM 3086 N N . GLY A 1 383 ? 52.065 15.537 69.180 1.00 9.47 403 GLY A N 1
ATOM 3087 C CA . GLY A 1 383 ? 53.445 15.392 69.600 1.00 11.99 403 GLY A CA 1
ATOM 3088 C C . GLY A 1 383 ? 54.154 14.256 68.894 1.00 11.89 403 GLY A C 1
ATOM 3089 O O . GLY A 1 383 ? 53.904 13.992 67.718 1.00 12.14 403 GLY A O 1
ATOM 3090 N N . SER A 1 384 ? 55.046 13.589 69.617 1.00 13.18 404 SER A N 1
ATOM 3091 C CA . SER A 1 384 ? 55.795 12.457 69.086 1.00 12.97 404 SER A CA 1
ATOM 3092 C C . SER A 1 384 ? 55.530 11.248 69.967 1.00 13.40 404 SER A C 1
ATOM 3093 O O . SER A 1 384 ? 55.048 11.384 71.095 1.00 13.69 404 SER A O 1
ATOM 3096 N N . ILE A 1 385 ? 55.836 10.065 69.447 1.00 13.05 405 ILE A N 1
ATOM 3097 C CA . ILE A 1 385 ? 55.628 8.841 70.195 1.00 11.81 405 ILE A CA 1
ATOM 3098 C C . ILE A 1 385 ? 56.761 7.871 69.886 1.00 12.78 405 ILE A C 1
ATOM 3099 O O . ILE A 1 385 ? 57.098 7.623 68.725 1.00 13.24 405 ILE A O 1
ATOM 3104 N N . LEU A 1 386 ? 57.372 7.357 70.946 1.00 12.30 406 LEU A N 1
ATOM 3105 C CA . LEU A 1 386 ? 58.484 6.435 70.825 1.00 12.77 406 LEU A CA 1
ATOM 3106 C C . LEU A 1 386 ? 58.061 4.996 71.070 1.00 13.31 406 LEU A C 1
ATOM 3107 O O . LEU A 1 386 ? 57.520 4.670 72.135 1.00 12.16 406 LEU A O 1
ATOM 3112 N N . TYR A 1 387 ? 58.280 4.153 70.063 1.00 11.18 407 TYR A N 1
ATOM 3113 C CA . TYR A 1 387 ? 57.984 2.728 70.170 1.00 12.36 407 TYR A CA 1
ATOM 3114 C C . TYR A 1 387 ? 59.348 2.078 70.374 1.00 13.22 407 TYR A C 1
ATOM 3115 O O . TYR A 1 387 ? 60.228 2.179 69.514 1.00 15.74 407 TYR A O 1
ATOM 3124 N N . ARG A 1 388 ? 59.534 1.422 71.513 1.00 15.30 408 ARG A N 1
ATOM 3125 C CA . ARG A 1 388 ? 60.805 0.769 71.807 1.00 13.83 408 ARG A CA 1
ATOM 3126 C C . ARG A 1 388 ? 60.623 -0.712 72.119 1.00 13.93 408 ARG A C 1
ATOM 3127 O O . ARG A 1 388 ? 59.612 -1.119 72.690 1.00 15.96 408 ARG A O 1
ATOM 3135 N N . THR A 1 389 ? 61.605 -1.518 71.729 1.00 14.04 409 THR A N 1
ATOM 3136 C CA . THR A 1 389 ? 61.562 -2.953 71.972 1.00 13.75 409 THR A CA 1
ATOM 3137 C C . THR A 1 389 ? 62.987 -3.492 71.930 1.00 14.10 409 THR A C 1
ATOM 3138 O O . THR A 1 389 ? 63.943 -2.741 71.717 1.00 13.08 409 THR A O 1
ATOM 3142 N N . SER A 1 390 ? 63.131 -4.790 72.160 1.00 14.35 410 SER A N 1
ATOM 3143 C CA . SER A 1 390 ? 64.451 -5.415 72.097 1.00 17.30 410 SER A CA 1
ATOM 3144 C C . SER A 1 390 ? 64.410 -6.444 70.967 1.00 15.72 410 SER A C 1
ATOM 3145 O O . SER A 1 390 ? 63.338 -6.919 70.587 1.00 15.85 410 SER A O 1
ATOM 3148 N N . LEU A 1 391 ? 65.572 -6.771 70.422 1.00 16.97 411 LEU A N 1
ATOM 3149 C CA . LEU A 1 391 ? 65.643 -7.727 69.324 1.00 18.21 411 LEU A CA 1
ATOM 3150 C C . LEU A 1 391 ? 66.564 -8.896 69.636 1.00 19.07 411 LEU A C 1
ATOM 3151 O O . LEU A 1 391 ? 67.503 -8.772 70.429 1.00 18.99 411 LEU A O 1
ATOM 3156 N N . SER A 1 392 ? 66.288 -10.031 69.000 1.00 19.38 412 SER A N 1
ATOM 3157 C CA . SER A 1 392 ? 67.104 -11.225 69.177 1.00 17.98 412 SER A CA 1
ATOM 3158 C C . SER A 1 392 ? 68.375 -11.027 68.377 1.00 19.08 412 SER A C 1
ATOM 3159 O O . SER A 1 392 ? 68.402 -10.207 67.458 1.00 17.31 412 SER A O 1
ATOM 3162 N N . ALA A 1 393 ? 69.419 -11.781 68.723 1.00 20.23 413 ALA A N 1
ATOM 3163 C CA . ALA A 1 393 ? 70.702 -11.693 68.030 1.00 21.16 413 ALA A CA 1
ATOM 3164 C C . ALA A 1 393 ? 70.562 -12.191 66.596 1.00 23.30 413 ALA A C 1
ATOM 3165 O O . ALA A 1 393 ? 69.667 -12.977 66.285 1.00 23.74 413 ALA A O 1
ATOM 3167 N N . SER A 1 394 ? 71.454 -11.739 65.724 1.00 26.01 414 SER A N 1
ATOM 3168 C CA . SER A 1 394 ? 71.418 -12.141 64.325 1.00 27.92 414 SER A CA 1
ATOM 3169 C C . SER A 1 394 ? 72.813 -12.051 63.730 1.00 30.05 414 SER A C 1
ATOM 3170 O O . SER A 1 394 ? 73.544 -11.103 64.000 1.00 30.78 414 SER A O 1
ATOM 3173 N N . ASP A 1 395 ? 73.181 -13.036 62.920 1.00 32.99 415 ASP A N 1
ATOM 3174 C CA . ASP A 1 395 ? 74.498 -13.038 62.297 1.00 35.67 415 ASP A CA 1
ATOM 3175 C C . ASP A 1 395 ? 74.518 -12.188 61.039 1.00 35.14 415 ASP A C 1
ATOM 3176 O O . ASP A 1 395 ? 75.505 -11.519 60.744 1.00 35.25 415 ASP A O 1
ATOM 3181 N N . LYS A 1 396 ? 73.420 -12.218 60.297 1.00 34.87 416 LYS A N 1
ATOM 3182 C CA . LYS A 1 396 ? 73.337 -11.465 59.062 1.00 34.92 416 LYS A CA 1
ATOM 3183 C C . LYS A 1 396 ? 72.384 -10.288 59.120 1.00 34.64 416 LYS A C 1
ATOM 3184 O O . LYS A 1 396 ? 71.569 -10.152 60.035 1.00 34.84 416 LYS A O 1
ATOM 3190 N N . GLU A 1 397 ? 72.506 -9.435 58.115 1.00 32.82 417 GLU A N 1
ATOM 3191 C CA . GLU A 1 397 ? 71.681 -8.251 57.988 1.00 30.89 417 GLU A CA 1
ATOM 3192 C C . GLU A 1 397 ? 70.203 -8.630 57.877 1.00 27.71 417 GLU A C 1
ATOM 3193 O O . GLU A 1 397 ? 69.857 -9.686 57.345 1.00 26.31 417 GLU A O 1
ATOM 3199 N N . GLN A 1 398 ? 69.342 -7.766 58.405 1.00 23.85 418 GLN A N 1
ATOM 3200 C CA . GLN A 1 398 ? 67.896 -7.964 58.368 1.00 20.80 418 GLN A CA 1
ATOM 3201 C C . GLN A 1 398 ? 67.267 -6.639 57.926 1.00 20.11 418 GLN A C 1
ATOM 3202 O O . GLN A 1 398 ? 67.942 -5.609 57.883 1.00 18.14 418 GLN A O 1
ATOM 3208 N N . THR A 1 399 ? 65.984 -6.659 57.587 1.00 18.91 419 THR A N 1
ATOM 3209 C CA . THR A 1 399 ? 65.318 -5.424 57.194 1.00 18.53 419 THR A CA 1
ATOM 3210 C C . THR A 1 399 ? 64.059 -5.244 58.007 1.00 17.53 419 THR A C 1
ATOM 3211 O O . THR A 1 399 ? 63.341 -6.203 58.303 1.00 18.11 419 THR A O 1
ATOM 3215 N N . LEU A 1 400 ? 63.798 -4.000 58.370 1.00 17.73 420 LEU A N 1
ATOM 3216 C CA . LEU A 1 400 ? 62.626 -3.665 59.153 1.00 18.25 420 LEU A CA 1
ATOM 3217 C C . LEU A 1 400 ? 61.645 -2.879 58.283 1.00 16.97 420 LEU A C 1
ATOM 3218 O O . LEU A 1 400 ? 62.030 -1.928 57.599 1.00 18.30 420 LEU A O 1
ATOM 3223 N N . LEU A 1 401 ? 60.382 -3.291 58.293 1.00 14.76 421 LEU A N 1
ATOM 3224 C CA . LEU A 1 401 ? 59.351 -2.597 57.534 1.00 12.58 421 LEU A CA 1
ATOM 3225 C C . LEU A 1 401 ? 58.320 -2.054 58.517 1.00 12.78 421 LEU A C 1
ATOM 3226 O O . LEU A 1 401 ? 57.613 -2.822 59.165 1.00 12.82 421 LEU A O 1
ATOM 3231 N N . ILE A 1 402 ? 58.239 -0.731 58.628 1.00 11.21 422 ILE A N 1
ATOM 3232 C CA . ILE A 1 402 ? 57.301 -0.093 59.543 1.00 12.16 422 ILE A CA 1
ATOM 3233 C C . ILE A 1 402 ? 56.080 0.263 58.733 1.00 13.86 422 ILE A C 1
ATOM 3234 O O . ILE A 1 402 ? 56.111 1.145 57.872 1.00 13.29 422 ILE A O 1
ATOM 3239 N N . THR A 1 403 ? 54.978 -0.416 58.992 1.00 14.77 423 THR A N 1
ATOM 3240 C CA . THR A 1 403 ? 53.860 -0.125 58.145 1.00 15.93 423 THR A CA 1
ATOM 3241 C C . THR A 1 403 ? 53.041 1.020 58.574 1.00 20.72 423 THR A C 1
ATOM 3242 O O . THR A 1 403 ? 52.093 0.920 59.344 1.00 19.33 423 THR A O 1
ATOM 3246 N N . GLU A 1 404 ? 53.506 2.124 57.995 1.00 23.14 424 GLU A N 1
ATOM 3247 C CA . GLU A 1 404 ? 53.046 3.486 58.065 1.00 20.96 424 GLU A CA 1
ATOM 3248 C C . GLU A 1 404 ? 53.346 4.258 59.341 1.00 17.85 424 GLU A C 1
ATOM 3249 O O . GLU A 1 404 ? 52.588 4.309 60.316 1.00 14.57 424 GLU A O 1
ATOM 3255 N N . ALA A 1 405 ? 54.539 4.836 59.285 1.00 14.46 425 ALA A N 1
ATOM 3256 C CA . ALA A 1 405 ? 55.068 5.686 60.321 1.00 14.51 425 ALA A CA 1
ATOM 3257 C C . ALA A 1 405 ? 54.325 6.946 59.969 1.00 16.24 425 ALA A C 1
ATOM 3258 O O . ALA A 1 405 ? 54.710 7.664 59.040 1.00 15.38 425 ALA A O 1
ATOM 3260 N N . HIS A 1 406 ? 53.237 7.228 60.665 1.00 16.31 426 HIS A N 1
ATOM 3261 C CA . HIS A 1 406 ? 52.551 8.406 60.240 1.00 18.39 426 HIS A CA 1
ATOM 3262 C C . HIS A 1 406 ? 53.188 9.701 60.614 1.00 22.78 426 HIS A C 1
ATOM 3263 O O . HIS A 1 406 ? 53.217 10.149 61.764 1.00 22.33 426 HIS A O 1
ATOM 3270 N N . ASP A 1 407 ? 53.772 10.229 59.542 1.00 24.66 427 ASP A N 1
ATOM 3271 C CA . ASP A 1 407 ? 54.474 11.478 59.435 1.00 20.16 427 ASP A CA 1
ATOM 3272 C C . ASP A 1 407 ? 55.998 11.430 59.386 1.00 17.97 427 ASP A C 1
ATOM 3273 O O . ASP A 1 407 ? 56.543 11.310 58.296 1.00 16.78 427 ASP A O 1
ATOM 3278 N N . TRP A 1 408 ? 56.701 11.469 60.510 1.00 15.95 428 TRP A N 1
ATOM 3279 C CA . TRP A 1 408 ? 58.150 11.505 60.395 1.00 14.10 428 TRP A CA 1
ATOM 3280 C C . TRP A 1 408 ? 58.857 10.709 61.481 1.00 14.92 428 TRP A C 1
ATOM 3281 O O . TRP A 1 408 ? 58.816 11.073 62.656 1.00 14.33 428 TRP A O 1
ATOM 3292 N N . ALA A 1 409 ? 59.530 9.631 61.085 1.00 12.61 429 ALA A N 1
ATOM 3293 C CA . ALA A 1 409 ? 60.204 8.792 62.065 1.00 13.81 429 ALA A CA 1
ATOM 3294 C C . ALA A 1 409 ? 61.719 8.680 61.963 1.00 13.08 429 ALA A C 1
ATOM 3295 O O . ALA A 1 409 ? 62.311 8.755 60.887 1.00 12.98 429 ALA A O 1
ATOM 3297 N N . GLN A 1 410 ? 62.337 8.498 63.121 1.00 12.34 430 GLN A N 1
ATOM 3298 C CA . GLN A 1 410 ? 63.774 8.301 63.217 1.00 13.20 430 GLN A CA 1
ATOM 3299 C C . GLN A 1 410 ? 63.909 6.939 63.893 1.00 13.91 430 GLN A C 1
ATOM 3300 O O . GLN A 1 410 ? 63.230 6.649 64.884 1.00 11.53 430 GLN A O 1
ATOM 3306 N N . VAL A 1 411 ? 64.758 6.087 63.335 1.00 13.23 431 VAL A N 1
ATOM 3307 C CA . VAL A 1 411 ? 64.932 4.758 63.891 1.00 14.07 431 VAL A CA 1
ATOM 3308 C C . VAL A 1 411 ? 66.335 4.628 64.431 1.00 13.95 431 VAL A C 1
ATOM 3309 O O . VAL A 1 411 ? 67.302 4.924 63.732 1.00 13.57 431 VAL A O 1
ATOM 3313 N N . PHE A 1 412 ? 66.440 4.195 65.683 1.00 13.94 432 PHE A N 1
ATOM 3314 C CA . PHE A 1 412 ? 67.741 4.037 66.320 1.00 14.75 432 PHE A CA 1
ATOM 3315 C C . PHE A 1 412 ? 67.993 2.614 66.820 1.00 15.81 432 PHE A C 1
ATOM 3316 O O . PHE A 1 412 ? 67.068 1.901 67.226 1.00 15.17 432 PHE A O 1
ATOM 3324 N N . LEU A 1 413 ? 69.261 2.221 66.790 1.00 16.24 433 LEU A N 1
ATOM 3325 C CA . LEU A 1 413 ? 69.695 0.910 67.251 1.00 18.28 433 LEU A CA 1
ATOM 3326 C C . LEU A 1 413 ? 70.704 1.199 68.352 1.00 18.24 433 LEU A C 1
ATOM 3327 O O . LEU A 1 413 ? 71.789 1.709 68.082 1.00 17.93 433 LEU A O 1
ATOM 3332 N N . ASN A 1 414 ? 70.339 0.879 69.588 1.00 18.91 434 ASN A N 1
ATOM 3333 C CA . ASN A 1 414 ? 71.192 1.150 70.737 1.00 21.06 434 ASN A CA 1
ATOM 3334 C C . ASN A 1 414 ? 71.598 2.623 70.770 1.00 21.90 434 ASN A C 1
ATOM 3335 O O . ASN A 1 414 ? 72.728 2.961 71.123 1.00 22.64 434 ASN A O 1
ATOM 3340 N N . GLY A 1 415 ? 70.674 3.496 70.387 1.00 23.31 435 GLY A N 1
ATOM 3341 C CA . GLY A 1 415 ? 70.950 4.923 70.417 1.00 24.27 435 GLY A CA 1
ATOM 3342 C C . GLY A 1 415 ? 71.524 5.539 69.156 1.00 25.60 435 GLY A C 1
ATOM 3343 O O . GLY A 1 415 ? 71.504 6.758 69.007 1.00 27.90 435 GLY A O 1
ATOM 3344 N N . LYS A 1 416 ? 72.035 4.715 68.248 1.00 26.45 436 LYS A N 1
ATOM 3345 C CA . LYS A 1 416 ? 72.611 5.222 67.008 1.00 26.93 436 LYS A CA 1
ATOM 3346 C C . LYS A 1 416 ? 71.549 5.304 65.907 1.00 26.48 436 LYS A C 1
ATOM 3347 O O . LYS A 1 416 ? 70.906 4.305 65.586 1.00 26.56 436 LYS A O 1
ATOM 3353 N N . LYS A 1 417 ? 71.374 6.489 65.325 1.00 24.81 437 LYS A N 1
ATOM 3354 C CA . LYS A 1 417 ? 70.384 6.669 64.267 1.00 23.92 437 LYS A CA 1
ATOM 3355 C C . LYS A 1 417 ? 70.723 5.814 63.058 1.00 22.76 437 LYS A C 1
ATOM 3356 O O . LYS A 1 417 ? 71.844 5.849 62.551 1.00 23.01 437 LYS A O 1
ATOM 3362 N N . LEU A 1 418 ? 69.743 5.045 62.602 1.00 21.88 438 LEU A N 1
ATOM 3363 C CA . LEU A 1 418 ? 69.912 4.171 61.452 1.00 22.44 438 LEU A CA 1
ATOM 3364 C C . LEU A 1 418 ? 69.248 4.755 60.220 1.00 23.11 438 LEU A C 1
ATOM 3365 O O . LEU A 1 418 ? 69.772 4.633 59.110 1.00 24.35 438 LEU A O 1
ATOM 3370 N N . ALA A 1 419 ? 68.091 5.382 60.412 1.00 19.62 439 ALA A N 1
ATOM 3371 C CA . ALA A 1 419 ? 67.364 5.948 59.286 1.00 18.26 439 ALA A CA 1
ATOM 3372 C C . ALA A 1 419 ? 66.319 6.981 59.680 1.00 15.96 439 ALA A C 1
ATOM 3373 O O . ALA A 1 419 ? 65.999 7.150 60.854 1.00 14.09 439 ALA A O 1
ATOM 3375 N N . THR A 1 420 ? 65.793 7.658 58.666 1.00 14.81 440 THR A N 1
ATOM 3376 C CA . THR A 1 420 ? 64.763 8.672 58.833 1.00 14.07 440 THR A CA 1
ATOM 3377 C C . THR A 1 420 ? 63.709 8.358 57.778 1.00 15.13 440 THR A C 1
ATOM 3378 O O . THR A 1 420 ? 64.018 8.281 56.592 1.00 16.27 440 THR A O 1
ATOM 3382 N N . LEU A 1 421 ? 62.473 8.147 58.213 1.00 13.80 441 LEU A N 1
ATOM 3383 C CA . LEU A 1 421 ? 61.388 7.825 57.297 1.00 14.32 441 LEU A CA 1
ATOM 3384 C C . LEU A 1 421 ? 60.377 8.968 57.265 1.00 14.04 441 LEU A C 1
ATOM 3385 O O . LEU A 1 421 ? 59.853 9.366 58.303 1.00 13.80 441 LEU A O 1
ATOM 3390 N N . SER A 1 422 ? 60.105 9.491 56.073 1.00 11.68 442 SER A N 1
ATOM 3391 C CA . SER A 1 422 ? 59.166 10.591 55.921 1.00 12.67 442 SER A CA 1
ATOM 3392 C C . SER A 1 422 ? 57.921 10.178 55.172 1.00 12.05 442 SER A C 1
ATOM 3393 O O . SER A 1 422 ? 58.001 9.609 54.086 1.00 12.61 442 SER A O 1
ATOM 3396 N N . ARG A 1 423 ? 56.772 10.482 55.760 1.00 9.48 443 ARG A N 1
ATOM 3397 C CA . ARG A 1 423 ? 55.495 10.156 55.164 1.00 8.06 443 ARG A CA 1
ATOM 3398 C C . ARG A 1 423 ? 55.313 10.947 53.872 1.00 10.05 443 ARG A C 1
ATOM 3399 O O . ARG A 1 423 ? 54.534 10.564 53.008 1.00 11.20 443 ARG A O 1
ATOM 3407 N N . LEU A 1 424 ? 56.016 12.064 53.744 1.00 12.00 444 LEU A N 1
ATOM 3408 C CA . LEU A 1 424 ? 55.918 12.854 52.526 1.00 14.52 444 LEU A CA 1
ATOM 3409 C C . LEU A 1 424 ? 56.329 12.006 51.320 1.00 16.16 444 LEU A C 1
ATOM 3410 O O . LEU A 1 424 ? 55.824 12.211 50.220 1.00 16.79 444 LEU A O 1
ATOM 3415 N N . LYS A 1 425 ? 57.233 11.050 51.539 1.00 18.20 445 LYS A N 1
ATOM 3416 C CA . LYS A 1 425 ? 57.703 10.163 50.474 1.00 20.25 445 LYS A CA 1
ATOM 3417 C C . LYS A 1 425 ? 57.182 8.733 50.633 1.00 22.79 445 LYS A C 1
ATOM 3418 O O . LYS A 1 425 ? 57.477 7.861 49.816 1.00 25.22 445 LYS A O 1
ATOM 3424 N N . GLY A 1 426 ? 56.417 8.487 51.688 1.00 22.39 446 GLY A N 1
ATOM 3425 C CA . GLY A 1 426 ? 55.879 7.155 51.904 1.00 24.02 446 GLY A CA 1
ATOM 3426 C C . GLY A 1 426 ? 56.936 6.096 52.152 1.00 24.89 446 GLY A C 1
ATOM 3427 O O . GLY A 1 426 ? 56.811 4.967 51.678 1.00 27.02 446 GLY A O 1
ATOM 3428 N N . GLU A 1 427 ? 57.969 6.451 52.908 1.00 23.49 447 GLU A N 1
ATOM 3429 C CA . GLU A 1 427 ? 59.054 5.527 53.212 1.00 22.93 447 GLU A CA 1
ATOM 3430 C C . GLU A 1 427 ? 58.711 4.644 54.409 1.00 22.71 447 GLU A C 1
ATOM 3431 O O . GLU A 1 427 ? 57.910 5.024 55.263 1.00 22.92 447 GLU A O 1
ATOM 3437 N N . GLY A 1 428 ? 59.322 3.466 54.474 1.00 23.30 448 GLY A N 1
ATOM 3438 C CA . GLY A 1 428 ? 59.040 2.570 55.581 1.00 22.87 448 GLY A CA 1
ATOM 3439 C C . GLY A 1 428 ? 60.046 1.464 55.867 1.00 23.04 448 GLY A C 1
ATOM 3440 O O . GLY A 1 428 ? 59.933 0.802 56.899 1.00 23.62 448 GLY A O 1
ATOM 3441 N N . VAL A 1 429 ? 61.032 1.255 54.996 1.00 21.26 449 VAL A N 1
ATOM 3442 C CA . VAL A 1 429 ? 62.003 0.189 55.227 1.00 21.95 449 VAL A CA 1
ATOM 3443 C C . VAL A 1 429 ? 63.344 0.655 55.810 1.00 22.83 449 VAL A C 1
ATOM 3444 O O . VAL A 1 429 ? 63.866 1.701 55.437 1.00 24.48 449 VAL A O 1
ATOM 3448 N N . VAL A 1 430 ? 63.882 -0.128 56.743 1.00 22.16 450 VAL A N 1
ATOM 3449 C CA . VAL A 1 430 ? 65.153 0.182 57.397 1.00 22.01 450 VAL A CA 1
ATOM 3450 C C . VAL A 1 430 ? 66.059 -1.056 57.423 1.00 23.72 450 VAL A C 1
ATOM 3451 O O . VAL A 1 430 ? 65.601 -2.166 57.698 1.00 22.32 450 VAL A O 1
ATOM 3455 N N . LYS A 1 431 ? 67.343 -0.848 57.145 1.00 25.72 451 LYS A N 1
ATOM 3456 C CA . LYS A 1 431 ? 68.343 -1.917 57.134 1.00 27.33 451 LYS A CA 1
ATOM 3457 C C . LYS A 1 431 ? 68.989 -2.095 58.499 1.00 26.16 451 LYS A C 1
ATOM 3458 O O . LYS A 1 431 ? 69.580 -1.156 59.026 1.00 26.39 451 LYS A O 1
ATOM 3464 N N . LEU A 1 432 ? 68.896 -3.299 59.057 1.00 24.90 452 LEU A N 1
ATOM 3465 C CA . LEU A 1 432 ? 69.501 -3.587 60.357 1.00 24.93 452 LEU A CA 1
ATOM 3466 C C . LEU A 1 432 ? 70.775 -4.405 60.176 1.00 25.79 452 LEU A C 1
ATOM 3467 O O . LEU A 1 432 ? 70.812 -5.348 59.384 1.00 26.54 452 LEU A O 1
ATOM 3472 N N . PRO A 1 433 ? 71.842 -4.051 60.905 1.00 26.08 453 PRO A N 1
ATOM 3473 C CA . PRO A 1 433 ? 73.105 -4.784 60.803 1.00 27.72 453 PRO A CA 1
ATOM 3474 C C . PRO A 1 433 ? 73.023 -5.978 61.745 1.00 28.79 453 PRO A C 1
ATOM 3475 O O . PRO A 1 433 ? 72.031 -6.143 62.453 1.00 26.25 453 PRO A O 1
ATOM 3479 N N . PRO A 1 434 ? 74.052 -6.839 61.750 1.00 30.82 454 PRO A N 1
ATOM 3480 C CA . PRO A 1 434 ? 74.014 -7.995 62.649 1.00 29.81 454 PRO A CA 1
ATOM 3481 C C . PRO A 1 434 ? 73.705 -7.517 64.070 1.00 29.76 454 PRO A C 1
ATOM 3482 O O . PRO A 1 434 ? 74.232 -6.500 64.515 1.00 31.14 454 PRO A O 1
ATOM 3486 N N . LEU A 1 435 ? 72.848 -8.249 64.773 1.00 29.04 455 LEU A N 1
ATOM 3487 C CA . LEU A 1 435 ? 72.445 -7.864 66.120 1.00 28.55 455 LEU A CA 1
ATOM 3488 C C . LEU A 1 435 ? 72.960 -8.760 67.238 1.00 30.15 455 LEU A C 1
ATOM 3489 O O . LEU A 1 435 ? 73.221 -9.946 67.038 1.00 29.72 455 LEU A O 1
ATOM 3494 N N . LYS A 1 436 ? 73.089 -8.165 68.420 1.00 31.13 456 LYS A N 1
ATOM 3495 C CA . LYS A 1 436 ? 73.513 -8.868 69.618 1.00 32.11 456 LYS A CA 1
ATOM 3496 C C . LYS A 1 436 ? 72.204 -9.064 70.369 1.00 31.60 456 LYS A C 1
ATOM 3497 O O . LYS A 1 436 ? 71.289 -8.249 70.234 1.00 31.72 456 LYS A O 1
ATOM 3503 N N . GLU A 1 437 ? 72.103 -10.131 71.152 1.00 29.45 457 GLU A N 1
ATOM 3504 C CA . GLU A 1 437 ? 70.889 -10.382 71.913 1.00 28.75 457 GLU A CA 1
ATOM 3505 C C . GLU A 1 437 ? 70.562 -9.155 72.762 1.00 27.49 457 GLU A C 1
ATOM 3506 O O . GLU A 1 437 ? 71.443 -8.586 73.402 1.00 28.01 457 GLU A O 1
ATOM 3512 N N . GLY A 1 438 ? 69.302 -8.731 72.737 1.00 25.94 458 GLY A N 1
ATOM 3513 C CA . GLY A 1 438 ? 68.894 -7.586 73.532 1.00 25.21 458 GLY A CA 1
ATOM 3514 C C . GLY A 1 438 ? 69.069 -6.197 72.938 1.00 24.77 458 GLY A C 1
ATOM 3515 O O . GLY A 1 438 ? 68.653 -5.216 73.558 1.00 23.80 458 GLY A O 1
ATOM 3516 N N . ASP A 1 439 ? 69.685 -6.093 71.762 1.00 23.33 459 ASP A N 1
ATOM 3517 C CA . ASP A 1 439 ? 69.867 -4.787 71.129 1.00 22.99 459 ASP A CA 1
ATOM 3518 C C . ASP A 1 439 ? 68.566 -3.982 71.200 1.00 21.63 459 ASP A C 1
ATOM 3519 O O . ASP A 1 439 ? 67.475 -4.520 70.976 1.00 20.67 459 ASP A O 1
ATOM 3524 N N . ARG A 1 440 ? 68.686 -2.696 71.521 1.00 19.99 460 ARG A N 1
ATOM 3525 C CA . ARG A 1 440 ? 67.518 -1.831 71.659 1.00 21.00 460 ARG A CA 1
ATOM 3526 C C . ARG A 1 440 ? 67.068 -1.149 70.376 1.00 19.72 460 ARG A C 1
ATOM 3527 O O . ARG A 1 440 ? 67.842 -0.445 69.730 1.00 20.13 460 ARG A O 1
ATOM 3535 N N . LEU A 1 441 ? 65.805 -1.352 70.017 1.00 17.08 461 LEU A N 1
ATOM 3536 C CA . LEU A 1 441 ? 65.252 -0.731 68.816 1.00 15.87 461 LEU A CA 1
ATOM 3537 C C . LEU A 1 441 ? 64.326 0.423 69.201 1.00 15.02 461 LEU A C 1
ATOM 3538 O O . LEU A 1 441 ? 63.319 0.216 69.882 1.00 11.75 461 LEU A O 1
ATOM 3543 N N . ASP A 1 442 ? 64.677 1.636 68.775 1.00 15.02 462 ASP A N 1
ATOM 3544 C CA . ASP A 1 442 ? 63.859 2.810 69.065 1.00 13.51 462 ASP A CA 1
ATOM 3545 C C . ASP A 1 442 ? 63.285 3.419 67.784 1.00 13.61 462 ASP A C 1
ATOM 3546 O O . ASP A 1 442 ? 64.020 3.741 66.843 1.00 14.27 462 ASP A O 1
ATOM 3551 N N . ILE A 1 443 ? 61.968 3.567 67.750 1.00 13.18 463 ILE A N 1
ATOM 3552 C CA . ILE A 1 443 ? 61.303 4.166 66.600 1.00 12.36 463 ILE A CA 1
ATOM 3553 C C . ILE A 1 443 ? 60.532 5.375 67.104 1.00 10.66 463 ILE A C 1
ATOM 3554 O O . ILE A 1 443 ? 59.429 5.235 67.638 1.00 8.02 463 ILE A O 1
ATOM 3559 N N . LEU A 1 444 ? 61.129 6.553 66.940 1.00 9.05 464 LEU A N 1
ATOM 3560 C CA . LEU A 1 444 ? 60.523 7.811 67.368 1.00 9.92 464 LEU A CA 1
ATOM 3561 C C . LEU A 1 444 ? 59.710 8.408 66.217 1.00 9.25 464 LEU A C 1
ATOM 3562 O O . LEU A 1 444 ? 60.268 8.836 65.208 1.00 10.91 464 LEU A O 1
ATOM 3567 N N . VAL A 1 445 ? 58.393 8.433 66.377 1.00 10.01 465 VAL A N 1
ATOM 3568 C CA . VAL A 1 445 ? 57.499 8.950 65.354 1.00 7.00 465 VAL A CA 1
ATOM 3569 C C . VAL A 1 445 ? 56.900 10.303 65.689 1.00 8.99 465 VAL A C 1
ATOM 3570 O O . VAL A 1 445 ? 56.139 10.438 66.650 1.00 8.01 465 VAL A O 1
ATOM 3574 N N . GLU A 1 446 ? 57.221 11.309 64.885 1.00 9.53 466 GLU A N 1
ATOM 3575 C CA . GLU A 1 446 ? 56.660 12.625 65.125 1.00 10.24 466 GLU A CA 1
ATOM 3576 C C . GLU A 1 446 ? 55.378 12.776 64.309 1.00 9.89 466 GLU A C 1
ATOM 3577 O O . GLU A 1 446 ? 55.355 12.526 63.097 1.00 9.60 466 GLU A O 1
ATOM 3583 N N . ALA A 1 447 ? 54.307 13.172 64.983 1.00 8.82 467 ALA A N 1
ATOM 3584 C CA . ALA A 1 447 ? 53.036 13.381 64.309 1.00 1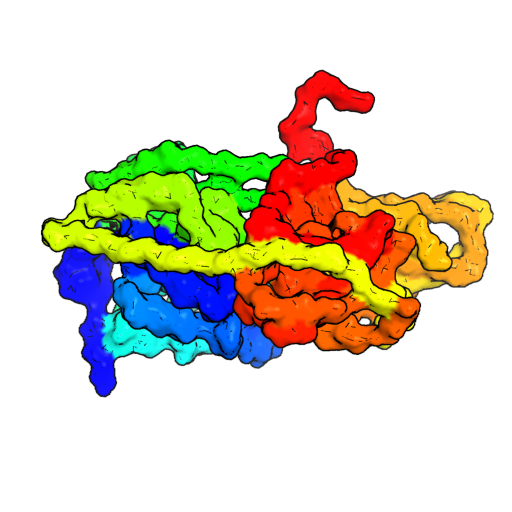0.55 467 ALA A CA 1
ATOM 3585 C C . ALA A 1 447 ? 52.949 14.842 63.890 1.00 11.36 467 ALA A C 1
ATOM 3586 O O . ALA A 1 447 ? 53.116 15.747 64.709 1.00 11.19 467 ALA A O 1
ATOM 3596 N N . GLY A 1 449 ? 50.598 17.708 61.434 1.00 9.61 469 GLY A N 1
ATOM 3597 C CA . GLY A 1 449 ? 49.164 17.941 61.392 1.00 7.16 469 GLY A CA 1
ATOM 3598 C C . GLY A 1 449 ? 48.348 16.833 60.751 1.00 9.26 469 GLY A C 1
ATOM 3599 O O . GLY A 1 449 ? 48.824 16.161 59.840 1.00 11.17 469 GLY A O 1
ATOM 3600 N N . ARG A 1 450 ? 47.123 16.628 61.230 1.00 7.75 470 ARG A N 1
ATOM 3601 C CA . ARG A 1 450 ? 46.251 15.623 60.650 1.00 8.35 470 ARG A CA 1
ATOM 3602 C C . ARG A 1 450 ? 45.588 16.238 59.422 1.00 8.98 470 ARG A C 1
ATOM 3603 O O . ARG A 1 450 ? 45.160 17.392 59.453 1.00 7.63 470 ARG A O 1
ATOM 3619 N N . ASN A 1 452 ? 43.295 17.647 56.622 1.00 13.01 472 ASN A N 1
ATOM 3620 C CA . ASN A 1 452 ? 42.083 18.426 56.822 1.00 14.11 472 ASN A CA 1
ATOM 3621 C C . ASN A 1 452 ? 41.064 18.465 55.698 1.00 15.89 472 ASN A C 1
ATOM 3622 O O . ASN A 1 452 ? 40.102 19.229 55.777 1.00 15.82 472 ASN A O 1
ATOM 3627 N N . PHE A 1 453 ? 41.253 17.659 54.662 1.00 16.34 473 PHE A N 1
ATOM 3628 C CA . PHE A 1 453 ? 40.309 17.661 53.552 1.00 19.28 473 PHE A CA 1
ATOM 3629 C C . PHE A 1 453 ? 39.840 16.256 53.175 1.00 18.28 473 PHE A C 1
ATOM 3630 O O . PHE A 1 453 ? 40.601 15.292 53.259 1.00 16.95 473 PHE A O 1
ATOM 3638 N N . GLY A 1 454 ? 38.585 16.156 52.745 1.00 1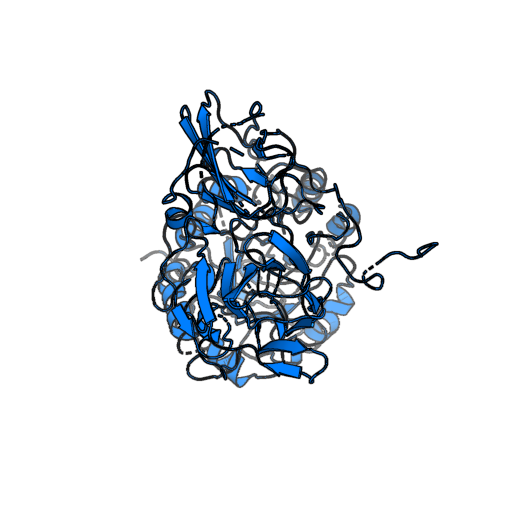8.24 474 GLY A N 1
ATOM 3639 C CA . GLY A 1 454 ? 38.032 14.877 52.337 1.00 17.83 474 GLY A CA 1
ATOM 3640 C C . GLY A 1 454 ? 38.145 13.805 53.398 1.00 18.56 474 GLY A C 1
ATOM 3641 O O . GLY A 1 454 ? 37.996 14.073 54.595 1.00 17.75 474 GLY A O 1
ATOM 3642 N N . LYS A 1 455 ? 38.417 12.582 52.955 1.00 17.68 475 LYS A N 1
ATOM 3643 C CA . LYS A 1 455 ? 38.549 11.461 53.867 1.00 18.45 475 LYS A CA 1
ATOM 3644 C C . LYS A 1 455 ? 39.874 11.512 54.614 1.00 17.50 475 LYS A C 1
ATOM 3645 O O . LYS A 1 455 ? 40.185 10.621 55.404 1.00 15.45 475 LYS A O 1
ATOM 3651 N N . GLY A 1 456 ? 40.649 12.562 54.357 1.00 16.32 476 GLY A N 1
ATOM 3652 C CA . GLY A 1 456 ? 41.920 12.729 55.033 1.00 14.46 476 GLY A CA 1
ATOM 3653 C C . GLY A 1 456 ? 41.742 12.930 56.529 1.00 14.29 476 GLY A C 1
ATOM 3654 O O . GLY A 1 456 ? 42.672 12.691 57.297 1.00 14.84 476 GLY A O 1
ATOM 3655 N N . ILE A 1 457 ? 40.552 13.360 56.949 1.00 13.74 477 ILE A N 1
ATOM 3656 C CA . ILE A 1 457 ? 40.282 13.586 58.369 1.00 13.47 477 ILE A CA 1
ATOM 3657 C C . ILE A 1 457 ? 40.460 12.306 59.172 1.00 14.64 477 ILE A C 1
ATOM 3658 O O . ILE A 1 457 ? 40.660 12.351 60.381 1.00 14.95 477 ILE A O 1
ATOM 3663 N N . TYR A 1 458 ? 40.374 11.164 58.499 1.00 13.18 478 TYR A N 1
ATOM 3664 C CA . TYR A 1 458 ? 40.596 9.876 59.148 1.00 12.92 478 TYR A CA 1
ATOM 3665 C C . TYR A 1 458 ? 42.117 9.687 59.096 1.00 14.42 478 TYR A C 1
ATOM 3666 O O . TYR A 1 458 ? 42.633 8.879 58.313 1.00 14.67 478 TYR A O 1
ATOM 3675 N N . ASP A 1 459 ? 42.828 10.443 59.929 1.00 13.36 479 ASP A N 1
ATOM 3676 C CA . ASP A 1 459 ? 44.289 10.404 59.944 1.00 12.32 479 ASP A CA 1
ATOM 3677 C C . ASP A 1 459 ? 44.868 10.026 61.319 1.00 13.06 479 ASP A C 1
ATOM 3678 O O . ASP A 1 459 ? 45.046 10.886 62.187 1.00 12.36 479 ASP A O 1
ATOM 3683 N N . TRP A 1 460 ? 45.151 8.736 61.507 1.00 12.12 480 TRP A N 1
ATOM 3684 C CA . TRP A 1 460 ? 45.720 8.222 62.764 1.00 12.54 480 TRP A CA 1
ATOM 3685 C C . TRP A 1 460 ? 47.235 8.390 62.709 1.00 11.64 480 TRP A C 1
ATOM 3686 O O . TRP A 1 460 ? 47.846 8.108 61.681 1.00 11.30 480 TRP A O 1
ATOM 3697 N N . LYS A 1 461 ? 47.842 8.838 63.807 1.00 9.57 481 LYS A N 1
ATOM 3698 C CA . LYS A 1 461 ? 49.291 9.044 63.840 1.00 8.07 481 LYS A CA 1
ATOM 3699 C C . LYS A 1 461 ? 50.044 7.951 64.603 1.00 9.67 481 LYS A C 1
ATOM 3700 O O . LYS A 1 461 ? 49.428 7.109 65.265 1.00 9.72 481 LYS A O 1
ATOM 3706 N N . GLY A 1 462 ? 51.374 7.988 64.513 1.00 7.97 482 GLY A N 1
ATOM 3707 C CA . GLY A 1 462 ? 52.219 7.002 65.167 1.00 8.29 482 GLY A CA 1
ATOM 3708 C C . GLY A 1 462 ? 52.448 5.911 64.147 1.00 11.20 482 GLY A C 1
ATOM 3709 O O . GLY A 1 462 ? 52.556 6.209 62.955 1.00 9.92 482 GLY A O 1
ATOM 3710 N N . ILE A 1 463 ? 52.553 4.660 64.585 1.00 9.94 483 ILE A N 1
ATOM 3711 C CA . ILE A 1 463 ? 52.700 3.569 63.631 1.00 10.69 483 ILE A CA 1
ATOM 3712 C C . ILE A 1 463 ? 51.277 3.029 63.552 1.00 13.46 483 ILE A C 1
ATOM 3713 O O . ILE A 1 463 ? 50.705 2.589 64.558 1.00 13.99 483 ILE A O 1
ATOM 3718 N N . THR A 1 464 ? 50.699 3.083 62.359 1.00 11.83 484 THR A N 1
ATOM 3719 C CA . THR A 1 464 ? 49.308 2.691 62.169 1.00 13.50 484 THR A CA 1
ATOM 3720 C C . THR A 1 464 ? 48.924 1.227 62.163 1.00 14.56 484 THR A C 1
ATOM 3721 O O . THR A 1 464 ? 47.826 0.881 62.597 1.00 13.83 484 THR A O 1
ATOM 3725 N N . GLU A 1 465 ? 49.811 0.362 61.691 1.00 15.20 485 GLU A N 1
ATOM 3726 C CA . GLU A 1 465 ? 49.437 -1.034 61.591 1.00 15.26 485 GLU A CA 1
ATOM 3727 C C . GLU A 1 465 ? 50.362 -2.071 62.212 1.00 13.00 485 GLU A C 1
ATOM 3728 O O . GLU A 1 465 ? 49.929 -2.873 63.037 1.00 14.12 485 GLU A O 1
ATOM 3734 N N . LYS A 1 466 ? 51.635 -2.055 61.832 1.00 11.44 486 LYS A N 1
ATOM 3735 C CA . LYS A 1 466 ? 52.565 -3.052 62.330 1.00 10.93 486 LYS A CA 1
ATOM 3736 C C . LYS A 1 466 ? 54.005 -2.742 61.970 1.00 9.09 486 LYS A C 1
ATOM 3737 O O . LYS A 1 466 ? 54.289 -1.839 61.184 1.00 6.81 486 LYS A O 1
ATOM 3743 N N . VAL A 1 467 ? 54.903 -3.530 62.551 1.00 8.74 487 VAL A N 1
ATOM 3744 C CA . VAL A 1 467 ? 56.334 -3.447 62.285 1.00 10.56 487 VAL A CA 1
ATOM 3745 C C . VAL A 1 467 ? 56.770 -4.885 61.989 1.00 11.78 487 VAL A C 1
ATOM 3746 O O . VAL A 1 467 ? 56.488 -5.798 62.762 1.00 8.80 487 VAL A O 1
ATOM 3750 N N . GLU A 1 468 ? 57.445 -5.087 60.864 1.00 12.94 488 GLU A N 1
ATOM 3751 C CA . GLU A 1 468 ? 57.900 -6.419 60.486 1.00 13.68 488 GLU A CA 1
ATOM 3752 C C . GLU A 1 468 ? 59.403 -6.513 60.328 1.00 14.84 488 GLU A C 1
ATOM 3753 O O . GLU A 1 468 ? 60.066 -5.572 59.877 1.00 14.62 488 GLU A O 1
ATOM 3759 N N . LEU A 1 469 ? 59.932 -7.669 60.707 1.00 14.79 489 LEU A N 1
ATOM 3760 C CA . LEU A 1 469 ? 61.352 -7.944 60.615 1.00 15.82 489 LEU A CA 1
ATOM 3761 C C . LEU A 1 469 ? 61.552 -9.073 59.611 1.00 17.17 489 LEU A C 1
ATOM 3762 O O . LEU A 1 469 ? 60.912 -10.118 59.714 1.00 16.51 489 LEU A O 1
ATOM 3767 N N . GLN A 1 470 ? 62.422 -8.863 58.631 1.00 19.04 490 GLN A N 1
ATOM 3768 C CA . GLN A 1 470 ? 62.689 -9.899 57.645 1.00 20.05 490 GLN A CA 1
ATOM 3769 C C . GLN A 1 470 ? 64.125 -10.376 57.762 1.00 21.72 490 GLN A C 1
ATOM 3770 O O . GLN A 1 470 ? 65.053 -9.577 57.827 1.00 20.71 490 GLN A O 1
ATOM 3776 N N . SER A 1 471 ? 64.293 -11.693 57.783 1.00 25.49 491 SER A N 1
ATOM 3777 C CA . SER A 1 471 ? 65.607 -12.313 57.881 1.00 29.00 491 SER A CA 1
ATOM 3778 C C . SER A 1 471 ? 65.683 -13.445 56.864 1.00 31.68 491 SER A C 1
ATOM 3779 O O . SER A 1 471 ? 64.776 -13.626 56.048 1.00 30.11 491 SER A O 1
ATOM 3782 N N . ASP A 1 472 ? 66.761 -14.216 56.932 1.00 34.58 492 ASP A N 1
ATOM 3783 C CA . ASP A 1 472 ? 66.946 -15.339 56.030 1.00 38.43 492 ASP A CA 1
ATOM 3784 C C . ASP A 1 472 ? 65.917 -16.421 56.335 1.00 38.87 492 ASP A C 1
ATOM 3785 O O . ASP A 1 472 ? 65.758 -17.371 55.571 1.00 40.12 492 ASP A O 1
ATOM 3790 N N . LYS A 1 473 ? 65.213 -16.276 57.452 1.00 38.37 493 LYS A N 1
ATOM 3791 C CA . LYS A 1 473 ? 64.217 -17.267 57.832 1.00 38.49 493 LYS A CA 1
ATOM 3792 C C . LYS A 1 473 ? 62.797 -16.831 57.506 1.00 36.78 493 LYS A C 1
ATOM 3793 O O . LYS A 1 473 ? 61.843 -17.557 57.772 1.00 36.72 493 LYS A O 1
ATOM 3799 N N . GLY A 1 474 ? 62.659 -15.648 56.919 1.00 34.17 494 GLY A N 1
ATOM 3800 C CA . GLY A 1 474 ? 61.339 -15.158 56.569 1.00 30.04 494 GLY A CA 1
ATOM 3801 C C . GLY A 1 474 ? 60.982 -13.863 57.272 1.00 27.69 494 GLY A C 1
ATOM 3802 O O . GLY A 1 474 ? 61.843 -13.183 57.819 1.00 26.38 494 GLY A O 1
ATOM 3803 N N . VAL A 1 475 ? 59.698 -13.529 57.254 1.00 25.91 495 VAL A N 1
ATOM 3804 C CA . VAL A 1 475 ? 59.207 -12.312 57.876 1.00 25.35 495 VAL A CA 1
ATOM 3805 C C . VAL A 1 475 ? 58.336 -12.616 59.087 1.00 24.48 495 VAL A C 1
ATOM 3806 O O . VAL A 1 475 ? 57.525 -13.535 59.059 1.00 24.36 495 VAL A O 1
ATOM 3810 N N . GLU A 1 476 ? 58.523 -11.846 60.154 1.00 23.75 496 GLU A N 1
ATOM 3811 C CA . GLU A 1 476 ? 57.732 -12.010 61.372 1.00 24.12 496 GLU A CA 1
ATOM 3812 C C . GLU A 1 476 ? 57.374 -10.639 61.929 1.00 23.09 496 GLU A C 1
ATOM 3813 O O . GLU A 1 476 ? 58.047 -9.648 61.660 1.00 22.12 496 GLU A O 1
ATOM 3819 N N . LEU A 1 477 ? 56.303 -10.582 62.704 1.00 22.76 497 LEU A N 1
ATOM 3820 C CA . LEU A 1 477 ? 55.892 -9.326 63.300 1.00 21.54 497 LEU A CA 1
ATOM 3821 C C . LEU A 1 477 ? 56.754 -9.033 64.519 1.00 20.95 497 LEU A C 1
ATOM 3822 O O . LEU A 1 477 ? 57.202 -9.950 65.210 1.00 20.88 497 LEU A O 1
ATOM 3827 N N . VAL A 1 478 ? 57.015 -7.753 64.758 1.00 18.44 498 VAL A N 1
ATOM 3828 C CA . VAL A 1 478 ? 57.800 -7.345 65.909 1.00 16.54 498 VAL A CA 1
ATOM 3829 C C . VAL A 1 478 ? 56.795 -6.945 66.978 1.00 16.14 498 VAL A C 1
ATOM 3830 O O . VAL A 1 478 ? 55.982 -6.043 66.762 1.00 13.89 498 VAL A O 1
ATOM 3834 N N . LYS A 1 479 ? 56.837 -7.633 68.117 1.00 15.02 499 LYS A N 1
ATOM 3835 C CA . LYS A 1 479 ? 55.919 -7.347 69.216 1.00 15.67 499 LYS A CA 1
ATOM 3836 C C . LYS A 1 479 ? 56.635 -6.975 70.506 1.00 15.48 499 LYS A C 1
ATOM 3837 O O . LYS A 1 479 ? 57.866 -6.940 70.563 1.00 13.84 499 LYS A O 1
ATOM 3843 N N . ASP A 1 480 ? 55.836 -6.706 71.537 1.00 15.44 500 ASP A N 1
ATOM 3844 C CA . ASP A 1 480 ? 56.333 -6.358 72.863 1.00 15.65 500 ASP A CA 1
ATOM 3845 C C . ASP A 1 480 ? 56.983 -4.986 72.835 1.00 16.06 500 ASP A C 1
ATOM 3846 O O . ASP A 1 480 ? 58.200 -4.848 72.677 1.00 17.29 500 ASP A O 1
ATOM 3851 N N . TRP A 1 481 ? 56.153 -3.967 73.009 1.00 16.02 501 TRP A N 1
ATOM 3852 C CA . TRP A 1 481 ? 56.629 -2.597 72.954 1.00 18.19 501 TRP A CA 1
ATOM 3853 C C . TRP A 1 481 ? 56.506 -1.785 74.227 1.00 18.79 501 TRP A C 1
ATOM 3854 O O . TRP A 1 481 ? 55.579 -1.976 75.021 1.00 17.80 501 TRP A O 1
ATOM 3865 N N . GLN A 1 482 ? 57.465 -0.878 74.395 1.00 18.92 502 GLN A N 1
ATOM 3866 C CA . GLN A 1 482 ? 57.476 0.079 75.496 1.00 18.86 502 GLN A CA 1
ATOM 3867 C C . GLN A 1 482 ? 57.133 1.358 74.732 1.00 18.05 502 GLN A C 1
ATOM 3868 O O . GLN A 1 482 ? 57.919 1.810 73.898 1.00 16.77 502 GLN A O 1
ATOM 3874 N N . VAL A 1 483 ? 55.958 1.922 74.994 1.00 18.62 503 VAL A N 1
ATOM 3875 C CA . VAL A 1 483 ? 55.504 3.118 74.291 1.00 17.62 503 VAL A CA 1
ATOM 3876 C C . VAL A 1 483 ? 55.552 4.395 75.132 1.00 18.84 503 VAL A C 1
ATOM 3877 O O . VAL A 1 483 ? 54.914 4.487 76.183 1.00 20.19 503 VAL A O 1
ATOM 3881 N N . TYR A 1 484 ? 56.298 5.381 74.642 1.00 16.38 504 TYR A N 1
ATOM 3882 C CA . TYR A 1 484 ? 56.454 6.660 75.323 1.00 15.77 504 TYR A CA 1
ATOM 3883 C C . TYR A 1 484 ? 55.793 7.806 74.559 1.00 15.16 504 TYR A C 1
ATOM 3884 O O . TYR A 1 484 ? 56.244 8.181 73.473 1.00 12.90 504 TYR A O 1
ATOM 3893 N N . THR A 1 485 ? 54.728 8.362 75.126 1.00 13.83 505 THR A N 1
ATOM 3894 C CA . THR A 1 485 ? 54.039 9.481 74.494 1.00 16.51 505 THR A CA 1
ATOM 3895 C C . THR A 1 485 ? 54.699 10.807 74.881 1.00 17.30 505 THR A C 1
ATOM 3896 O O . THR A 1 485 ? 54.755 11.164 76.060 1.00 19.00 505 THR A O 1
ATOM 3900 N N . ILE A 1 486 ? 55.199 11.533 73.884 1.00 15.47 506 ILE A N 1
ATOM 3901 C CA . ILE A 1 486 ? 55.854 12.815 74.115 1.00 13.40 506 ILE A CA 1
ATOM 3902 C C . ILE A 1 486 ? 54.899 13.937 73.690 1.00 14.28 506 ILE A C 1
ATOM 3903 O O . ILE A 1 486 ? 54.831 14.293 72.516 1.00 11.85 506 ILE A O 1
ATOM 3908 N N . PRO A 1 487 ? 54.163 14.521 74.654 1.00 15.86 507 PRO A N 1
ATOM 3909 C CA . PRO A 1 487 ? 53.194 15.598 74.420 1.00 15.57 507 PRO A CA 1
ATOM 3910 C C . PRO A 1 487 ? 53.825 16.923 74.004 1.00 15.28 507 PRO A C 1
ATOM 3911 O O . PRO A 1 487 ? 55.024 17.143 74.196 1.00 17.03 507 PRO A O 1
ATOM 3915 N N . VAL A 1 488 ? 53.017 17.805 73.427 1.00 14.58 508 VAL A N 1
ATOM 3916 C CA . VAL A 1 488 ? 53.526 19.096 72.986 1.00 14.77 508 VAL A CA 1
ATOM 3917 C C . VAL A 1 488 ? 53.462 20.187 74.057 1.00 14.67 508 VAL A C 1
ATOM 3918 O O . VAL A 1 488 ? 54.027 21.255 73.870 1.00 13.48 508 VAL A O 1
ATOM 3922 N N . ASP A 1 489 ? 52.775 19.919 75.166 1.00 17.18 509 ASP A N 1
ATOM 3923 C CA . ASP A 1 489 ? 52.638 20.889 76.265 1.00 19.74 509 ASP A CA 1
ATOM 3924 C C . ASP A 1 489 ? 53.931 21.618 76.620 1.00 18.63 509 ASP A C 1
ATOM 3925 O O . ASP A 1 489 ? 54.993 21.002 76.723 1.00 17.94 509 ASP A O 1
ATOM 3930 N N . TYR A 1 490 ? 53.841 22.927 76.821 1.00 18.85 510 TYR A N 1
ATOM 3931 C CA . TYR A 1 490 ? 55.024 23.693 77.201 1.00 17.85 510 TYR A CA 1
ATOM 3932 C C . TYR A 1 490 ? 55.523 23.156 78.548 1.00 17.89 510 TYR A C 1
ATOM 3933 O O . TYR A 1 490 ? 56.723 23.076 78.791 1.00 18.17 510 TYR A O 1
ATOM 3942 N N . SER A 1 491 ? 54.589 22.785 79.415 1.00 17.32 511 SER A N 1
ATOM 3943 C CA . SER A 1 491 ? 54.936 22.262 80.727 1.00 20.71 511 SER A CA 1
ATOM 3944 C C . SER A 1 491 ? 55.884 21.069 80.626 1.00 20.71 511 SER A C 1
ATOM 3945 O O . SER A 1 491 ? 56.831 20.953 81.400 1.00 21.45 511 SER A O 1
ATOM 3948 N N . 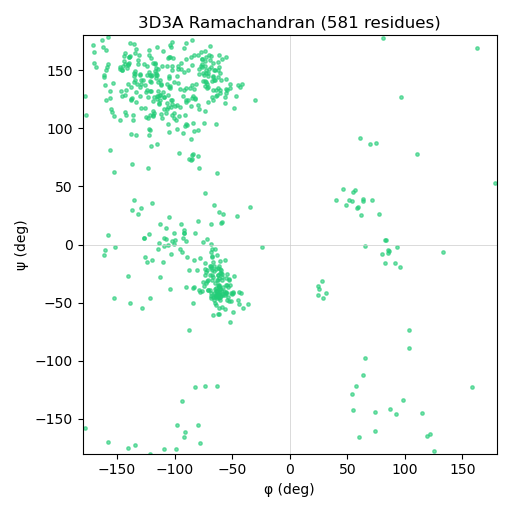PHE A 1 492 ? 55.636 20.189 79.662 1.00 20.05 512 PHE A N 1
ATOM 3949 C CA . PHE A 1 492 ? 56.478 19.015 79.469 1.00 17.99 512 PHE A CA 1
ATOM 3950 C C . PHE A 1 492 ? 57.864 19.429 78.973 1.00 16.73 512 PHE A C 1
ATOM 3951 O O . PHE A 1 492 ? 58.873 18.888 79.421 1.00 16.84 512 PHE A O 1
ATOM 3959 N N . ALA A 1 493 ? 57.914 20.389 78.054 1.00 14.86 513 ALA A N 1
ATOM 3960 C CA . ALA A 1 493 ? 59.186 20.863 77.512 1.00 15.91 513 ALA A CA 1
ATOM 3961 C C . ALA A 1 493 ? 60.028 21.599 78.561 1.00 17.28 513 ALA A C 1
ATOM 3962 O O . ALA A 1 493 ? 61.260 21.587 78.501 1.00 16.43 513 ALA A O 1
ATOM 3964 N N . ARG A 1 494 ? 59.368 22.246 79.515 1.00 18.17 514 ARG A N 1
ATOM 3965 C CA . ARG A 1 494 ? 60.094 22.970 80.551 1.00 21.51 514 ARG A CA 1
ATOM 3966 C C . ARG A 1 494 ? 60.637 22.008 81.602 1.00 22.42 514 ARG A C 1
ATOM 3967 O O . ARG A 1 494 ? 61.766 22.160 82.062 1.00 24.43 514 ARG A O 1
ATOM 3975 N N . ASP A 1 495 ? 59.835 21.013 81.972 1.00 21.77 515 ASP A N 1
ATOM 3976 C CA . ASP A 1 495 ? 60.249 20.046 82.982 1.00 22.62 515 ASP A CA 1
ATOM 3977 C C . ASP A 1 495 ? 61.173 18.967 82.427 1.00 21.70 515 ASP A C 1
ATOM 3978 O O . ASP A 1 495 ? 60.766 17.827 82.210 1.00 20.60 515 ASP A O 1
ATOM 3983 N N . LYS A 1 496 ? 62.426 19.346 82.210 1.00 21.52 516 LYS A N 1
ATOM 3984 C CA . LYS A 1 496 ? 63.433 18.442 81.677 1.00 23.56 516 LYS A CA 1
ATOM 3985 C C . LYS A 1 496 ? 64.753 18.703 82.396 1.00 26.85 516 LYS A C 1
ATOM 3986 O O . LYS A 1 496 ? 64.974 19.800 82.911 1.00 27.74 516 LYS A O 1
ATOM 3992 N N . GLN A 1 497 ? 65.628 17.701 82.427 1.00 28.88 517 GLN A N 1
ATOM 3993 C CA . GLN A 1 497 ? 66.921 17.831 83.091 1.00 30.43 517 GLN A CA 1
ATOM 3994 C C . GLN A 1 497 ? 67.976 18.454 82.194 1.00 30.83 517 GLN A C 1
ATOM 3995 O O . GLN A 1 497 ? 68.855 17.769 81.668 1.00 30.80 517 GLN A O 1
ATOM 4001 N N . TYR A 1 498 ? 67.884 19.770 82.037 1.00 31.58 518 TYR A N 1
ATOM 4002 C CA . TYR A 1 498 ? 68.815 20.528 81.217 1.00 31.57 518 TYR A CA 1
ATOM 4003 C C . TYR A 1 498 ? 70.218 20.506 81.800 1.00 33.78 518 TYR A C 1
ATOM 4004 O O . TYR A 1 498 ? 70.391 20.568 83.016 1.00 35.19 518 TYR A O 1
ATOM 4013 N N . LYS A 1 499 ? 71.216 20.417 80.926 1.00 36.14 519 LYS A N 1
ATOM 4014 C CA . LYS A 1 499 ? 72.614 20.365 81.342 1.00 39.47 519 LYS A CA 1
ATOM 4015 C C . LYS A 1 499 ? 73.516 21.173 80.413 1.00 40.96 519 LYS A C 1
ATOM 4016 O O . LYS A 1 499 ? 73.045 21.824 79.486 1.00 41.88 519 LYS A O 1
ATOM 4022 N N . GLN A 1 500 ? 74.821 21.102 80.661 1.00 43.76 520 GLN A N 1
ATOM 4023 C CA . GLN A 1 500 ? 75.811 21.823 79.868 1.00 45.95 520 GLN A CA 1
ATOM 4024 C C . GLN A 1 500 ? 75.630 23.330 79.986 1.00 47.55 520 GLN A C 1
ATOM 4025 O O . GLN A 1 500 ? 76.531 24.040 80.438 1.00 48.58 520 GLN A O 1
ATOM 4031 N N . ASN A 1 506 ? 72.889 15.193 66.539 1.00 42.82 526 ASN A N 1
ATOM 4032 C CA . ASN A 1 506 ? 73.114 13.838 67.024 1.00 41.26 526 ASN A CA 1
ATOM 4033 C C . ASN A 1 506 ? 71.782 13.113 67.244 1.00 38.71 526 ASN A C 1
ATOM 4034 O O . ASN A 1 506 ? 71.406 12.234 66.467 1.00 39.40 526 ASN A O 1
ATOM 4039 N N . GLN A 1 507 ? 71.073 13.489 68.304 1.00 34.97 527 GLN A N 1
ATOM 4040 C CA . GLN A 1 507 ? 69.792 12.872 68.630 1.00 31.17 527 GLN A CA 1
ATOM 4041 C C . GLN A 1 507 ? 68.775 13.921 69.080 1.00 27.66 527 GLN A C 1
ATOM 4042 O O . GLN A 1 507 ? 69.120 15.089 69.245 1.00 25.86 527 GLN A O 1
ATOM 4048 N N . PRO A 1 508 ? 67.505 13.514 69.277 1.00 24.84 528 PRO A N 1
ATOM 4049 C CA . PRO A 1 508 ? 66.430 14.421 69.710 1.00 22.89 528 PRO A CA 1
ATOM 4050 C C . PRO A 1 508 ? 66.724 15.057 71.063 1.00 22.38 528 PRO A C 1
ATOM 4051 O O . PRO A 1 508 ? 67.064 14.363 72.021 1.00 21.70 528 PRO A O 1
ATOM 4055 N N . ALA A 1 509 ? 66.584 16.372 71.151 1.00 21.37 529 ALA A N 1
ATOM 4056 C CA . ALA A 1 509 ? 66.838 17.051 72.413 1.00 20.76 529 ALA A CA 1
ATOM 4057 C C . ALA A 1 509 ? 66.157 18.405 72.540 1.00 20.49 529 ALA A C 1
ATOM 4058 O O . ALA A 1 509 ? 65.831 19.058 71.547 1.00 18.68 529 ALA A O 1
ATOM 4060 N N . TYR A 1 510 ? 65.931 18.802 73.786 1.00 20.86 530 TYR A N 1
ATOM 4061 C CA . TYR A 1 510 ? 65.333 20.086 74.103 1.00 22.15 530 TYR A CA 1
ATOM 4062 C C . TYR A 1 510 ? 66.493 21.036 74.367 1.00 23.37 530 TYR A C 1
ATOM 4063 O O . TYR A 1 510 ? 67.443 20.683 75.071 1.00 24.70 530 TYR A O 1
ATOM 4072 N N . TYR A 1 511 ? 66.426 22.230 73.792 1.00 23.51 531 TYR A N 1
ATOM 4073 C CA . TYR A 1 511 ? 67.464 23.230 73.994 1.00 22.87 531 TYR A CA 1
ATOM 4074 C C . TYR A 1 511 ? 66.828 24.415 74.706 1.00 24.04 531 TYR A C 1
ATOM 4075 O O . TYR A 1 511 ? 65.657 24.732 74.489 1.00 23.08 531 TYR A O 1
ATOM 4084 N N . ARG A 1 512 ? 67.594 25.070 75.565 1.00 25.04 532 ARG A N 1
ATOM 4085 C CA . ARG A 1 512 ? 67.047 26.190 76.309 1.00 25.92 532 ARG A CA 1
ATOM 4086 C C . ARG A 1 512 ? 68.053 27.295 76.567 1.00 27.92 532 ARG A C 1
ATOM 4087 O O . ARG A 1 512 ? 69.256 27.054 76.694 1.00 28.03 532 ARG A O 1
ATOM 4095 N N . SER A 1 513 ? 67.544 28.515 76.654 1.00 29.32 533 SER A N 1
ATOM 4096 C CA . SER A 1 513 ? 68.384 29.669 76.897 1.00 30.69 533 SER A CA 1
ATOM 4097 C C . SER A 1 513 ? 67.469 30.843 77.220 1.00 31.35 533 SER A C 1
ATOM 4098 O O . SER A 1 513 ? 66.310 30.869 76.804 1.00 30.80 533 SER A O 1
ATOM 4101 N N . THR A 1 514 ? 67.980 31.792 77.994 1.00 32.56 534 THR A N 1
ATOM 4102 C CA . THR A 1 514 ? 67.214 32.984 78.337 1.00 33.03 534 THR A CA 1
ATOM 4103 C C . THR A 1 514 ? 67.977 34.142 77.729 1.00 32.63 534 THR A C 1
ATOM 4104 O O . THR A 1 514 ? 69.192 34.070 77.554 1.00 33.88 534 THR A O 1
ATOM 4108 N N . PHE A 1 515 ? 67.272 35.206 77.389 1.00 31.55 535 PHE A N 1
ATOM 4109 C CA . PHE A 1 515 ? 67.933 36.357 76.813 1.00 31.14 535 PHE A CA 1
ATOM 4110 C C . PHE A 1 515 ? 67.224 37.618 77.269 1.00 31.62 535 PHE A C 1
ATOM 4111 O O . PHE A 1 515 ? 66.021 37.611 77.540 1.00 30.66 535 PHE A O 1
ATOM 4119 N N . ASN A 1 516 ? 67.983 38.699 77.370 1.00 31.06 536 ASN A N 1
ATOM 4120 C CA . ASN A 1 516 ? 67.422 39.958 77.816 1.00 31.53 536 ASN A CA 1
ATOM 4121 C C . ASN A 1 516 ? 67.068 40.889 76.666 1.00 30.33 536 ASN A C 1
ATOM 4122 O O . ASN A 1 516 ? 67.737 40.912 75.633 1.00 28.33 536 ASN A O 1
ATOM 4127 N N . LEU A 1 517 ? 65.986 41.636 76.858 1.00 31.51 537 LEU A N 1
ATOM 4128 C CA . LEU A 1 517 ? 65.508 42.604 75.877 1.00 32.09 537 LEU A CA 1
ATOM 4129 C C . LEU A 1 517 ? 65.271 43.944 76.551 1.00 32.60 537 LEU A C 1
ATOM 4130 O O . LEU A 1 517 ? 64.721 44.002 77.651 1.00 31.22 537 LEU A O 1
ATOM 4135 N N . ASN A 1 518 ? 65.677 45.018 75.883 1.00 35.66 538 ASN A N 1
ATOM 4136 C CA . ASN A 1 518 ? 65.495 46.362 76.418 1.00 39.43 538 ASN A CA 1
ATOM 4137 C C . ASN A 1 518 ? 64.446 47.107 75.606 1.00 39.67 538 ASN A C 1
ATOM 4138 O O . ASN A 1 518 ? 63.925 48.138 76.033 1.00 42.02 538 ASN A O 1
ATOM 4143 N N . GLU A 1 519 ? 64.137 46.565 74.436 1.00 39.73 539 GLU A N 1
ATOM 4144 C CA . GLU A 1 519 ? 63.175 47.166 73.528 1.00 38.57 539 GLU A CA 1
ATOM 4145 C C . GLU A 1 519 ? 62.343 46.051 72.893 1.00 37.38 539 GLU A C 1
ATOM 4146 O O . GLU A 1 519 ? 62.885 45.015 72.514 1.00 36.10 539 GLU A O 1
ATOM 4152 N N . LEU A 1 520 ? 61.035 46.266 72.771 1.00 34.53 540 LEU A N 1
ATOM 4153 C CA . LEU A 1 520 ? 60.153 45.251 72.205 1.00 31.36 540 LEU A CA 1
ATOM 4154 C C . LEU A 1 520 ? 59.701 45.517 70.775 1.00 30.38 540 LEU A C 1
ATOM 4155 O O . LEU A 1 520 ? 59.759 46.645 70.285 1.00 31.26 540 LEU A O 1
ATOM 4160 N N . GLY A 1 521 ? 59.236 44.454 70.125 1.00 27.84 541 GLY A N 1
ATOM 4161 C CA . GLY A 1 521 ? 58.761 44.535 68.755 1.00 25.20 541 GLY A CA 1
ATOM 4162 C C . GLY A 1 521 ? 58.701 43.141 68.154 1.00 23.13 541 GLY A C 1
ATOM 4163 O O . GLY A 1 521 ? 59.211 42.193 68.743 1.00 23.08 541 GLY A O 1
ATOM 4164 N N . ASP A 1 522 ? 58.082 43.001 66.988 1.00 21.77 542 ASP A N 1
ATOM 4165 C CA . ASP A 1 522 ? 57.996 41.692 66.350 1.00 19.88 542 ASP A CA 1
ATOM 4166 C C . ASP A 1 522 ? 59.358 41.295 65.803 1.00 20.06 542 ASP A C 1
ATOM 4167 O O . ASP A 1 522 ? 60.136 42.141 65.364 1.00 19.51 542 ASP A O 1
ATOM 4172 N N . THR A 1 523 ? 59.638 40.000 65.817 1.00 19.48 543 THR A N 1
ATOM 4173 C CA . THR A 1 523 ? 60.903 39.498 65.310 1.00 17.95 543 THR A CA 1
ATOM 4174 C C . THR A 1 523 ? 60.661 38.148 64.633 1.00 18.17 543 THR A C 1
ATOM 4175 O O . THR A 1 523 ? 59.624 37.520 64.847 1.00 19.42 543 THR A O 1
ATOM 4179 N N . PHE A 1 524 ? 61.611 37.716 63.810 1.00 17.72 544 PHE A N 1
ATOM 4180 C CA . PHE A 1 524 ? 61.509 36.448 63.100 1.00 17.59 544 PHE A CA 1
ATOM 4181 C C . PHE A 1 524 ? 62.724 35.583 63.435 1.00 18.36 544 PHE A C 1
ATOM 4182 O O . PHE A 1 524 ? 63.834 35.879 63.010 1.00 16.87 544 PHE A O 1
ATOM 4190 N N . LEU A 1 525 ? 62.514 34.525 64.217 1.00 19.59 545 LEU A N 1
ATOM 4191 C CA . LEU A 1 525 ? 63.605 33.635 64.603 1.00 18.65 545 LEU A CA 1
ATOM 4192 C C . LEU A 1 525 ? 64.173 32.860 63.431 1.00 18.37 545 LEU A C 1
ATOM 4193 O O . LEU A 1 525 ? 63.453 32.147 62.734 1.00 18.87 545 LEU A O 1
ATOM 4198 N N . ASN A 1 526 ? 65.479 32.993 63.237 1.00 17.38 546 ASN A N 1
ATOM 4199 C CA . ASN A 1 526 ? 66.179 32.309 62.161 1.00 17.72 546 ASN A CA 1
ATOM 4200 C C . ASN A 1 526 ? 66.429 30.864 62.598 1.00 17.55 546 ASN A C 1
ATOM 4201 O O . ASN A 1 526 ? 67.238 30.625 63.496 1.00 16.90 546 ASN A O 1
ATOM 4222 N N . ASN A 1 529 ? 69.899 27.135 61.387 1.00 18.22 549 ASN A N 1
ATOM 4223 C CA . ASN A 1 529 ? 70.902 26.242 61.989 1.00 18.16 549 ASN A CA 1
ATOM 4224 C C . ASN A 1 529 ? 70.282 24.962 62.522 1.00 17.57 549 ASN A C 1
ATOM 4225 O O . ASN A 1 529 ? 71.002 24.072 62.983 1.00 16.81 549 ASN A O 1
ATOM 4230 N N . TRP A 1 530 ? 68.959 24.872 62.466 1.00 15.34 550 TRP A N 1
ATOM 4231 C CA . TRP A 1 530 ? 68.268 23.727 63.030 1.00 15.24 550 TRP A CA 1
ATOM 4232 C C . TRP A 1 530 ? 67.699 22.711 62.051 1.00 13.80 550 TRP A C 1
ATOM 4233 O O . TRP A 1 530 ? 67.509 23.005 60.876 1.00 14.54 550 TRP A O 1
ATOM 4244 N N . SER A 1 531 ? 67.433 21.509 62.555 1.00 13.10 551 SER A N 1
ATOM 4245 C CA . SER A 1 531 ? 66.919 20.422 61.730 1.00 12.76 551 SER A CA 1
ATOM 4246 C C . SER A 1 531 ? 65.395 20.394 61.602 1.00 13.27 551 SER A C 1
ATOM 4247 O O . SER A 1 531 ? 64.852 20.735 60.555 1.00 14.11 551 SER A O 1
ATOM 4250 N N . LYS A 1 532 ? 64.711 19.983 62.665 1.00 12.20 552 LYS A N 1
ATOM 4251 C CA . LYS A 1 532 ? 63.258 19.886 62.639 1.00 12.48 552 LYS A CA 1
ATOM 4252 C C . LYS A 1 532 ? 62.731 19.842 64.070 1.00 12.73 552 LYS A C 1
ATOM 4253 O O . LYS A 1 532 ? 63.370 19.266 64.947 1.00 11.52 552 LYS A O 1
ATOM 4259 N N . GLY A 1 533 ? 61.574 20.454 64.302 1.00 13.26 553 GLY A N 1
ATOM 4260 C CA . GLY A 1 533 ? 60.998 20.449 65.633 1.00 12.55 553 GLY A CA 1
ATOM 4261 C C . GLY A 1 533 ? 60.015 21.573 65.863 1.00 14.25 553 GLY A C 1
ATOM 4262 O O . GLY A 1 533 ? 59.331 22.015 64.933 1.00 12.53 553 GLY A O 1
ATOM 4271 N N . VAL A 1 535 ? 59.098 25.245 68.631 1.00 14.48 555 VAL A N 1
ATOM 4272 C CA . VAL A 1 535 ? 59.649 26.281 69.498 1.00 13.19 555 VAL A CA 1
ATOM 4273 C C . VAL A 1 535 ? 58.669 26.938 70.473 1.00 14.83 555 VAL A C 1
ATOM 4274 O O . VAL A 1 535 ? 57.491 27.115 70.166 1.00 14.84 555 VAL A O 1
ATOM 4278 N N . TRP A 1 536 ? 59.178 27.303 71.647 1.00 13.28 556 TRP A N 1
ATOM 4279 C CA . TRP A 1 536 ? 58.386 27.980 72.677 1.00 15.73 556 TRP A CA 1
ATOM 4280 C C . TRP A 1 536 ? 59.154 29.210 73.137 1.00 16.05 556 TRP A C 1
ATOM 4281 O O . TRP A 1 536 ? 60.365 29.140 73.363 1.00 16.23 556 TRP A O 1
ATOM 4292 N N . VAL A 1 537 ? 58.448 30.328 73.268 1.00 16.71 557 VAL A N 1
ATOM 4293 C CA . VAL A 1 537 ? 59.035 31.583 73.725 1.00 16.32 557 VAL A CA 1
ATOM 4294 C C . VAL A 1 537 ? 58.135 32.085 74.848 1.00 19.43 557 VAL A C 1
ATOM 4295 O O . VAL A 1 537 ? 56.953 32.353 74.634 1.00 19.95 557 VAL A O 1
ATOM 4299 N N . ASN A 1 538 ? 58.697 32.189 76.049 1.00 19.34 558 ASN A N 1
ATOM 4300 C CA . ASN A 1 538 ? 57.947 32.617 77.216 1.00 20.49 558 ASN A CA 1
ATOM 4301 C C . ASN A 1 538 ? 56.669 31.804 77.379 1.00 19.40 558 ASN A C 1
ATOM 4302 O O . ASN A 1 538 ? 55.624 32.334 77.745 1.00 20.50 558 ASN A O 1
ATOM 4307 N N . GLY A 1 539 ? 56.761 30.510 77.094 1.00 19.98 559 GLY A N 1
ATOM 4308 C CA . GLY A 1 539 ? 55.610 29.638 77.239 1.00 19.51 559 GLY A CA 1
ATOM 4309 C C . GLY A 1 539 ? 54.661 29.586 76.054 1.00 19.21 559 GLY A C 1
ATOM 4310 O O . GLY A 1 539 ? 53.729 28.782 76.048 1.00 20.33 559 GLY A O 1
ATOM 4311 N N . HIS A 1 540 ? 54.871 30.440 75.061 1.00 16.71 560 HIS A N 1
ATOM 4312 C CA . HIS A 1 540 ? 54.009 30.425 73.891 1.00 17.10 560 HIS A CA 1
ATOM 4313 C C . HIS A 1 540 ? 54.564 29.476 72.836 1.00 17.16 560 HIS A C 1
ATOM 4314 O O . HIS A 1 540 ? 55.762 29.480 72.548 1.00 15.23 560 HIS A O 1
ATOM 4321 N N . ALA A 1 541 ? 53.680 28.664 72.268 1.00 16.64 561 ALA A N 1
ATOM 4322 C CA . ALA A 1 541 ? 54.048 27.708 71.231 1.00 16.24 561 ALA A CA 1
ATOM 4323 C C . ALA A 1 541 ? 54.077 28.407 69.872 1.00 15.28 561 ALA A C 1
ATOM 4324 O O . ALA A 1 541 ? 53.047 28.581 69.222 1.00 16.12 561 ALA A O 1
ATOM 4326 N N . ILE A 1 542 ? 55.275 28.793 69.456 1.00 15.57 562 ILE A N 1
ATOM 4327 C CA . ILE A 1 542 ? 55.493 29.499 68.197 1.00 16.15 562 ILE A CA 1
ATOM 4328 C C . ILE A 1 542 ? 55.210 28.681 66.938 1.00 14.70 562 ILE A C 1
ATOM 4329 O O . ILE A 1 542 ? 54.865 29.238 65.896 1.00 14.85 562 ILE A O 1
ATOM 4334 N N . GLY A 1 543 ? 55.360 27.365 67.026 1.00 13.37 563 GLY A N 1
ATOM 4335 C CA . GLY A 1 543 ? 55.099 26.534 65.865 1.00 10.83 563 GLY A CA 1
ATOM 4336 C C . GLY A 1 543 ? 56.246 25.622 65.476 1.00 11.41 563 GLY A C 1
ATOM 4337 O O . GLY A 1 543 ? 57.286 25.582 66.140 1.00 10.13 563 GLY A O 1
ATOM 4338 N N . ARG A 1 544 ? 56.045 24.889 64.386 1.00 11.78 564 ARG A N 1
ATOM 4339 C CA . ARG A 1 544 ? 57.027 23.943 63.864 1.00 10.40 564 ARG A CA 1
ATOM 4340 C C . ARG A 1 544 ? 57.980 24.604 62.871 1.00 12.05 564 ARG A C 1
ATOM 4341 O O . ARG A 1 544 ? 57.676 25.651 62.290 1.00 12.80 564 ARG A O 1
ATOM 4349 N N . TYR A 1 545 ? 59.132 23.973 62.675 1.00 10.84 565 TYR A N 1
ATOM 4350 C CA . TYR A 1 545 ? 60.125 24.448 61.723 1.00 12.38 565 TYR A CA 1
ATOM 4351 C C . TYR A 1 545 ? 60.756 23.199 61.113 1.00 11.63 565 TYR A C 1
ATOM 4352 O O . TYR A 1 545 ? 60.690 22.121 61.704 1.00 12.12 565 TYR A O 1
ATOM 4361 N N . TRP A 1 546 ? 61.349 23.347 59.931 1.00 11.85 566 TRP A N 1
ATOM 4362 C CA . TRP A 1 546 ? 61.971 22.233 59.229 1.00 11.95 566 TRP A CA 1
ATOM 4363 C C . TRP A 1 546 ? 62.971 22.804 58.222 1.00 12.43 566 TRP A C 1
ATOM 4364 O O . TRP A 1 546 ? 62.618 23.620 57.373 1.00 9.10 566 TRP A O 1
ATOM 4375 N N . GLU A 1 547 ? 64.218 22.358 58.335 1.00 13.54 567 GLU A N 1
ATOM 4376 C CA . GLU A 1 547 ? 65.328 22.787 57.486 1.00 15.02 567 GLU A CA 1
ATOM 4377 C C . GLU A 1 547 ? 65.066 22.780 55.981 1.00 14.55 567 GLU A C 1
ATOM 4378 O O . GLU A 1 547 ? 65.694 23.525 55.242 1.00 15.74 567 GLU A O 1
ATOM 4384 N N . ILE A 1 548 ? 64.157 21.932 55.516 1.00 14.98 568 ILE A N 1
ATOM 4385 C CA . ILE A 1 548 ? 63.878 21.868 54.086 1.00 14.13 568 ILE A CA 1
ATOM 4386 C C . ILE A 1 548 ? 63.174 23.123 53.551 1.00 13.51 568 ILE A C 1
ATOM 4387 O O . ILE A 1 548 ? 63.167 23.366 52.346 1.00 13.89 568 ILE A O 1
ATOM 4392 N N . GLY A 1 549 ? 62.580 23.916 54.436 1.00 13.73 569 GLY A N 1
ATOM 4393 C CA . GLY A 1 549 ? 61.891 25.115 53.985 1.00 13.38 569 GLY A CA 1
ATOM 4394 C C . GLY A 1 549 ? 60.570 24.793 53.308 1.00 14.07 569 GLY A C 1
ATOM 4395 O O . GLY A 1 549 ? 60.036 23.703 53.501 1.00 13.68 569 GLY A O 1
ATOM 4396 N N . PRO A 1 550 ? 60.015 25.707 52.494 1.00 14.68 570 PRO A N 1
ATOM 4397 C CA . PRO A 1 550 ? 60.502 27.043 52.123 1.00 14.42 570 PRO A CA 1
ATOM 4398 C C . PRO A 1 550 ? 60.632 28.033 53.279 1.00 15.89 570 PRO A C 1
ATOM 4399 O O . PRO A 1 550 ? 61.343 29.032 53.170 1.00 16.66 570 PRO A O 1
ATOM 4403 N N . GLN A 1 551 ? 59.943 27.765 54.381 1.00 14.81 571 GLN A N 1
ATOM 4404 C CA . GLN A 1 551 ? 60.017 28.664 55.527 1.00 15.12 571 GLN A CA 1
ATOM 4405 C C . GLN A 1 551 ? 61.253 28.350 56.367 1.00 15.67 571 GLN A C 1
ATOM 4406 O O . GLN A 1 551 ? 61.534 27.183 56.656 1.00 15.24 571 GLN A O 1
ATOM 4412 N N . GLN A 1 552 ? 61.994 29.389 56.746 1.00 14.71 572 GLN A N 1
ATOM 4413 C CA . GLN A 1 552 ? 63.196 29.217 57.561 1.00 15.04 572 GLN A CA 1
ATOM 4414 C C . GLN A 1 552 ? 63.156 30.068 58.840 1.00 16.31 572 GLN A C 1
ATOM 4415 O O . GLN A 1 552 ? 64.008 29.905 59.724 1.00 17.90 572 GLN A O 1
ATOM 4421 N N . THR A 1 553 ? 62.187 30.981 58.937 1.00 12.77 573 THR A N 1
ATOM 4422 C CA . THR A 1 553 ? 62.043 31.800 60.142 1.00 14.37 573 THR A CA 1
ATOM 4423 C C . THR A 1 553 ? 60.693 31.546 60.784 1.00 14.96 573 THR A C 1
ATOM 4424 O O . THR A 1 553 ? 59.753 31.129 60.113 1.00 15.93 573 THR A O 1
ATOM 4428 N N . LEU A 1 554 ? 60.604 31.805 62.085 1.00 14.27 574 LEU A N 1
ATOM 4429 C CA . LEU A 1 554 ? 59.354 31.641 62.813 1.00 15.06 574 LEU A CA 1
ATOM 4430 C C . LEU A 1 554 ? 58.955 32.993 63.384 1.00 14.85 574 LEU A C 1
ATOM 4431 O O . LEU A 1 554 ? 59.725 33.619 64.118 1.00 14.24 574 LEU A O 1
ATOM 4436 N N . TYR A 1 555 ? 57.757 33.445 63.032 1.00 13.95 575 TYR A N 1
ATOM 4437 C CA . TYR A 1 555 ? 57.250 34.724 63.517 1.00 14.27 575 TYR A CA 1
ATOM 4438 C C . TYR A 1 555 ? 57.082 34.687 65.028 1.00 14.13 575 TYR A C 1
ATOM 4439 O O . TYR A 1 555 ? 56.464 33.772 65.565 1.00 12.33 575 TYR A O 1
ATOM 4448 N N . VAL A 1 556 ? 57.651 35.673 65.713 1.00 13.83 576 VAL A N 1
ATOM 4449 C CA . VAL A 1 556 ? 57.521 35.767 67.163 1.00 14.09 576 VAL A CA 1
ATOM 4450 C C . VAL A 1 556 ? 56.955 37.153 67.443 1.00 16.73 576 VAL A C 1
ATOM 4451 O O . VAL A 1 556 ? 57.640 38.161 67.251 1.00 16.80 576 VAL A O 1
ATOM 4455 N N . PRO A 1 557 ? 55.688 37.220 67.882 1.00 16.88 577 PRO A N 1
ATOM 4456 C CA . PRO A 1 557 ? 55.028 38.495 68.178 1.00 16.77 577 PRO A CA 1
ATOM 4457 C C . PRO A 1 557 ? 55.628 39.232 69.368 1.00 16.39 577 PRO A C 1
ATOM 4458 O O . PRO A 1 557 ? 55.853 38.642 70.423 1.00 15.05 577 PRO A O 1
ATOM 4462 N N . GLY A 1 558 ? 55.876 40.529 69.191 1.00 16.04 578 GLY A N 1
ATOM 4463 C CA . GLY A 1 558 ? 56.441 41.326 70.265 1.00 17.30 578 GLY A CA 1
ATOM 4464 C C . GLY A 1 558 ? 55.602 41.248 71.526 1.00 17.92 578 GLY A C 1
ATOM 4465 O O . GLY A 1 558 ? 56.121 41.362 72.639 1.00 18.76 578 GLY A O 1
ATOM 4466 N N . CYS A 1 559 ? 54.300 41.037 71.354 1.00 17.37 579 CYS A N 1
ATOM 4467 C CA . CYS A 1 559 ? 53.391 40.950 72.488 1.00 17.79 579 CYS A CA 1
ATOM 4468 C C . CYS A 1 559 ? 53.649 39.710 73.345 1.00 19.39 579 CYS A C 1
ATOM 4469 O O . CYS A 1 559 ? 53.082 39.570 74.427 1.00 18.02 579 CYS A O 1
ATOM 4472 N N . TRP A 1 560 ? 54.495 38.806 72.857 1.00 19.36 580 TRP A N 1
ATOM 4473 C CA . TRP A 1 560 ? 54.819 37.601 73.609 1.00 20.84 580 TRP A CA 1
ATOM 4474 C C . TRP A 1 560 ? 56.245 37.710 74.142 1.00 21.56 580 TRP A C 1
ATOM 4475 O O . TRP A 1 560 ? 56.785 36.771 74.727 1.00 20.55 580 TRP A O 1
ATOM 4486 N N . LEU A 1 561 ? 56.849 38.872 73.912 1.00 23.15 581 LEU A N 1
ATOM 4487 C CA . LEU A 1 561 ? 58.193 39.148 74.389 1.00 23.19 581 LEU A CA 1
ATOM 4488 C C . LEU A 1 561 ? 58.028 40.086 75.576 1.00 25.14 581 LEU A C 1
ATOM 4489 O O . LEU A 1 561 ? 56.977 40.706 75.741 1.00 24.17 581 LEU A O 1
ATOM 4494 N N . LYS A 1 562 ? 59.053 40.180 76.413 1.00 27.59 582 LYS A N 1
ATOM 4495 C CA . LYS A 1 562 ? 58.975 41.059 77.569 1.00 30.04 582 LYS A CA 1
ATOM 4496 C C . LYS A 1 562 ? 60.299 41.759 77.832 1.00 30.54 582 LYS A C 1
ATOM 4497 O O . LYS A 1 562 ? 61.373 41.244 77.501 1.00 28.60 582 LYS A O 1
ATOM 4503 N N . LYS A 1 563 ? 60.208 42.948 78.421 1.00 32.04 583 LYS A N 1
ATOM 4504 C CA . LYS A 1 563 ? 61.389 43.732 78.746 1.00 31.91 583 LYS A CA 1
ATOM 4505 C C . LYS A 1 563 ? 62.154 42.912 79.771 1.00 29.76 583 LYS A C 1
ATOM 4506 O O . LYS A 1 563 ? 61.570 42.400 80.724 1.00 29.86 583 LYS A O 1
ATOM 4512 N N . GLY A 1 564 ? 63.453 42.766 79.576 1.00 27.73 584 GLY A N 1
ATOM 4513 C CA . GLY A 1 564 ? 64.214 41.989 80.530 1.00 28.15 584 GLY A CA 1
ATOM 4514 C C . GLY A 1 564 ? 64.467 40.565 80.077 1.00 26.80 584 GLY A C 1
ATOM 4515 O O . GLY A 1 564 ? 64.841 40.336 78.930 1.00 27.45 584 GLY A O 1
ATOM 4516 N N . GLU A 1 565 ? 64.249 39.610 80.972 1.00 26.73 585 GLU A N 1
ATOM 4517 C CA . GLU A 1 565 ? 64.498 38.212 80.661 1.00 29.97 585 GLU A CA 1
ATOM 4518 C C . GLU A 1 565 ? 63.391 37.505 79.898 1.00 29.79 585 GLU A C 1
ATOM 4519 O O . GLU A 1 565 ? 62.234 37.487 80.321 1.00 29.59 585 GLU A O 1
ATOM 4525 N N . ASN A 1 566 ? 63.781 36.910 78.776 1.00 29.02 586 ASN A N 1
ATOM 4526 C CA . ASN A 1 566 ? 62.885 36.149 77.911 1.00 27.55 586 ASN A CA 1
ATOM 4527 C C . ASN A 1 566 ? 63.432 34.725 77.848 1.00 27.39 586 ASN A C 1
ATOM 4528 O O . ASN A 1 566 ? 64.648 34.517 77.883 1.00 27.57 586 ASN A O 1
ATOM 4533 N N . GLU A 1 567 ? 62.539 33.748 77.752 1.00 26.53 587 GLU A N 1
ATOM 4534 C CA . GLU A 1 567 ? 62.965 32.356 77.681 1.00 26.54 587 GLU A CA 1
ATOM 4535 C C . GLU A 1 567 ? 62.631 31.710 76.345 1.00 25.57 587 GLU A C 1
ATOM 4536 O O . GLU A 1 567 ? 61.553 31.928 75.788 1.00 26.33 587 GLU A O 1
ATOM 4542 N N . ILE A 1 568 ? 63.554 30.906 75.833 1.00 23.28 588 ILE A N 1
ATOM 4543 C CA . ILE A 1 568 ? 63.302 30.200 74.584 1.00 21.57 588 ILE A CA 1
ATOM 4544 C C . ILE A 1 568 ? 63.706 28.744 74.718 1.00 21.79 588 ILE A C 1
ATOM 4545 O O . ILE A 1 568 ? 64.798 28.439 75.195 1.00 21.57 588 ILE A O 1
ATOM 4550 N N . ILE A 1 569 ? 62.807 27.853 74.313 1.00 21.01 589 ILE A N 1
ATOM 4551 C CA . ILE A 1 569 ? 63.059 26.415 74.344 1.00 19.39 589 ILE A CA 1
ATOM 4552 C C . ILE A 1 569 ? 62.820 25.866 72.943 1.00 19.37 589 ILE A C 1
ATOM 4553 O O . ILE A 1 569 ? 61.802 26.160 72.315 1.00 17.83 589 ILE A O 1
ATOM 4558 N N . ILE A 1 570 ? 63.769 25.078 72.453 1.00 17.64 590 ILE A N 1
ATOM 4559 C CA . ILE A 1 570 ? 63.651 24.488 71.132 1.00 17.83 590 ILE A CA 1
ATOM 4560 C C . ILE A 1 570 ? 63.754 22.968 71.184 1.00 17.98 590 ILE A C 1
ATOM 4561 O O . ILE A 1 570 ? 64.699 22.425 71.761 1.00 17.73 590 ILE A O 1
ATOM 4566 N N . LEU A 1 571 ? 62.774 22.286 70.599 1.00 17.42 591 LEU A N 1
ATOM 4567 C CA . LEU A 1 571 ? 62.810 20.831 70.533 1.00 16.43 591 LEU A CA 1
ATOM 4568 C C . LEU A 1 571 ? 63.324 20.524 69.139 1.00 16.58 591 LEU A C 1
ATOM 4569 O O . LEU A 1 571 ? 62.630 20.739 68.145 1.00 17.88 591 LEU A O 1
ATOM 4574 N N . ASP A 1 572 ? 64.565 20.067 69.060 1.00 16.78 592 ASP A N 1
ATOM 4575 C CA . ASP A 1 572 ? 65.156 19.739 67.773 1.00 16.96 592 ASP A CA 1
ATOM 4576 C C . ASP A 1 572 ? 65.285 18.218 67.697 1.00 17.01 592 ASP A C 1
ATOM 4577 O O . ASP A 1 572 ? 65.853 17.594 68.589 1.00 15.25 592 ASP A O 1
ATOM 4590 N N . ALA A 1 574 ? 66.807 16.143 65.096 1.00 19.41 594 ALA A N 1
ATOM 4591 C CA . ALA A 1 574 ? 68.005 15.509 64.552 1.00 19.77 594 ALA A CA 1
ATOM 4592 C C . ALA A 1 574 ? 69.326 16.157 64.935 1.00 21.32 594 ALA A C 1
ATOM 4593 O O . ALA A 1 574 ? 70.386 15.661 64.557 1.00 22.30 594 ALA A O 1
ATOM 4595 N N . GLY A 1 575 ? 69.270 17.258 65.680 1.00 21.66 595 GLY A N 1
ATOM 4596 C CA . GLY A 1 575 ? 70.493 17.934 66.079 1.00 20.99 595 GLY A CA 1
ATOM 4597 C C . GLY A 1 575 ? 70.827 19.091 65.158 1.00 20.19 595 GLY A C 1
ATOM 4598 O O . GLY A 1 575 ? 70.899 18.924 63.940 1.00 19.40 595 GLY A O 1
ATOM 4599 N N . PRO A 1 576 ? 71.041 20.287 65.714 1.00 21.09 596 PRO A N 1
ATOM 4600 C CA . PRO A 1 576 ? 71.367 21.477 64.921 1.00 22.78 596 PRO A CA 1
ATOM 4601 C C . PRO A 1 576 ? 72.809 21.514 64.420 1.00 24.22 596 PRO A C 1
ATOM 4602 O O . PRO A 1 576 ? 73.680 20.836 64.952 1.00 24.68 596 PRO A O 1
ATOM 4606 N N . SER A 1 577 ? 73.051 22.307 63.385 1.00 26.08 597 SER A N 1
ATOM 4607 C CA . SER A 1 577 ? 74.399 22.457 62.852 1.00 27.81 597 SER A CA 1
ATOM 4608 C C . SER A 1 577 ? 75.171 23.260 63.898 1.00 28.48 597 SER A C 1
ATOM 4609 O O . SER A 1 577 ? 76.383 23.108 64.065 1.00 30.58 597 SER A O 1
ATOM 4612 N N . LYS A 1 578 ? 74.439 24.114 64.602 1.00 27.13 598 LYS A N 1
ATOM 4613 C CA . LYS A 1 578 ? 75.000 24.947 65.653 1.00 26.98 598 LYS A CA 1
ATOM 4614 C C . LYS A 1 578 ? 73.845 25.308 66.578 1.00 25.49 598 LYS A C 1
ATOM 4615 O O . LYS A 1 578 ? 72.781 25.714 66.114 1.00 25.26 598 LYS A O 1
ATOM 4621 N N . ALA A 1 579 ? 74.047 25.153 67.881 1.00 24.56 599 ALA A N 1
ATOM 4622 C CA . ALA A 1 579 ? 72.992 25.446 68.843 1.00 25.48 599 ALA A CA 1
ATOM 4623 C C . ALA A 1 579 ? 72.791 26.925 69.159 1.00 26.20 599 ALA A C 1
ATOM 4624 O O . ALA A 1 579 ? 73.033 27.367 70.282 1.00 26.00 599 ALA A O 1
ATOM 4626 N N . GLU A 1 580 ? 72.347 27.689 68.166 1.00 27.67 600 GLU A N 1
ATOM 4627 C CA . GLU A 1 580 ? 72.081 29.111 68.361 1.00 29.40 600 GLU A CA 1
ATOM 4628 C C . GLU A 1 580 ? 71.146 29.650 67.287 1.00 27.99 600 GLU A C 1
ATOM 4629 O O . GLU A 1 580 ? 71.116 29.153 66.159 1.00 28.40 600 GLU A O 1
ATOM 4635 N N . THR A 1 581 ? 70.375 30.666 67.658 1.00 26.38 601 THR A N 1
ATOM 4636 C CA . THR A 1 581 ? 69.425 31.291 66.754 1.00 25.04 601 THR A CA 1
ATOM 4637 C C . THR A 1 581 ? 69.544 32.812 66.880 1.00 25.91 601 THR A C 1
ATOM 4638 O O . THR A 1 581 ? 70.262 33.309 67.747 1.00 25.14 601 THR A O 1
ATOM 4642 N N . GLU A 1 582 ? 68.847 33.539 66.007 1.00 24.12 602 GLU A N 1
ATOM 4643 C CA . GLU A 1 582 ? 68.879 34.997 66.011 1.00 24.16 602 GLU A CA 1
ATOM 4644 C C . GLU A 1 582 ? 67.537 35.578 65.563 1.00 23.31 602 GLU A C 1
ATOM 4645 O O . GLU A 1 582 ? 66.796 34.946 64.810 1.00 24.01 602 GLU A O 1
ATOM 4651 N N . GLY A 1 583 ? 67.234 36.784 66.031 1.00 22.78 603 GLY A N 1
ATOM 4652 C CA . GLY A 1 583 ? 65.985 37.432 65.675 1.00 21.20 603 GLY A CA 1
ATOM 4653 C C . GLY A 1 583 ? 66.172 38.376 64.507 1.00 21.05 603 GLY A C 1
ATOM 4654 O O . GLY A 1 583 ? 66.942 39.326 64.599 1.00 21.86 603 GLY A O 1
ATOM 4655 N N . LEU A 1 584 ? 65.480 38.110 63.403 1.00 20.83 604 LEU A N 1
ATOM 4656 C CA . LEU A 1 584 ? 65.569 38.947 62.212 1.00 21.74 604 LEU A CA 1
ATOM 4657 C C . LEU A 1 584 ? 64.345 39.859 62.157 1.00 23.41 604 LEU A C 1
ATOM 4658 O O . LEU A 1 584 ? 63.330 39.584 62.800 1.00 22.91 604 LEU A O 1
ATOM 4663 N N . ARG A 1 585 ? 64.440 40.944 61.395 1.00 22.31 605 ARG A N 1
ATOM 4664 C CA . ARG A 1 585 ? 63.335 41.890 61.291 1.00 22.86 605 ARG A CA 1
ATOM 4665 C C . ARG A 1 585 ? 62.476 41.604 60.070 1.00 21.70 605 ARG A C 1
ATOM 4666 O O . ARG A 1 585 ? 61.452 42.242 59.848 1.00 18.29 605 ARG A O 1
ATOM 4674 N N . GLN A 1 586 ? 62.903 40.625 59.289 1.00 21.69 606 GLN A N 1
ATOM 4675 C CA . GLN A 1 586 ? 62.205 40.245 58.077 1.00 23.67 606 GLN A CA 1
ATOM 4676 C C . GLN A 1 586 ? 62.121 38.719 58.038 1.00 21.03 606 GLN A C 1
ATOM 4677 O O . GLN A 1 586 ? 63.027 38.033 58.497 1.00 21.49 606 GLN A O 1
ATOM 4683 N N . PRO A 1 587 ? 61.027 38.168 57.505 1.00 20.13 607 PRO A N 1
ATOM 4684 C CA . PRO A 1 587 ? 60.913 36.709 57.456 1.00 19.53 607 PRO A CA 1
ATOM 4685 C C . PRO A 1 587 ? 61.570 36.060 56.244 1.00 18.56 607 PRO A C 1
ATOM 4686 O O . PRO A 1 587 ? 61.835 36.713 55.238 1.00 19.02 607 PRO A O 1
ATOM 4690 N N . ILE A 1 588 ? 61.825 34.763 56.353 1.00 18.63 608 ILE A N 1
ATOM 4691 C CA . ILE A 1 588 ? 62.402 33.990 55.256 1.00 17.62 608 ILE A CA 1
ATOM 4692 C C . ILE A 1 588 ? 61.358 32.920 54.926 1.00 18.86 608 ILE A C 1
ATOM 4693 O O . ILE A 1 588 ? 61.117 32.005 55.717 1.00 16.50 608 ILE A O 1
ATOM 4698 N N . LEU A 1 589 ? 60.740 33.035 53.757 1.00 18.12 609 LEU A N 1
ATOM 4699 C CA . LEU A 1 589 ? 59.702 32.095 53.371 1.00 19.06 609 LEU A CA 1
ATOM 4700 C C . LEU A 1 589 ? 59.953 31.460 52.007 1.00 19.27 609 LEU A C 1
ATOM 4701 O O . LEU A 1 589 ? 59.114 30.707 51.516 1.00 19.16 609 LEU A O 1
ATOM 4706 N N . ASP A 1 590 ? 61.108 31.743 51.405 1.00 19.27 610 ASP A N 1
ATOM 4707 C CA . ASP A 1 590 ? 61.411 31.207 50.078 1.00 20.09 610 ASP A CA 1
ATOM 4708 C C . ASP A 1 590 ? 62.762 30.508 49.941 1.00 19.15 610 ASP A C 1
ATOM 4709 O O . ASP A 1 590 ? 63.362 30.510 48.872 1.00 19.02 610 ASP A O 1
ATOM 4714 N N . VAL A 1 591 ? 63.230 29.884 51.013 1.00 19.44 611 VAL A N 1
ATOM 4715 C CA . VAL A 1 591 ? 64.514 29.201 50.976 1.00 18.06 611 VAL A CA 1
ATOM 4716 C C . VAL A 1 591 ? 64.370 27.705 51.246 1.00 18.58 611 VAL A C 1
ATOM 4717 O O . VAL A 1 591 ? 64.039 27.292 52.365 1.00 18.66 611 VAL A O 1
ATOM 4721 N N . GLN A 1 592 ? 64.608 26.899 50.213 1.00 17.24 612 GLN A N 1
ATOM 4722 C CA . GLN A 1 592 ? 64.527 25.445 50.338 1.00 18.03 612 GLN A CA 1
ATOM 4723 C C . GLN A 1 592 ? 65.915 24.818 50.441 1.00 18.33 612 GLN A C 1
ATOM 4724 O O . GLN A 1 592 ? 66.895 25.373 49.944 1.00 18.38 612 GLN A O 1
ATOM 4730 N N . ARG A 1 593 ? 65.985 23.652 51.077 1.00 18.80 613 ARG A N 1
ATOM 4731 C CA . ARG A 1 593 ? 67.244 22.932 51.264 1.00 18.57 613 ARG A CA 1
ATOM 4732 C C . ARG A 1 593 ? 67.074 21.421 51.193 1.00 19.90 613 ARG A C 1
ATOM 4733 O O . ARG A 1 593 ? 66.006 20.890 51.491 1.00 17.17 613 ARG A O 1
ATOM 4741 N N . GLY A 1 594 ? 68.155 20.740 50.815 1.00 22.13 614 GLY A N 1
ATOM 4742 C CA . GLY A 1 594 ? 68.145 19.289 50.739 1.00 20.82 614 GLY A CA 1
ATOM 4743 C C . GLY A 1 594 ? 67.526 18.715 49.489 1.00 20.69 614 GLY A C 1
ATOM 4744 O O . GLY A 1 594 ? 67.039 19.446 48.629 1.00 19.72 614 GLY A O 1
ATOM 4745 N N . ASN A 1 595 ? 67.549 17.391 49.383 1.00 22.39 615 ASN A N 1
ATOM 4746 C CA . ASN A 1 595 ? 66.977 16.715 48.223 1.00 23.44 615 ASN A CA 1
ATOM 4747 C C . ASN A 1 595 ? 65.456 16.758 48.273 1.00 21.88 615 ASN A C 1
ATOM 4748 O O . ASN A 1 595 ? 64.879 17.098 49.300 1.00 21.61 615 ASN A O 1
ATOM 4753 N N . GLY A 1 596 ? 64.816 16.422 47.158 1.00 19.49 616 GLY A N 1
ATOM 4754 C CA . GLY A 1 596 ? 63.366 16.450 47.093 1.00 19.00 616 GLY A CA 1
ATOM 4755 C C . GLY A 1 596 ? 62.689 15.792 48.282 1.00 17.60 616 GLY A C 1
ATOM 4756 O O . GLY A 1 596 ? 62.996 14.653 48.633 1.00 15.83 616 GLY A O 1
ATOM 4757 N N . ALA A 1 597 ? 61.766 16.515 48.906 1.00 15.81 617 ALA A N 1
ATOM 4758 C CA . ALA A 1 597 ? 61.044 15.997 50.060 1.00 15.62 617 ALA A CA 1
ATOM 4759 C C . ALA A 1 597 ? 59.869 15.135 49.598 1.00 15.30 617 ALA A C 1
ATOM 4760 O O . ALA A 1 597 ? 59.279 14.400 50.388 1.00 15.45 617 ALA A O 1
ATOM 4762 N N . TYR A 1 598 ? 59.545 15.226 48.309 1.00 12.75 618 TYR A N 1
ATOM 4763 C CA . TYR A 1 598 ? 58.440 14.469 47.732 1.00 13.08 618 TYR A CA 1
ATOM 4764 C C . TYR A 1 598 ? 58.931 13.602 46.579 1.00 13.39 618 TYR A C 1
ATOM 4765 O O . TYR A 1 598 ? 60.053 13.767 46.109 1.00 13.88 618 TYR A O 1
ATOM 4774 N N . ALA A 1 599 ? 58.092 12.678 46.127 1.00 12.52 619 ALA A N 1
ATOM 4775 C CA . ALA A 1 599 ? 58.460 11.823 45.006 1.00 13.39 619 ALA A CA 1
ATOM 4776 C C . ALA A 1 599 ? 58.547 12.729 43.781 1.00 14.29 619 ALA A C 1
ATOM 4777 O O . ALA A 1 599 ? 57.770 13.676 43.651 1.00 13.57 619 ALA A O 1
ATOM 4779 N N . HIS A 1 600 ? 59.489 12.442 42.889 1.00 16.56 620 HIS A N 1
ATOM 4780 C CA . HIS A 1 600 ? 59.684 13.261 41.694 1.00 17.99 620 HIS A CA 1
ATOM 4781 C C . HIS A 1 600 ? 58.430 13.689 40.948 1.00 18.84 620 HIS A C 1
ATOM 4782 O O . HIS A 1 600 ? 58.351 14.834 40.503 1.00 19.02 620 HIS A O 1
ATOM 4789 N N . ARG A 1 601 ? 57.456 12.793 40.811 1.00 19.66 621 ARG A N 1
ATOM 4790 C CA . ARG A 1 601 ? 56.229 13.128 40.093 1.00 23.05 621 ARG A CA 1
ATOM 4791 C C . ARG A 1 601 ? 55.404 14.209 40.783 1.00 26.68 621 ARG A C 1
ATOM 4792 O O . ARG A 1 601 ? 54.376 14.638 40.258 1.00 27.44 621 ARG A O 1
ATOM 4800 N N . LYS A 1 602 ? 55.843 14.638 41.962 1.00 29.63 622 LYS A N 1
ATOM 4801 C CA . LYS A 1 602 ? 55.125 15.665 42.703 1.00 33.76 622 LYS A CA 1
ATOM 4802 C C . LYS A 1 602 ? 56.023 16.847 43.010 1.00 36.54 622 LYS A C 1
ATOM 4803 O O . LYS A 1 602 ? 55.602 17.799 43.665 1.00 37.06 622 LYS A O 1
ATOM 4817 N N . GLY A 1 604 ? 57.080 18.595 40.747 1.00 52.99 624 GLY A N 1
ATOM 4818 C CA . GLY A 1 604 ? 56.713 19.528 39.701 1.00 58.43 624 GLY A CA 1
ATOM 4819 C C . GLY A 1 604 ? 57.893 20.064 38.914 1.00 62.69 624 GLY A C 1
ATOM 4820 O O . GLY A 1 604 ? 58.046 21.275 38.782 1.00 63.09 624 GLY A O 1
ATOM 4821 N N . GLU A 1 605 ? 58.732 19.174 38.391 1.00 67.10 625 GLU A N 1
ATOM 4822 C CA . GLU A 1 605 ? 59.885 19.599 37.605 1.00 72.54 625 GLU A CA 1
ATOM 4823 C C . GLU A 1 605 ? 60.665 18.400 37.081 1.00 76.03 625 GLU A C 1
ATOM 4824 O O . GLU A 1 605 ? 61.046 17.513 37.848 1.00 76.45 625 GLU A O 1
ATOM 4830 N N . GLY A 1 606 ? 60.903 18.388 35.771 1.00 79.95 626 GLY A N 1
ATOM 4831 C CA . GLY A 1 606 ? 61.647 17.306 35.151 1.00 84.22 626 GLY A CA 1
ATOM 4832 C C . GLY A 1 606 ? 62.329 17.731 33.861 1.00 87.30 626 GLY A C 1
ATOM 4833 O O . GLY A 1 606 ? 61.661 18.053 32.876 1.00 88.01 626 GLY A O 1
ATOM 4834 N N . HIS A 1 607 ? 63.659 17.743 33.863 1.00 89.83 627 HIS A N 1
ATOM 4835 C CA . HIS A 1 607 ? 64.418 18.126 32.674 1.00 92.33 627 HIS A CA 1
ATOM 4836 C C . HIS A 1 607 ? 65.631 17.223 32.448 1.00 94.01 627 HIS A C 1
ATOM 4837 O O . HIS A 1 607 ? 65.834 16.706 31.348 1.00 94.44 627 HIS A O 1
ATOM 4844 N N . HIS A 1 608 ? 66.433 17.039 33.493 1.00 95.67 628 HIS A N 1
ATOM 4845 C CA . HIS A 1 608 ? 67.628 16.202 33.411 1.00 97.40 628 HIS A CA 1
ATOM 4846 C C . HIS A 1 608 ? 67.929 15.635 34.800 1.00 98.34 628 HIS A C 1
ATOM 4847 O O . HIS A 1 608 ? 68.974 15.922 35.385 1.00 99.00 628 HIS A O 1
ATOM 4854 N N . HIS A 1 609 ? 67.002 14.835 35.323 1.00 99.14 629 HIS A N 1
ATOM 4855 C CA . HIS A 1 609 ? 67.154 14.232 36.646 1.00 99.85 629 HIS A CA 1
ATOM 4856 C C . HIS A 1 609 ? 68.342 13.280 36.747 1.00 100.37 629 HIS A C 1
ATOM 4857 O O . HIS A 1 609 ? 69.489 13.662 36.517 1.00 100.12 629 HIS A O 1
ATOM 4864 N N . HIS A 1 610 ? 68.045 12.032 37.099 1.00 101.10 630 HIS A N 1
ATOM 4865 C CA . HIS A 1 610 ? 69.068 11.007 37.251 1.00 101.79 630 HIS A CA 1
ATOM 4866 C C . HIS A 1 610 ? 70.185 11.499 38.166 1.00 102.05 630 HIS A C 1
ATOM 4867 O O . HIS A 1 610 ? 71.302 11.738 37.662 1.00 101.89 630 HIS A O 1
#

Sequence (583 aa):
SLSEGTFEVGKNTFLLNGEPFVVKAAEIHYPRIPKEYWEHRIKCKALGNTICLYVFWNFHEPEEGRYDFAGQKDIAAFCRLAQENGYVIVRPGPYVCAEWEGGLPWWLLKKKDIKLREQDPYYERVKLFLNEVGKQLADLQISKGGNIIVQVENEYGAFGIDKPYISEIRDVKQAGFTGVPLFQCDWNSNFENNALDDLLWTINFGTGANIDEQFKRLKELRPDTPLCSEFWSGWFDHWGAKHETRSAEELVKGKELDRNISFSLYTHGGTSFGHWGGANFPNFSPTCTSYDYDAPINESGKVTPKYLEVRNLLGNYLPEGETLPEIPDSIPTIAIPTIKTEAVLFDNLPHPKESEDIRTEAFDQGWGSILYRTSLSASDKEQTLLITEAHDWAQVFLNGKKLATLSRLKGEGVVKLPPLKEGDRLDILVEAGRNFGKGIYDWKGITEKVELQSDKGVELVKDWQVYTIPVDYSFARDKQYKQNQPAYYRSTFNLNELGDTFLNNWSKGVWVNGHAIGRYWEIGPQQTLYVPGCWLKKGENEIIILDAGPSKAETEGLRQPILDVQRGNGAYAHRKGEGHHHH